Protein 6XB5 (pdb70)

Structure (mmCIF, N/CA/C/O backbone):
data_6XB5
#
_entry.id   6XB5
#
_cell.length_a   124.422
_cell.length_b   124.422
_cell.length_c   132.178
_cell.angle_alpha   90.000
_cell.angle_beta   90.000
_cell.angle_gamma   90.000
#
_symmetry.space_group_name_H-M   'I 41'
#
loop_
_entity.id
_entity.type
_entity.pdbx_description
1 polymer Poxin
2 non-polymer "2',5'-GpAp"
#
loop_
_atom_site.group_PDB
_atom_site.id
_atom_site.type_symbol
_atom_site.label_atom_id
_atom_site.label_alt_id
_atom_site.label_comp_id
_atom_site.label_asym_id
_atom_site.label_entity_id
_atom_site.label_seq_id
_atom_site.pdbx_PDB_ins_code
_atom_site.Cartn_x
_atom_site.Cartn_y
_atom_site.Cartn_z
_atom_site.occupancy
_atom_site.B_iso_or_equiv
_atom_site.auth_seq_id
_atom_site.auth_comp_id
_atom_site.auth_asym_id
_atom_site.auth_atom_id
_atom_site.pdbx_PDB_model_num
ATOM 1 N N . MET A 1 5 ? -9.71137 -60.28576 -23.90782 1.000 91.25798 1 MET A N 1
ATOM 2 C CA . MET A 1 5 ? -10.27589 -58.94320 -23.78174 1.000 110.10205 1 MET A CA 1
ATOM 3 C C . MET A 1 5 ? -9.47179 -57.93812 -24.62472 1.000 116.81145 1 MET A C 1
ATOM 4 O O . MET A 1 5 ? -8.33225 -57.60216 -24.29760 1.000 123.64021 1 MET A O 1
ATOM 9 N N . GLY A 1 6 ? -10.08607 -57.44598 -25.70245 1.000 113.71154 2 GLY A N 1
ATOM 10 C CA . GLY A 1 6 ? -9.44824 -56.51137 -26.61820 1.000 97.72418 2 GLY A CA 1
ATOM 11 C C . GLY A 1 6 ? -9.57577 -55.04146 -26.26036 1.000 102.98736 2 GLY A C 1
ATOM 12 O O . GLY A 1 6 ? -9.84656 -54.21317 -27.13416 1.000 103.28995 2 GLY A O 1
ATOM 13 N N . ARG A 1 7 ? -9.41994 -54.70521 -24.98172 1.000 106.37454 3 ARG A N 1
ATOM 14 C CA . ARG A 1 7 ? -9.58405 -53.33422 -24.51128 1.000 88.33371 3 ARG A CA 1
ATOM 15 C C . ARG A 1 7 ? -8.24363 -52.60655 -24.50120 1.000 103.25219 3 ARG A C 1
ATOM 16 O O . ARG A 1 7 ? -7.28121 -53.06891 -23.87826 1.000 107.79740 3 ARG A O 1
ATOM 24 N N . THR A 1 8 ? -8.17982 -51.47319 -25.20243 1.000 95.01376 4 THR A N 1
ATOM 25 C CA . THR A 1 8 ? -7.00573 -50.61223 -25.18672 1.000 87.46765 4 THR A CA 1
ATOM 26 C C . THR A 1 8 ? -7.10354 -49.52404 -24.12379 1.000 82.26408 4 THR A C 1
ATOM 27 O O . THR A 1 8 ? -6.55181 -48.42895 -24.30051 1.000 75.57268 4 THR A O 1
ATOM 31 N N . VAL A 1 9 ? -7.78271 -49.79506 -23.01461 1.000 87.57693 5 VAL A N 1
ATOM 32 C CA . VAL A 1 9 ? -7.95195 -48.79925 -21.96251 1.000 83.28484 5 VAL A CA 1
ATOM 33 C C . VAL A 1 9 ? -8.04041 -49.52731 -20.62778 1.000 81.77730 5 VAL A C 1
ATOM 34 O O . VAL A 1 9 ? -8.57484 -50.63854 -20.54480 1.000 91.03894 5 VAL A O 1
ATOM 38 N N . LEU A 1 10 ? -7.46619 -48.92046 -19.58772 1.000 70.44145 6 LEU A N 1
ATOM 39 C CA . LEU A 1 10 ? -7.36964 -49.60309 -18.29888 1.000 74.04859 6 LEU A CA 1
ATOM 40 C C . LEU A 1 10 ? -8.66519 -49.51728 -17.50081 1.000 83.52650 6 LEU A C 1
ATOM 41 O O . LEU A 1 10 ? -9.15193 -50.53409 -16.99239 1.000 83.13725 6 LEU A O 1
ATOM 46 N N . ASN A 1 11 ? -9.23972 -48.31926 -17.38977 1.000 89.66541 7 ASN A N 1
ATOM 47 C CA . ASN A 1 11 ? -10.43690 -48.13825 -16.58096 1.000 91.82601 7 ASN A CA 1
ATOM 48 C C . ASN A 1 11 ? -11.57832 -48.98328 -17.12967 1.000 103.31248 7 ASN A C 1
ATOM 49 O O . ASN A 1 1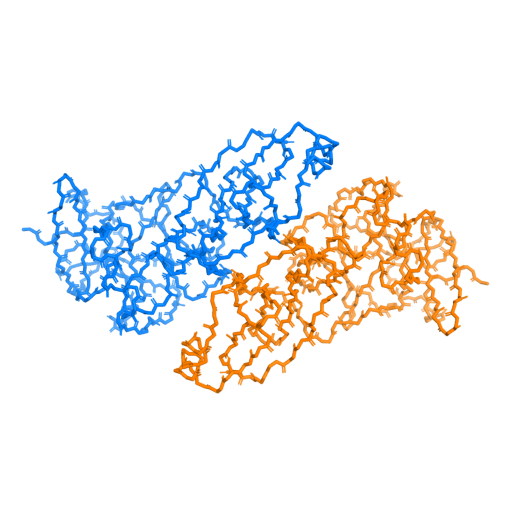1 ? -11.70648 -49.18362 -18.34147 1.000 91.61305 7 ASN A O 1
ATOM 54 N N . GLU A 1 12 ? -12.40733 -49.49034 -16.20969 1.000 111.32011 8 GLU A N 1
ATOM 55 C CA . GLU A 1 12 ? -13.43005 -50.46300 -16.57838 1.000 107.19737 8 GLU A CA 1
ATOM 56 C C . GLU A 1 12 ? -14.60919 -49.80770 -17.29278 1.000 106.75007 8 GLU A C 1
ATOM 57 O O . GLU A 1 12 ? -15.16523 -50.38775 -18.23215 1.000 94.30040 8 GLU A O 1
ATOM 63 N N . SER A 1 13 ? -14.99368 -48.59867 -16.88701 1.000 107.69543 9 SER A N 1
ATOM 64 C CA . SER A 1 13 ? -16.13437 -47.90790 -17.47515 1.000 102.89659 9 SER A CA 1
ATOM 65 C C . SER A 1 13 ? -15.63112 -46.78340 -18.36608 1.000 103.09911 9 SER A C 1
ATOM 66 O O . SER A 1 13 ? -14.79031 -45.98075 -17.94558 1.000 101.51400 9 SER A O 1
ATOM 69 N N . ASN A 1 14 ? -16.14894 -46.73110 -19.59141 1.000 119.20524 10 ASN A N 1
ATOM 70 C CA . ASN A 1 14 ? -15.72844 -45.72605 -20.55952 1.000 103.06099 10 ASN A CA 1
ATOM 71 C C . ASN A 1 14 ? -16.13569 -44.33007 -20.09661 1.000 100.16097 10 ASN A C 1
ATOM 72 O O . ASN A 1 14 ? -17.11610 -44.15059 -19.36853 1.000 104.08691 10 ASN A O 1
ATOM 77 N N . LYS A 1 15 ? -15.36051 -43.33268 -20.51571 1.000 106.36929 11 LYS A N 1
ATOM 78 C CA . LYS A 1 15 ? -15.66118 -41.94001 -20.21729 1.000 108.85236 11 LYS A CA 1
ATOM 79 C C . LYS A 1 15 ? -15.51807 -41.11480 -21.48598 1.000 98.96954 11 LYS A C 1
ATOM 80 O O . LYS A 1 15 ? -14.72825 -41.44484 -22.37310 1.000 90.69365 11 LYS A O 1
ATOM 86 N N . GLY A 1 16 ? -16.28897 -40.03670 -21.56260 1.000 105.26705 12 GLY A N 1
ATOM 87 C CA . GLY A 1 16 ? -16.24401 -39.16834 -22.72131 1.000 109.36201 12 GLY A CA 1
ATOM 88 C C . GLY A 1 16 ? -17.18640 -39.57725 -23.83698 1.000 121.51292 12 GLY A C 1
ATOM 89 O O . GLY A 1 16 ? -18.03409 -40.46759 -23.71178 1.000 124.41877 12 GLY A O 1
ATOM 90 N N . LEU A 1 17 ? -17.04469 -38.86485 -24.95287 1.000 126.98926 13 LEU A N 1
ATOM 91 C CA . LEU A 1 17 ? -17.84657 -39.09646 -26.15491 1.000 114.68489 13 LEU A CA 1
ATOM 92 C C . LEU A 1 17 ? -17.45103 -40.42194 -26.78883 1.000 100.13451 13 LEU A C 1
ATOM 93 O O . LEU A 1 17 ? -16.47566 -40.50324 -27.53593 1.000 101.39168 13 LEU A O 1
ATOM 98 N N . VAL A 1 18 ? -18.22008 -41.45127 -26.52875 1.000 94.30108 14 VAL A N 1
ATOM 99 C CA . VAL A 1 18 ? -17.97221 -42.75431 -27.12650 1.000 102.74613 14 VAL A CA 1
ATOM 100 C C . VAL A 1 18 ? -18.81130 -42.87896 -28.39014 1.000 103.85128 14 VAL A C 1
ATOM 101 O O . VAL A 1 18 ? -19.97117 -42.44814 -28.43233 1.000 96.13370 14 VAL A O 1
ATOM 105 N N . GLU A 1 19 ? -18.22296 -43.46297 -29.43156 1.000 95.42029 15 GLU A N 1
ATOM 106 C CA . GLU A 1 19 ? -18.91596 -43.66121 -30.69447 1.000 103.36066 15 GLU A CA 1
ATOM 107 C C . GLU A 1 19 ? -18.55945 -45.03301 -31.24608 1.000 105.69024 15 GLU A C 1
ATOM 108 O O . GLU A 1 19 ? -17.50398 -45.59104 -30.93621 1.000 95.53039 15 GLU A O 1
ATOM 114 N N . ASN A 1 20 ? -19.44543 -45.56679 -32.08697 1.000 109.68186 16 ASN A N 1
ATOM 115 C CA . ASN A 1 20 ? -19.19871 -46.85830 -32.71672 1.000 111.54310 16 ASN A CA 1
ATOM 116 C C . ASN A 1 20 ? -18.16154 -46.68445 -33.81281 1.000 114.53083 16 ASN A C 1
ATOM 117 O O . ASN A 1 20 ? -18.37376 -45.92546 -34.76491 1.000 114.00212 16 ASN A O 1
ATOM 122 N N . PHE A 1 21 ? -17.05055 -47.40103 -33.68356 1.000 104.90717 17 PHE A N 1
ATOM 123 C CA . PHE A 1 21 ? -15.89324 -47.15164 -34.52449 1.000 89.13185 17 PHE A CA 1
ATOM 124 C C . PHE A 1 21 ? -14.90168 -48.29568 -34.37344 1.000 99.19019 17 PHE A C 1
ATOM 125 O O . PHE A 1 21 ? -14.14456 -48.34752 -33.39495 1.000 103.54764 17 PHE A O 1
ATOM 133 N N . SER A 1 22 ? -14.89509 -49.21159 -35.33509 1.000 102.54868 18 SER A N 1
ATOM 134 C CA . SER A 1 22 ? -14.05759 -50.39575 -35.24209 1.000 101.29182 18 SER A CA 1
ATOM 135 C C . SER A 1 22 ? -12.64859 -50.05451 -35.69986 1.000 96.82915 18 SER A C 1
ATOM 136 O O . SER A 1 22 ? -12.45222 -49.57698 -36.81832 1.000 88.38066 18 SER A O 1
ATOM 139 N N . ILE A 1 23 ? -11.66477 -50.31471 -34.83658 1.000 103.73228 19 ILE A N 1
ATOM 140 C CA . ILE A 1 23 ? -10.26987 -50.01173 -35.11753 1.000 89.42494 19 ILE A CA 1
ATOM 141 C C . ILE A 1 23 ? -9.40791 -51.20716 -34.73984 1.000 89.52808 19 ILE A C 1
ATOM 142 O O . ILE A 1 23 ? -9.40695 -51.62377 -33.57783 1.000 95.45806 19 ILE A O 1
ATOM 147 N N . PRO A 1 24 ? -8.64428 -51.77801 -35.66716 1.000 87.22121 20 PRO A N 1
ATOM 148 C CA . PRO A 1 24 ? -7.86121 -52.96916 -35.33415 1.000 99.94024 20 PRO A CA 1
ATOM 149 C C . PRO A 1 24 ? -6.68763 -52.62992 -34.42846 1.000 95.67245 20 PRO A C 1
ATOM 150 O O . PRO A 1 24 ? -6.10790 -51.54280 -34.48919 1.000 93.72173 20 PRO A O 1
ATOM 154 N N . ALA A 1 25 ? -6.36316 -53.57706 -33.55564 1.000 96.12306 21 ALA A N 1
ATOM 155 C CA . ALA A 1 25 ? -5.21594 -53.44883 -32.67640 1.000 86.98571 21 ALA A CA 1
ATOM 156 C C . ALA A 1 25 ? -4.88805 -54.81771 -32.10869 1.000 92.78461 21 ALA A C 1
ATOM 157 O O . ALA A 1 25 ? -5.73353 -55.71381 -32.06645 1.000 94.71455 21 ALA A O 1
ATOM 159 N N . GLU A 1 26 ? -3.65351 -54.95742 -31.65116 1.000 89.32065 22 GLU A N 1
ATOM 160 C CA . GLU A 1 26 ? -3.18204 -56.17573 -31.01959 1.000 93.55643 22 GLU A CA 1
ATOM 161 C C . GLU A 1 26 ? -2.65580 -55.80417 -29.64602 1.000 92.62203 22 GLU A C 1
ATOM 162 O O . GLU A 1 26 ? -2.09128 -54.72309 -29.46456 1.000 95.39963 22 GLU A O 1
ATOM 168 N N . LEU A 1 27 ? -2.84096 -56.68614 -28.67257 1.000 85.30828 23 LEU A N 1
ATOM 169 C CA . LEU A 1 27 ? -2.38629 -56.40678 -27.32076 1.000 84.46278 23 LEU A CA 1
ATOM 170 C C . LEU A 1 27 ? -1.18518 -57.28724 -27.02028 1.000 90.83543 23 LEU A C 1
ATOM 171 O O . LEU A 1 27 ? -1.12343 -58.44101 -27.45697 1.000 95.65921 23 LEU A O 1
ATOM 176 N N . HIS A 1 28 ? -0.22321 -56.72243 -26.29520 1.000 85.88511 24 HIS A N 1
ATOM 177 C CA . HIS A 1 28 ? 1.00562 -57.40568 -25.92410 1.000 87.50472 24 HIS A CA 1
ATOM 178 C C . HIS A 1 28 ? 1.27155 -57.14794 -24.45177 1.000 93.15092 24 HIS A C 1
ATOM 179 O O . HIS A 1 28 ? 0.85139 -56.12647 -23.90321 1.000 86.10595 24 HIS A O 1
ATOM 186 N N . GLU A 1 29 ? 1.94995 -58.09841 -23.81039 1.000 100.13925 25 GLU A N 1
ATOM 187 C CA . GLU A 1 29 ? 2.38607 -57.94734 -22.42578 1.000 101.03469 25 GLU A CA 1
ATOM 188 C C . GLU A 1 29 ? 3.81183 -58.45736 -22.29307 1.000 99.83444 25 GLU A C 1
ATOM 189 O O . GLU A 1 29 ? 4.09376 -59.61324 -22.62103 1.000 104.43375 25 GLU A O 1
ATOM 195 N N . ARG A 1 30 ? 4.71101 -57.59157 -21.83372 1.000 106.75590 26 ARG A N 1
ATOM 196 C CA . ARG A 1 30 ? 6.08916 -57.97445 -21.56115 1.000 107.65811 26 ARG A CA 1
ATOM 197 C C . ARG A 1 30 ? 6.43882 -57.56345 -20.14131 1.000 109.72360 26 ARG A C 1
ATOM 198 O O . ARG A 1 30 ? 6.29520 -56.39016 -19.77977 1.000 103.90699 26 ARG A O 1
ATOM 206 N N . ASP A 1 31 ? 6.92120 -58.52157 -19.35589 1.000 115.71599 27 ASP A N 1
ATOM 207 C CA . ASP A 1 31 ? 7.11811 -58.35447 -17.91292 1.000 120.73775 27 ASP A CA 1
ATOM 208 C C . ASP A 1 31 ? 5.75970 -57.97709 -17.33111 1.000 129.13492 27 ASP A C 1
ATOM 209 O O . ASP A 1 31 ? 4.77187 -58.68098 -17.59751 1.000 130.23248 27 ASP A O 1
ATOM 214 N N . GLY A 1 32 ? 5.65536 -56.91382 -16.54510 1.000 128.00340 28 GLY A N 1
ATOM 215 C CA . GLY A 1 32 ? 4.37222 -56.44750 -16.06898 1.000 127.17961 28 GLY A CA 1
ATOM 216 C C . GLY A 1 32 ? 3.77539 -55.33560 -16.90029 1.000 122.39991 28 GLY A C 1
ATOM 217 O O . GLY A 1 32 ? 2.75053 -54.77128 -16.50099 1.000 122.03595 28 GLY A O 1
ATOM 218 N N . LYS A 1 33 ? 4.36853 -55.02313 -18.05433 1.000 117.90730 29 LYS A N 1
ATOM 219 C CA . LYS A 1 33 ? 3.93660 -53.93130 -18.91847 1.000 95.85482 29 LYS A CA 1
ATOM 220 C C . LYS A 1 33 ? 2.96902 -54.41344 -19.99125 1.000 99.15055 29 LYS A C 1
ATOM 221 O O . LYS A 1 33 ? 3.19547 -55.44483 -20.62826 1.000 103.96501 29 LYS A O 1
ATOM 227 N N . ARG A 1 34 ? 1.91693 -53.63234 -20.23211 1.000 82.54577 30 ARG A N 1
ATOM 228 C CA . ARG A 1 34 ? 0.91741 -53.98431 -21.23131 1.000 81.39576 30 ARG A CA 1
ATOM 229 C C . ARG A 1 34 ? 0.72779 -52.81745 -22.19231 1.000 78.90487 30 ARG A C 1
ATOM 230 O O . ARG A 1 34 ? 0.49889 -51.68379 -21.76063 1.000 89.31570 30 ARG A O 1
ATOM 238 N N . PHE A 1 35 ? 0.84058 -53.09374 -23.49290 1.000 78.73086 31 PHE A N 1
ATOM 239 C CA . PHE A 1 35 ? 0.75145 -52.06029 -24.51506 1.000 76.82513 31 PHE A CA 1
ATOM 240 C C . PHE A 1 35 ? 0.10658 -52.64489 -25.76555 1.000 79.83311 31 PHE A C 1
ATOM 241 O O . PHE A 1 35 ? -0.08126 -53.85798 -25.88709 1.000 93.92764 31 PHE A O 1
ATOM 249 N N . ALA A 1 36 ? -0.22346 -51.75940 -26.70342 1.000 79.29702 32 ALA A N 1
ATOM 250 C CA . ALA A 1 36 ? -0.92887 -52.10344 -27.92877 1.000 78.47938 32 ALA A CA 1
ATOM 251 C C . ALA A 1 36 ? -0.06051 -51.82683 -29.15147 1.000 77.72000 32 ALA A C 1
ATOM 252 O O . ALA A 1 36 ? 0.91711 -51.07867 -29.08844 1.000 80.47795 32 ALA A O 1
ATOM 254 N N . SER A 1 37 ? -0.42994 -52.44678 -30.27339 1.000 79.91786 33 SER A N 1
ATOM 255 C CA . SER A 1 37 ? 0.24814 -52.25408 -31.54832 1.000 78.39017 33 SER A CA 1
ATOM 256 C C . SER A 1 37 ? -0.78393 -52.07567 -32.65359 1.000 79.22198 33 SER A C 1
ATOM 257 O O . SER A 1 37 ? -1.95146 -52.44711 -32.51093 1.000 90.06458 33 SER A O 1
ATOM 260 N N . PHE A 1 38 ? -0.34133 -51.49403 -33.76450 1.000 74.78842 34 PHE A N 1
ATOM 261 C CA . PHE A 1 38 ? -1.17507 -51.27771 -34.94939 1.000 77.09401 34 PHE A CA 1
ATOM 262 C C . PHE A 1 38 ? -0.47627 -51.90767 -36.15096 1.000 81.94177 34 PHE A C 1
ATOM 263 O O . PHE A 1 38 ? 0.21487 -51.23095 -36.91344 1.000 77.05064 34 PHE A O 1
ATOM 271 N N . GLY A 1 39 ? -0.65585 -53.20802 -36.31499 1.000 78.87833 35 GLY A N 1
ATOM 272 C CA . GLY A 1 39 ? 0.12999 -53.90552 -37.31251 1.000 84.39684 35 GLY A CA 1
ATOM 273 C C . GLY A 1 39 ? 1.59547 -53.82698 -36.93323 1.000 100.29429 35 GLY A C 1
ATOM 274 O O . GLY A 1 39 ? 2.01905 -54.34805 -35.89295 1.000 94.36154 35 GLY A O 1
ATOM 275 N N . THR A 1 40 ? 2.38341 -53.15088 -37.77935 1.000 96.53953 36 THR A N 1
ATOM 276 C CA . THR A 1 40 ? 3.79960 -52.93545 -37.49028 1.000 92.12393 36 THR A CA 1
ATOM 277 C C . THR A 1 40 ? 4.02909 -51.81041 -36.48181 1.000 92.60529 36 THR A C 1
ATOM 278 O O . THR A 1 40 ? 5.04401 -51.81844 -35.77539 1.000 90.01848 36 THR A O 1
ATOM 282 N N . THR A 1 41 ? 3.09797 -50.86233 -36.38065 1.000 85.89220 37 THR A N 1
ATOM 283 C CA . THR A 1 41 ? 3.33400 -49.59778 -35.68824 1.000 76.37739 37 THR A CA 1
ATOM 284 C C . THR A 1 41 ? 3.26494 -49.76800 -34.16936 1.000 75.27543 37 THR A C 1
ATOM 285 O O . THR A 1 41 ? 2.22630 -50.16300 -33.62909 1.000 84.79762 37 THR A O 1
ATOM 289 N N . VAL A 1 42 ? 4.35701 -49.43888 -33.48226 1.000 73.76264 38 VAL A N 1
ATOM 290 C CA . VAL A 1 42 ? 4.43846 -49.51131 -32.02067 1.000 70.47939 38 VAL A CA 1
ATOM 291 C C . VAL A 1 42 ? 5.17355 -48.29220 -31.49431 1.000 72.55943 38 VAL A C 1
ATOM 292 O O . VAL A 1 42 ? 5.94728 -47.64396 -32.21296 1.000 69.45057 38 VAL A O 1
ATOM 296 N N . PRO A 1 43 ? 4.95866 -47.96484 -30.22408 1.000 66.17139 39 PRO A N 1
ATOM 297 C CA . PRO A 1 43 ? 5.79363 -46.94658 -29.57887 1.000 58.95613 39 PRO A CA 1
ATOM 298 C C . PRO A 1 43 ? 7.21474 -47.45004 -29.36852 1.000 69.16055 39 PRO A C 1
ATOM 299 O O . PRO A 1 43 ? 7.43580 -48.62571 -29.07092 1.000 76.89277 39 PRO A O 1
ATOM 303 N N . ILE A 1 44 ? 8.18560 -46.54459 -29.53783 1.000 68.49222 40 ILE A N 1
ATOM 304 C CA . ILE A 1 44 ? 9.59160 -46.93122 -29.42353 1.000 57.78485 40 ILE A CA 1
ATOM 305 C C . ILE A 1 44 ? 9.90760 -47.40495 -28.01132 1.000 63.51465 40 ILE A C 1
ATOM 306 O O . ILE A 1 44 ? 10.63378 -48.38811 -27.81659 1.000 74.49246 40 ILE A O 1
ATOM 311 N N . HIS A 1 45 ? 9.33868 -46.74717 -27.00526 1.000 54.03039 41 HIS A N 1
ATOM 312 C CA . HIS A 1 45 ? 9.67965 -47.09706 -25.63499 1.000 62.02562 41 HIS A CA 1
ATOM 313 C C . HIS A 1 45 ? 9.08381 -48.42980 -25.18508 1.000 70.87318 41 HIS A C 1
ATOM 314 O O . HIS A 1 45 ? 9.41027 -48.89664 -24.09076 1.000 63.70816 41 HIS A O 1
ATOM 321 N N . CYS A 1 46 ? 8.22933 -49.05389 -25.98598 1.000 67.43202 42 CYS A N 1
ATOM 322 C CA . CYS A 1 46 ? 7.65447 -50.33994 -25.63424 1.000 61.96449 42 CYS A CA 1
ATOM 323 C C . CYS A 1 46 ? 8.45387 -51.50572 -26.18923 1.000 73.73105 42 CYS A C 1
ATOM 324 O O . CYS A 1 46 ? 8.00289 -52.65135 -26.10281 1.000 83.77163 42 CYS A O 1
ATOM 327 N N . CYS A 1 47 ? 9.62783 -51.25089 -26.74406 1.000 66.71902 43 CYS A N 1
ATOM 328 C CA . CYS A 1 47 ? 10.36585 -52.27665 -27.45957 1.000 81.39258 43 CYS A CA 1
ATOM 329 C C . CYS A 1 47 ? 11.60154 -52.69608 -26.67725 1.000 80.34217 43 CYS A C 1
ATOM 330 O O . CYS A 1 47 ? 12.22175 -51.88045 -25.98733 1.000 84.87242 43 CYS A O 1
ATOM 333 N N . THR A 1 48 ? 11.92738 -53.98066 -26.75791 1.000 73.41944 44 THR A N 1
ATOM 334 C CA . THR A 1 48 ? 13.17573 -54.46191 -26.20927 1.000 83.05197 44 THR A CA 1
ATOM 335 C C . THR A 1 48 ? 14.32725 -53.91434 -27.03917 1.000 82.25932 44 THR A C 1
ATOM 336 O O . THR A 1 48 ? 14.14734 -53.58072 -28.21220 1.000 72.79998 44 THR A O 1
ATOM 340 N N . PRO A 1 49 ? 15.52746 -53.83290 -26.46439 1.000 81.93100 45 PRO A N 1
ATOM 341 C CA . PRO A 1 49 ? 16.67214 -53.36880 -27.26262 1.000 76.67337 45 PRO A CA 1
ATOM 342 C C . PRO A 1 49 ? 16.85434 -54.14021 -28.55543 1.000 74.81611 45 PRO A C 1
ATOM 343 O O . PRO A 1 49 ? 17.25017 -53.55142 -29.56780 1.000 74.78463 45 PRO A O 1
ATOM 347 N N . GLU A 1 50 ? 16.54171 -55.43988 -28.55716 1.000 90.88054 46 GLU A N 1
ATOM 348 C CA . GLU A 1 50 ? 16.60134 -56.22747 -29.78607 1.000 91.39868 46 GLU A CA 1
ATOM 349 C C . GLU A 1 50 ? 15.54249 -55.78920 -30.79306 1.000 83.80358 46 GLU A C 1
ATOM 350 O O . GLU A 1 50 ? 15.82614 -55.70622 -31.99510 1.000 81.41862 46 GLU A O 1
ATOM 356 N N . GLN A 1 51 ? 14.31563 -55.52000 -30.33217 1.000 81.35424 47 GLN A N 1
ATOM 357 C CA . GLN A 1 51 ? 13.28091 -55.02239 -31.23833 1.000 73.97413 47 GLN A CA 1
ATOM 358 C C . GLN A 1 51 ? 13.64144 -53.64762 -31.78806 1.000 85.42602 47 GLN A C 1
ATOM 359 O O . GLN A 1 51 ? 13.35012 -53.34333 -32.95088 1.000 81.56801 47 GLN A O 1
ATOM 365 N N . VAL A 1 52 ? 14.26179 -52.79785 -30.95830 1.000 87.84552 48 VAL A N 1
ATOM 366 C CA . VAL A 1 52 ? 14.64991 -51.45739 -31.39723 1.000 72.59108 48 VAL A CA 1
ATOM 367 C C . VAL A 1 52 ? 15.64960 -51.53673 -32.54149 1.000 74.28792 48 VAL A C 1
ATOM 368 O O . VAL A 1 52 ? 15.50144 -50.85362 -33.56063 1.000 80.10041 48 VAL A O 1
ATOM 372 N N . ALA A 1 53 ? 16.65754 -52.40327 -32.41229 1.000 79.71674 49 ALA A N 1
ATOM 373 C CA . ALA A 1 53 ? 17.70474 -52.48299 -33.42450 1.000 70.30864 49 ALA A CA 1
ATOM 374 C C . ALA A 1 53 ? 17.15613 -52.93305 -34.77386 1.000 75.63004 49 ALA A C 1
ATOM 375 O O . ALA A 1 53 ? 17.67327 -52.52223 -35.81883 1.000 81.80017 49 ALA A O 1
ATOM 377 N N . GLU A 1 54 ? 16.11882 -53.77461 -34.77701 1.000 78.09248 50 GLU A N 1
ATOM 378 C CA . GLU A 1 54 ? 15.56068 -54.26739 -36.03328 1.000 91.20407 50 GLU A CA 1
ATOM 379 C C . GLU A 1 54 ? 14.70244 -53.22906 -36.74033 1.000 85.17493 50 GLU A C 1
ATOM 380 O O . GLU A 1 54 ? 14.64927 -53.21201 -37.97423 1.000 85.65542 50 GLU A O 1
ATOM 386 N N . PHE A 1 55 ? 14.05057 -52.35168 -35.98805 1.000 91.60775 51 PHE A N 1
ATOM 387 C CA . PHE A 1 55 ? 13.12031 -51.39060 -36.55989 1.000 88.09279 51 PHE A CA 1
ATOM 388 C C . PHE A 1 55 ? 13.79095 -50.07934 -36.96637 1.000 82.24359 51 PHE A C 1
ATOM 389 O O . PHE A 1 55 ? 13.27296 -49.38894 -37.85016 1.000 81.49179 51 PHE A O 1
ATOM 397 N N . ALA A 1 56 ? 14.94747 -49.74588 -36.37655 1.000 77.72848 52 ALA A N 1
ATOM 398 C CA . ALA A 1 56 ? 15.59572 -48.45999 -36.64117 1.000 80.74042 52 ALA A CA 1
ATOM 399 C C . ALA A 1 56 ? 15.76342 -48.19821 -38.13479 1.000 84.63651 52 ALA A C 1
ATOM 400 O O . ALA A 1 56 ? 15.56536 -47.07029 -38.60072 1.000 90.54665 52 ALA A O 1
ATOM 402 N N . ASN A 1 57 ? 16.10562 -49.23085 -38.90422 1.000 96.02124 53 ASN A N 1
ATOM 403 C CA . ASN A 1 57 ? 16.33896 -49.06956 -40.33238 1.000 92.22844 53 ASN A CA 1
ATOM 404 C C . ASN A 1 57 ? 15.04781 -49.14804 -41.14135 1.000 95.76197 53 ASN A C 1
ATOM 405 O O . ASN A 1 57 ? 14.95298 -48.53141 -42.20821 1.000 104.27974 53 ASN A O 1
ATOM 410 N N . LYS A 1 58 ? 14.03195 -49.85144 -40.64427 1.000 96.55717 54 LYS A N 1
ATOM 411 C CA . LYS A 1 58 ? 12.81034 -50.06459 -41.40519 1.000 94.28368 54 LYS A CA 1
ATOM 412 C C . LYS A 1 58 ? 11.72431 -49.05327 -41.05881 1.000 86.99725 54 LYS A C 1
ATOM 413 O O . LYS A 1 58 ? 10.55932 -49.27527 -41.40023 1.000 96.18657 54 LYS A O 1
ATOM 419 N N . THR A 1 59 ? 12.07113 -47.93935 -40.41293 1.000 80.13661 55 THR A N 1
ATOM 420 C CA . THR A 1 59 ? 11.04978 -47.06344 -39.85463 1.000 81.76528 55 THR A CA 1
ATOM 421 C C . THR A 1 59 ? 11.08071 -45.66665 -40.45707 1.000 78.81162 55 THR A C 1
ATOM 422 O O . THR A 1 59 ? 12.13173 -45.15891 -40.86094 1.000 81.05226 55 THR A O 1
ATOM 426 N N . HIS A 1 60 ? 9.90045 -45.05635 -40.50889 1.000 67.49956 56 HIS A N 1
ATOM 427 C CA . HIS A 1 60 ? 9.78123 -43.61638 -40.65604 1.000 75.20217 56 HIS A CA 1
ATOM 428 C C . HIS A 1 60 ? 10.06243 -42.97344 -39.30173 1.000 79.67950 56 HIS A C 1
ATOM 429 O O . HIS A 1 60 ? 9.96864 -43.62268 -38.25444 1.000 82.25514 56 HIS A O 1
ATOM 436 N N . HIS A 1 61 ? 10.41834 -41.69762 -39.31317 1.000 70.62876 57 HIS A N 1
ATOM 437 C CA . HIS A 1 61 ? 10.96109 -41.07279 -38.10856 1.000 72.87692 57 HIS A CA 1
ATOM 438 C C . HIS A 1 61 ? 9.94992 -40.11320 -37.49692 1.000 67.46355 57 HIS A C 1
ATOM 439 O O . HIS A 1 61 ? 9.90176 -38.92660 -37.82281 1.000 69.36826 57 HIS A O 1
ATOM 446 N N . TYR A 1 62 ? 9.17076 -40.64677 -36.57232 1.000 65.30417 58 TYR A N 1
ATOM 447 C CA . TYR A 1 62 ? 8.28224 -39.89138 -35.71423 1.000 62.38097 58 TYR A CA 1
ATOM 448 C C . TYR A 1 62 ? 8.73403 -40.14470 -34.28406 1.000 72.82619 58 TYR A C 1
ATOM 449 O O . TYR A 1 62 ? 9.26279 -41.21796 -33.97278 1.000 72.41699 58 TYR A O 1
ATOM 458 N N . CYS A 1 63 ? 8.54209 -39.15888 -33.41691 1.000 67.06327 59 CYS A N 1
ATOM 459 C CA . CYS A 1 63 ? 9.07849 -39.25490 -32.06687 1.000 61.79736 59 CYS A CA 1
ATOM 460 C C . CYS A 1 63 ? 8.35838 -40.34564 -31.27722 1.000 69.54504 59 CYS A C 1
ATOM 461 O O . CYS A 1 63 ? 7.13271 -40.30585 -31.11912 1.000 69.18414 59 CYS A O 1
ATOM 464 N N . ASP A 1 64 ? 9.13050 -41.31010 -30.77296 1.000 60.77064 60 ASP A N 1
ATOM 465 C CA . ASP A 1 64 ? 8.63994 -42.44420 -29.99000 1.000 59.64381 60 ASP A CA 1
ATOM 466 C C . ASP A 1 64 ? 7.63126 -43.29914 -30.74400 1.000 62.99770 60 ASP A C 1
ATOM 467 O O . ASP A 1 64 ? 6.86155 -44.03540 -30.12692 1.000 58.79904 60 ASP A O 1
ATOM 472 N N . VAL A 1 65 ? 7.62083 -43.24551 -32.07239 1.000 62.01428 61 VAL A N 1
ATOM 473 C CA . VAL A 1 65 ? 6.74084 -44.09122 -32.86834 1.000 60.94083 61 VAL A CA 1
ATOM 474 C C . VAL A 1 65 ? 7.56279 -44.79149 -33.93989 1.000 67.92771 61 VAL A C 1
ATOM 475 O O . VAL A 1 65 ? 8.28643 -44.14138 -34.70257 1.000 73.47665 61 VAL A O 1
ATOM 479 N N . PHE A 1 66 ? 7.45679 -46.11158 -33.98618 1.000 60.36745 62 PHE A N 1
ATOM 480 C CA . PHE A 1 66 ? 7.95466 -46.91088 -35.09183 1.000 65.09029 62 PHE A CA 1
ATOM 481 C C . PHE A 1 66 ? 6.79483 -47.17001 -36.04107 1.000 67.34210 62 PHE A C 1
ATOM 482 O O . PHE A 1 66 ? 5.70301 -47.52839 -35.59490 1.000 74.66377 62 PHE A O 1
ATOM 490 N N . THR A 1 67 ? 7.01975 -46.98142 -37.33964 1.000 69.21843 63 THR A N 1
ATOM 491 C CA . THR A 1 67 ? 5.96735 -47.29473 -38.29682 1.000 84.19440 63 THR A CA 1
ATOM 492 C C . THR A 1 67 ? 6.55992 -47.46862 -39.68884 1.000 82.00141 63 THR A C 1
ATOM 493 O O . THR A 1 67 ? 7.45680 -46.72122 -40.08586 1.000 76.94602 63 THR A O 1
ATOM 497 N N . GLU A 1 68 ? 6.05746 -48.47379 -40.41145 1.000 83.56964 64 GLU A N 1
ATOM 498 C CA . GLU A 1 68 ? 6.46244 -48.75577 -41.78318 1.000 85.67262 64 GLU A CA 1
ATOM 499 C C . GLU A 1 68 ? 5.65108 -47.96592 -42.80864 1.000 91.51145 64 GLU A C 1
ATOM 500 O O . GLU A 1 68 ? 5.84072 -48.15333 -44.01482 1.000 94.44398 64 GLU A O 1
ATOM 506 N N . GLN A 1 69 ? 4.76559 -47.08082 -42.35278 1.000 96.68715 65 GLN A N 1
ATOM 507 C CA . GLN A 1 69 ? 3.87420 -46.31631 -43.21196 1.000 93.62094 65 GLN A CA 1
ATOM 508 C C . GLN A 1 69 ? 3.97286 -44.84593 -42.82372 1.000 96.56296 65 GLN A C 1
ATOM 509 O O . GLN A 1 69 ? 4.36225 -44.50883 -41.70215 1.000 91.52628 65 GLN A O 1
ATOM 515 N N . VAL A 1 70 ? 3.65848 -43.96791 -43.77419 1.000 114.43346 66 VAL A N 1
ATOM 516 C CA . VAL A 1 70 ? 3.61042 -42.53407 -43.50378 1.000 92.95871 66 VAL A CA 1
ATOM 517 C C . VAL A 1 70 ? 2.29911 -42.22360 -42.80073 1.000 80.48830 66 VAL A C 1
ATOM 518 O O . VAL A 1 70 ? 1.25039 -42.78590 -43.13803 1.000 88.64514 66 VAL A O 1
ATOM 522 N N . LEU A 1 71 ? 2.34046 -41.32145 -41.82910 1.000 77.59806 67 LEU A N 1
ATOM 523 C CA . LEU A 1 71 ? 1.15537 -41.06751 -41.02921 1.000 78.43325 67 LEU A CA 1
ATOM 524 C C . LEU A 1 71 ? 0.27297 -39.99914 -41.65380 1.000 82.86692 67 LEU A C 1
ATOM 525 O O . LEU A 1 71 ? 0.74680 -39.05623 -42.29469 1.000 78.59570 67 LEU A O 1
ATOM 530 N N . ALA A 1 72 ? -1.03192 -40.16845 -41.45116 1.000 79.31294 68 ALA A N 1
ATOM 531 C CA . ALA A 1 72 ? -2.00265 -39.23500 -41.98339 1.000 82.20818 68 ALA A CA 1
ATOM 532 C C . ALA A 1 72 ? -1.92481 -37.91160 -41.22409 1.000 82.33646 68 ALA A C 1
ATOM 533 O O . ALA A 1 72 ? -1.57795 -37.87972 -40.03738 1.000 80.15936 68 ALA A O 1
ATOM 535 N N . PRO A 1 73 ? -2.27326 -36.80890 -41.87413 1.000 80.20299 69 PRO A N 1
ATOM 536 C CA . PRO A 1 73 ? -2.17215 -35.50993 -41.21224 1.000 85.25166 69 PRO A CA 1
ATOM 537 C C . PRO A 1 73 ? -3.20428 -35.34244 -40.11231 1.000 79.93496 69 PRO A C 1
ATOM 538 O O . PRO A 1 73 ? -4.23017 -36.02365 -40.05710 1.000 92.69714 69 PRO A O 1
ATOM 542 N N . LEU A 1 74 ? -2.90510 -34.39682 -39.23147 1.000 82.42074 70 LEU A N 1
ATOM 543 C CA . LEU A 1 74 ? -3.69307 -34.14156 -38.03474 1.000 79.60560 70 LEU A CA 1
ATOM 544 C C . LEU A 1 74 ? -4.78654 -33.14759 -38.38230 1.000 91.04672 70 LEU A C 1
ATOM 545 O O . LEU A 1 74 ? -4.50368 -31.98354 -38.68073 1.000 93.71358 70 LEU A O 1
ATOM 550 N N . ASP A 1 75 ? -6.03435 -33.59545 -38.32596 1.000 99.46480 71 ASP A N 1
ATOM 551 C CA . ASP A 1 75 ? -7.14243 -32.68280 -38.55635 1.000 109.13364 71 ASP A CA 1
ATOM 552 C C . ASP A 1 75 ? -7.48310 -32.01592 -37.23206 1.000 96.54962 71 ASP A C 1
ATOM 553 O O . ASP A 1 75 ? -6.58756 -31.71900 -36.43859 1.000 100.51180 71 ASP A O 1
ATOM 558 N N . GLU A 1 76 ? -8.75264 -31.73719 -36.99295 1.000 98.56100 72 GLU A N 1
ATOM 559 C CA . GLU A 1 76 ? -9.15442 -31.06542 -35.76944 1.000 99.12512 72 GLU A CA 1
ATOM 560 C C . GLU A 1 76 ? -9.74395 -32.02590 -34.74660 1.000 95.92110 72 GLU A C 1
ATOM 561 O O . GLU A 1 76 ? -9.86856 -31.66648 -33.57081 1.000 81.72729 72 GLU A O 1
ATOM 567 N N . LEU A 1 77 ? -10.09200 -33.23486 -35.17090 1.000 91.39284 73 LEU A N 1
ATOM 568 C CA . LEU A 1 77 ? -10.71006 -34.23432 -34.32461 1.000 82.98531 73 LEU A CA 1
ATOM 569 C C . LEU A 1 77 ? -10.08740 -35.57997 -34.64172 1.000 80.45276 73 LEU A C 1
ATOM 570 O O . LEU A 1 77 ? -9.71093 -35.85479 -35.78374 1.000 85.08461 73 LEU A O 1
ATOM 575 N N . VAL A 1 78 ? -9.96140 -36.40831 -33.60887 1.000 76.36145 74 VAL A N 1
ATOM 576 C CA . VAL A 1 78 ? -9.40590 -37.74474 -33.74243 1.000 81.74389 74 VAL A CA 1
ATOM 577 C C . VAL A 1 78 ? -10.25402 -38.70199 -32.91960 1.000 79.52975 74 VAL A C 1
ATOM 578 O O . VAL A 1 78 ? -10.99632 -38.29892 -32.02306 1.000 80.72480 74 VAL A O 1
ATOM 582 N N . TYR A 1 79 ? -10.11225 -39.98824 -33.21956 1.000 83.69066 75 TYR A N 1
ATOM 583 C CA . TYR A 1 79 ? -10.82540 -41.04628 -32.52329 1.000 79.02418 75 TYR A CA 1
ATOM 584 C C . TYR A 1 79 ? -9.80253 -42.00863 -31.94385 1.000 84.04442 75 TYR A C 1
ATOM 585 O O . TYR A 1 79 ? -8.88340 -42.43392 -32.65033 1.000 88.66434 75 TYR A O 1
ATOM 594 N N . VAL A 1 80 ? -9.94920 -42.33966 -30.66119 1.000 84.53253 76 VAL A N 1
ATOM 595 C CA . VAL A 1 80 ? -9.00520 -43.20328 -29.95425 1.000 82.11163 76 VAL A CA 1
ATOM 596 C C . VAL A 1 80 ? -9.70756 -44.49817 -29.56417 1.000 80.09805 76 VAL A C 1
ATOM 597 O O . VAL A 1 80 ? -10.79295 -44.47160 -28.97262 1.000 86.88007 76 VAL A O 1
ATOM 601 N N . ARG A 1 81 ? -9.06870 -45.62668 -29.86396 1.000 75.99290 77 ARG A N 1
ATOM 602 C CA . ARG A 1 81 ? -9.70792 -46.92707 -29.71754 1.000 81.06531 77 ARG A CA 1
ATOM 603 C C . ARG A 1 81 ? -9.88517 -47.27485 -28.24492 1.000 81.62529 77 ARG A C 1
ATOM 604 O O . ARG A 1 81 ? -8.93896 -47.18278 -27.45635 1.000 71.83827 77 ARG A O 1
ATOM 612 N N . ILE A 1 82 ? -11.11026 -47.64022 -27.86592 1.000 83.03103 78 ILE A N 1
ATOM 613 C CA . ILE A 1 82 ? -11.36010 -48.14448 -26.52097 1.000 87.36559 78 ILE A CA 1
ATOM 614 C C . ILE A 1 82 ? -11.39495 -49.66549 -26.58206 1.000 93.14402 78 ILE A C 1
ATOM 615 O O . ILE A 1 82 ? -10.59262 -50.34443 -25.93239 1.000 94.18525 78 ILE A O 1
ATOM 620 N N . ASP A 1 83 ? -12.30150 -50.21150 -27.37833 1.000 84.39216 79 ASP A N 1
ATOM 621 C CA . ASP A 1 83 ? -12.34867 -51.64088 -27.62220 1.000 96.84163 79 ASP A CA 1
ATOM 622 C C . ASP A 1 83 ? -12.45017 -51.85469 -29.12862 1.000 106.22440 79 ASP A C 1
ATOM 623 O O . ASP A 1 83 ? -12.36136 -50.91150 -29.92116 1.000 105.59416 79 ASP A O 1
ATOM 628 N N . GLU A 1 84 ? -12.59617 -53.11991 -29.52311 1.000 103.53553 80 GLU A N 1
ATOM 629 C CA . GLU A 1 84 ? -12.67989 -53.46608 -30.93741 1.000 100.16066 80 GLU A CA 1
ATOM 630 C C . GLU A 1 84 ? -13.81876 -52.75462 -31.66203 1.000 107.55686 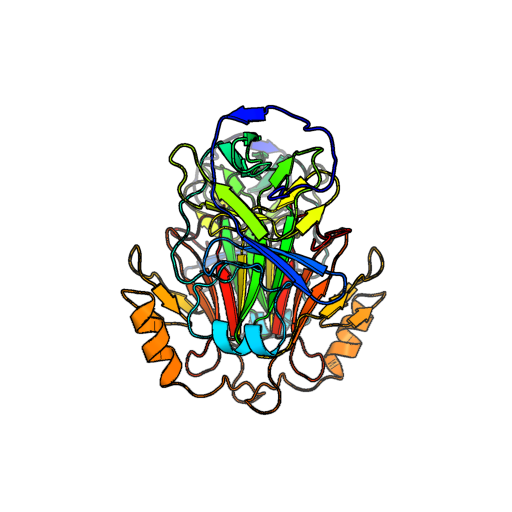80 GLU A C 1
ATOM 631 O O . GLU A 1 84 ? -13.69204 -52.46082 -32.85796 1.000 104.84408 80 GLU A O 1
ATOM 637 N N . ASN A 1 85 ? -14.93885 -52.48914 -30.98806 1.000 107.24070 81 ASN A N 1
ATOM 638 C CA . ASN A 1 85 ? -16.10439 -51.93078 -31.66525 1.000 110.90371 81 ASN A CA 1
ATOM 639 C C . ASN A 1 85 ? -16.40338 -50.47511 -31.33434 1.000 110.41890 81 ASN A C 1
ATOM 640 O O . ASN A 1 85 ? -17.25650 -49.88078 -32.00337 1.000 112.65090 81 ASN A O 1
ATOM 645 N N . THR A 1 86 ? -15.75477 -49.88563 -30.32946 1.000 99.22373 82 THR A N 1
ATOM 646 C CA . THR A 1 86 ? -16.03138 -48.50675 -29.94191 1.000 102.14628 82 THR A CA 1
ATOM 647 C C . THR A 1 86 ? -14.72678 -47.72672 -29.80027 1.000 98.04214 82 THR A C 1
ATOM 648 O O . THR A 1 86 ? -13.64497 -48.30139 -29.65310 1.000 98.53707 82 THR A O 1
ATOM 652 N N . ALA A 1 87 ? -14.84686 -46.39927 -29.87035 1.000 99.31959 83 ALA A N 1
ATOM 653 C CA . ALA A 1 87 ? -13.70961 -45.49463 -29.75089 1.000 90.34297 83 ALA A CA 1
ATOM 654 C C . ALA A 1 87 ? -14.19402 -44.13468 -29.25766 1.000 91.01667 83 ALA A C 1
ATOM 655 O O . ALA A 1 87 ? -15.38881 -43.82491 -29.30475 1.000 91.22324 83 ALA A O 1
ATOM 657 N N . GLU A 1 88 ? -13.25077 -43.32029 -28.77824 1.000 81.93450 84 GLU A N 1
ATOM 658 C CA . GLU A 1 88 ? -13.55790 -42.00995 -28.21015 1.000 80.45913 84 GLU A CA 1
ATOM 659 C C . GLU A 1 88 ? -13.19845 -40.87777 -29.15845 1.000 83.26805 84 GLU A C 1
ATOM 660 O O . GLU A 1 88 ? -12.11387 -40.86233 -29.74493 1.000 85.49833 84 GLU A O 1
ATOM 666 N N . LYS A 1 89 ? -14.09464 -39.89877 -29.24280 1.000 93.09358 85 LYS A N 1
ATOM 667 C CA . LYS A 1 89 ? -13.93320 -38.70441 -30.06562 1.000 85.28405 85 LYS A CA 1
ATOM 668 C C . LYS A 1 89 ? -13.38637 -37.57800 -29.19584 1.000 85.27391 85 LYS A C 1
ATOM 669 O O . LYS A 1 89 ? -14.00471 -37.22255 -28.18682 1.000 101.88595 85 LYS A O 1
ATOM 675 N N . VAL A 1 90 ? -12.24128 -37.01129 -29.58514 1.000 81.13310 86 VAL A N 1
ATOM 676 C CA . VAL A 1 90 ? -11.55545 -35.99412 -28.78465 1.000 77.72288 86 VAL A CA 1
ATOM 677 C C . VAL A 1 90 ? -11.07830 -34.86533 -29.68486 1.000 78.48961 86 VAL A C 1
ATOM 678 O O . VAL A 1 90 ? -10.69035 -35.08936 -30.83639 1.000 83.61741 86 VAL A O 1
ATOM 682 N N . PHE A 1 91 ? -11.11751 -33.64698 -29.15454 1.000 75.09228 87 PHE A N 1
ATOM 683 C CA . PHE A 1 91 ? -10.58226 -32.48355 -29.85123 1.000 78.57638 87 PHE A CA 1
ATOM 684 C C . PHE A 1 91 ? -9.06496 -32.41273 -29.70783 1.000 78.33699 87 PHE A C 1
ATOM 685 O O . PHE A 1 91 ? -8.50482 -32.73355 -28.65497 1.000 81.79246 87 PHE A O 1
ATOM 693 N N . ILE A 1 92 ? -8.40179 -31.95515 -30.75950 1.000 79.47160 88 ILE A N 1
ATOM 694 C CA . ILE A 1 92 ? -6.94849 -31.81439 -30.76026 1.000 75.69102 88 ILE A CA 1
ATOM 695 C C . ILE A 1 92 ? -6.58256 -30.39234 -30.36982 1.000 82.22882 88 ILE A C 1
ATOM 696 O O . ILE A 1 92 ? -7.07190 -29.42747 -30.96792 1.000 82.61321 88 ILE A O 1
ATOM 701 N N . ASN A 1 93 ? -5.69038 -30.26158 -29.39514 1.000 84.85106 89 ASN A N 1
ATOM 702 C CA . ASN A 1 93 ? -5.32925 -28.97252 -28.81196 1.000 76.42004 89 ASN A CA 1
ATOM 703 C C . ASN A 1 93 ? -3.89298 -28.63998 -29.20221 1.000 71.85553 89 ASN A C 1
ATOM 704 O O . ASN A 1 93 ? -2.95050 -29.26694 -28.70697 1.000 82.51789 89 ASN A O 1
ATOM 709 N N . ARG A 1 94 ? -3.72563 -27.64526 -30.06866 1.000 67.74675 90 ARG A N 1
ATOM 710 C CA . ARG A 1 94 ? -2.40016 -27.24070 -30.51917 1.000 73.75400 90 ARG A CA 1
ATOM 711 C C . ARG A 1 94 ? -1.77889 -26.15488 -29.64986 1.000 69.73033 90 ARG A C 1
ATOM 712 O O . ARG A 1 94 ? -0.65038 -25.73340 -29.92314 1.000 65.05588 90 ARG A O 1
ATOM 720 N N . SER A 1 95 ? -2.46827 -25.70134 -28.60528 1.000 72.54657 91 SER A N 1
ATOM 721 C CA . SER A 1 95 ? -1.91597 -24.68040 -27.72492 1.000 65.17587 91 SER A CA 1
ATOM 722 C C . SER A 1 95 ? -1.37931 -25.23401 -26.41292 1.000 71.98078 91 SER A C 1
ATOM 723 O O . SER A 1 95 ? -0.57564 -24.56120 -25.76025 1.000 79.50354 91 SER A O 1
ATOM 726 N N . LYS A 1 96 ? -1.80971 -26.42416 -25.99980 1.000 73.37966 92 LYS A N 1
ATOM 727 C CA . LYS A 1 96 ? -1.28071 -27.08629 -24.81315 1.000 71.37713 92 LYS A CA 1
ATOM 728 C C . LYS A 1 96 ? -0.39299 -28.22563 -25.29549 1.000 69.04453 92 LYS A C 1
ATOM 729 O O . LYS A 1 96 ? -0.89226 -29.23613 -25.80174 1.000 66.99630 92 LYS A O 1
ATOM 735 N N . ARG A 1 97 ? 0.91819 -28.05013 -25.15343 1.000 57.69793 93 ARG A N 1
ATOM 736 C CA . ARG A 1 97 ? 1.89992 -28.92115 -25.77654 1.000 62.43526 93 ARG A CA 1
ATOM 737 C C . ARG A 1 97 ? 2.74276 -29.66973 -24.74642 1.000 65.28109 93 ARG A C 1
ATOM 738 O O . ARG A 1 97 ? 2.91265 -29.22604 -23.60630 1.000 66.26785 93 ARG A O 1
ATOM 746 N N . ILE A 1 98 ? 3.25214 -30.82683 -25.17381 1.000 61.11314 94 ILE A N 1
ATOM 747 C CA . ILE A 1 98 ? 4.08122 -31.72172 -24.37362 1.000 53.31527 94 ILE A CA 1
ATOM 748 C C . ILE A 1 98 ? 5.34903 -32.05860 -25.14987 1.000 53.60414 94 ILE A C 1
ATOM 749 O O . ILE A 1 98 ? 5.28933 -32.33094 -26.35256 1.000 55.53357 94 ILE A O 1
ATOM 754 N N . LEU A 1 99 ? 6.48973 -32.08756 -24.45726 1.000 56.75205 95 LEU A N 1
ATOM 755 C CA . LEU A 1 99 ? 7.77324 -32.41658 -25.07605 1.000 51.21783 95 LEU A CA 1
ATOM 756 C C . LEU A 1 99 ? 7.97755 -33.92546 -25.03902 1.000 54.88073 95 LEU A C 1
ATOM 757 O O . LEU A 1 99 ? 7.89351 -34.54017 -23.97003 1.000 53.88036 95 LEU A O 1
ATOM 762 N N . LEU A 1 100 ? 8.22330 -34.52082 -26.20569 1.000 54.05677 96 LEU A N 1
ATOM 763 C CA . LEU A 1 100 ? 8.52055 -35.94151 -26.33496 1.000 53.81752 96 LEU A CA 1
ATOM 764 C C . LEU A 1 100 ? 9.98881 -36.13394 -26.70275 1.000 60.15773 96 LEU A C 1
ATOM 765 O O . LEU A 1 100 ? 10.58293 -35.29474 -27.38406 1.000 55.26053 96 LEU A O 1
ATOM 770 N N . VAL A 1 101 ? 10.57152 -37.25756 -26.26820 1.000 56.21528 97 VAL A N 1
ATOM 771 C CA . VAL A 1 101 ? 11.90888 -37.66035 -26.69540 1.000 48.43180 97 VAL A CA 1
ATOM 772 C C . VAL A 1 101 ? 11.90337 -39.16370 -26.92974 1.000 48.05717 97 VAL A C 1
ATOM 773 O O . VAL A 1 101 ? 11.08422 -39.89001 -26.36299 1.000 58.18133 97 VAL A O 1
ATOM 777 N N . SER A 1 102 ? 12.80591 -39.62854 -27.79566 1.000 47.41847 98 SER A N 1
ATOM 778 C CA . SER A 1 102 ? 12.98216 -41.05734 -28.03857 1.000 50.10111 98 SER A CA 1
ATOM 779 C C . SER A 1 102 ? 14.35693 -41.28060 -28.64418 1.000 56.87252 98 SER A C 1
ATOM 780 O O . SER A 1 102 ? 14.99452 -40.35101 -29.14542 1.000 57.12546 98 SER A O 1
ATOM 783 N N . SER A 1 103 ? 14.79793 -42.53524 -28.60401 1.000 51.26031 99 SER A N 1
ATOM 784 C CA . SER A 1 103 ? 16.05094 -42.92916 -29.22858 1.000 47.20387 99 SER A CA 1
ATOM 785 C C . SER A 1 103 ? 15.91526 -44.35216 -29.73756 1.000 54.00118 99 SER A C 1
ATOM 786 O O . SER A 1 103 ? 15.34065 -45.20559 -29.05700 1.000 63.34937 99 SER A O 1
ATOM 789 N N . ASP A 1 104 ? 16.42740 -44.60050 -30.94383 1.000 57.09745 100 ASP A N 1
ATOM 790 C CA . ASP A 1 104 ? 16.39832 -45.93826 -31.52716 1.000 62.91087 100 ASP A CA 1
ATOM 791 C C . ASP A 1 104 ? 17.79276 -46.45299 -31.85956 1.000 65.40710 100 ASP A C 1
ATOM 792 O O . ASP A 1 104 ? 17.92679 -47.45905 -32.56527 1.000 54.86415 100 ASP A O 1
ATOM 797 N N . GLY A 1 105 ? 18.83145 -45.80459 -31.33957 1.000 59.21616 101 GLY A N 1
ATOM 798 C CA . GLY A 1 105 ? 20.18550 -46.15199 -31.69692 1.000 54.40806 101 GLY A CA 1
ATOM 799 C C . GLY A 1 105 ? 20.72208 -45.42782 -32.91240 1.000 58.03321 101 GLY A C 1
ATOM 800 O O . GLY A 1 105 ? 21.92004 -45.53229 -33.19600 1.000 63.07115 101 GLY A O 1
ATOM 801 N N . VAL A 1 106 ? 19.87403 -44.71380 -33.65697 1.000 61.23635 102 VAL A N 1
ATOM 802 C CA . VAL A 1 106 ? 20.30141 -43.93751 -34.81561 1.000 67.52585 102 VAL A CA 1
ATOM 803 C C . VAL A 1 106 ? 19.93943 -42.46369 -34.67070 1.000 58.69443 102 VAL A C 1
ATOM 804 O O . VAL A 1 106 ? 20.78456 -41.58242 -34.86414 1.000 55.39050 102 VAL A O 1
ATOM 808 N N . LEU A 1 107 ? 18.68598 -42.17653 -34.33282 1.000 52.02939 103 LEU A N 1
ATOM 809 C CA . LEU A 1 107 ? 18.20951 -40.81272 -34.14827 1.000 50.68374 103 LEU A CA 1
ATOM 810 C C . LEU A 1 107 ? 17.64417 -40.61988 -32.75306 1.000 52.81035 103 LEU A C 1
ATOM 811 O O . LEU A 1 107 ? 16.78540 -41.39306 -32.31301 1.000 66.66208 103 LEU A O 1
ATOM 816 N N . ALA A 1 108 ? 18.08791 -39.55893 -32.08669 1.000 56.08934 104 ALA A N 1
ATOM 817 C CA . ALA A 1 108 ? 17.51969 -39.12854 -30.81132 1.000 55.91605 104 ALA A CA 1
ATOM 818 C C . ALA A 1 108 ? 16.51832 -38.02083 -31.11251 1.000 59.59133 104 ALA A C 1
ATOM 819 O O . ALA A 1 108 ? 16.87278 -36.84409 -31.17653 1.000 60.90924 104 ALA A O 1
ATOM 821 N N . GLN A 1 109 ? 15.25038 -38.40150 -31.26408 1.000 62.42205 105 GLN A N 1
ATOM 822 C CA . GLN A 1 109 ? 14.20953 -37.47697 -31.68992 1.000 50.99415 105 GLN A CA 1
ATOM 823 C C . GLN A 1 109 ? 13.62205 -36.72390 -30.50316 1.000 52.47100 105 GLN A C 1
ATOM 824 O O . GLN A 1 109 ? 13.62899 -37.20594 -29.36851 1.000 60.76328 105 GLN A O 1
ATOM 830 N N . TRP A 1 110 ? 13.12213 -35.52230 -30.78325 1.000 58.19732 106 TRP A N 1
ATOM 831 C CA . TRP A 1 110 ? 12.36116 -34.71702 -29.83666 1.000 57.59112 106 TRP A CA 1
ATOM 832 C C . TRP A 1 110 ? 11.23550 -34.04040 -30.60738 1.000 55.61231 106 TRP A C 1
ATOM 833 O O . TRP A 1 110 ? 11.33404 -33.83260 -31.82027 1.000 59.46071 106 TRP A O 1
ATOM 844 N N . ARG A 1 111 ? 10.14549 -33.74081 -29.90956 1.000 49.69015 107 ARG A N 1
ATOM 845 C CA . ARG A 1 111 ? 8.97489 -33.18052 -30.56555 1.000 55.71088 107 ARG A CA 1
ATOM 846 C C . ARG A 1 111 ? 8.15838 -32.38244 -29.56212 1.000 56.40716 107 ARG A C 1
ATOM 847 O O . ARG A 1 111 ? 7.95080 -32.81846 -28.42594 1.000 48.31799 107 ARG A O 1
ATOM 855 N N . SER A 1 112 ? 7.71071 -31.21077 -29.99189 1.000 52.20690 108 SER A N 1
ATOM 856 C CA . SER A 1 112 ? 6.73806 -30.41766 -29.25133 1.000 52.02340 108 SER A CA 1
ATOM 857 C C . SER A 1 112 ? 5.34619 -30.83524 -29.72151 1.000 55.04576 108 SER A C 1
ATOM 858 O O . SER A 1 112 ? 4.84409 -30.34247 -30.73431 1.000 73.74942 108 SER A O 1
ATOM 861 N N . ALA A 1 113 ? 4.73574 -31.70966 -29.00779 1.000 48.76455 109 ALA A N 1
ATOM 862 C CA . ALA A 1 113 ? 3.56418 -32.34909 -29.57321 1.000 53.39023 109 ALA A CA 1
ATOM 863 C C . ALA A 1 113 ? 2.28410 -31.67429 -29.09688 1.000 60.87899 109 ALA A C 1
ATOM 864 O O . ALA A 1 113 ? 2.22859 -31.13622 -27.98674 1.000 60.59436 109 ALA A O 1
ATOM 866 N N . PRO A 1 114 ? 1.24842 -31.67660 -29.93177 1.000 59.20997 110 PRO A N 1
ATOM 867 C CA . PRO A 1 114 ? -0.07683 -31.24734 -29.47578 1.000 57.52053 110 PRO A CA 1
ATOM 868 C C . PRO A 1 114 ? -0.70199 -32.33140 -28.61427 1.000 62.07273 110 PRO A C 1
ATOM 869 O O . PRO A 1 114 ? -0.22890 -33.46825 -28.55758 1.000 65.07713 110 PRO A O 1
ATOM 873 N N . THR A 1 115 ? -1.80468 -31.97954 -27.95705 1.000 57.96612 111 THR A N 1
ATOM 874 C CA . THR A 1 115 ? -2.42156 -32.87341 -26.98996 1.000 62.22886 111 THR A CA 1
ATOM 875 C C . THR A 1 115 ? -3.92196 -32.99464 -27.20609 1.000 64.01525 111 THR A C 1
ATOM 876 O O . THR A 1 115 ? -4.54045 -32.19935 -27.91585 1.000 61.57560 111 THR A O 1
ATOM 880 N N . PHE A 1 116 ? -4.49678 -34.01614 -26.57281 1.000 62.72603 112 PHE A N 1
ATOM 881 C CA . PHE A 1 116 ? -5.93524 -34.12065 -26.39267 1.000 69.01281 112 PHE A CA 1
ATOM 882 C C . PHE A 1 116 ? -6.20528 -34.52487 -24.95030 1.000 76.40055 112 PHE A C 1
ATOM 883 O O . PHE A 1 116 ? -5.37700 -35.17203 -24.30406 1.000 79.51669 112 PHE A O 1
ATOM 891 N N . GLU A 1 117 ? -7.37251 -34.13471 -24.44714 1.000 72.79207 113 GLU A N 1
ATOM 892 C CA . GLU A 1 117 ? -7.73953 -34.35759 -23.05296 1.000 66.99712 113 GLU A CA 1
ATOM 893 C C . GLU A 1 117 ? -8.77536 -35.46993 -22.98984 1.000 80.17086 113 GLU A C 1
ATOM 894 O O . GLU A 1 117 ? -9.89292 -35.31941 -23.49755 1.000 79.90789 113 GLU A O 1
ATOM 900 N N . SER A 1 118 ? -8.38407 -36.60715 -22.42949 1.000 64.49376 114 SER A N 1
ATOM 901 C CA . SER A 1 118 ? -9.31391 -37.68678 -22.14870 1.000 73.05106 114 SER A CA 1
ATOM 902 C C . SER A 1 118 ? -9.22797 -38.05152 -20.67492 1.000 68.94709 114 SER A C 1
ATOM 903 O O . SER A 1 118 ? -8.15788 -37.98030 -20.06766 1.000 75.59611 114 SER A O 1
ATOM 906 N N . SER A 1 119 ? -10.36596 -38.43695 -20.09934 1.000 78.81710 115 SER A N 1
ATOM 907 C CA . SER A 1 119 ? -10.37710 -39.02034 -18.76520 1.000 78.14252 115 SER A CA 1
ATOM 908 C C . SER A 1 119 ? -10.20820 -40.52837 -18.80495 1.000 85.57114 115 SER A C 1
ATOM 909 O O . SER A 1 119 ? -10.13605 -41.15610 -17.74276 1.000 93.74406 115 SER A O 1
ATOM 912 N N . ASN A 1 120 ? -10.11723 -41.12103 -19.99505 1.000 75.11251 116 ASN A N 1
ATOM 913 C CA . ASN A 1 120 ? -9.76535 -42.52620 -20.08278 1.000 84.23376 116 ASN A CA 1
ATOM 914 C C . ASN A 1 120 ? -8.26350 -42.68731 -19.89061 1.000 84.21560 116 ASN A C 1
ATOM 915 O O . ASN A 1 120 ? -7.49114 -41.73985 -20.03917 1.000 89.26434 116 ASN A O 1
ATOM 920 N N . ARG A 1 121 ? -7.84957 -43.90771 -19.56815 1.000 85.53232 117 ARG A N 1
ATOM 921 C CA . ARG A 1 121 ? -6.44198 -44.22565 -19.34864 1.000 77.88125 117 ARG A CA 1
ATOM 922 C C . ARG A 1 121 ? -6.04213 -45.21850 -20.43597 1.000 78.65367 117 ARG A C 1
ATOM 923 O O . ARG A 1 121 ? -6.21569 -46.43165 -20.29206 1.000 82.77218 117 ARG A O 1
ATOM 931 N N . PHE A 1 122 ? -5.50837 -44.68682 -21.53051 1.000 74.34454 118 PHE A N 1
ATOM 932 C CA . PHE A 1 122 ? -5.21920 -45.47798 -22.71794 1.000 72.46929 118 PHE A CA 1
ATOM 933 C C . PHE A 1 122 ? -3.88876 -46.20303 -22.57722 1.000 70.39158 118 PHE A C 1
ATOM 934 O O . PHE A 1 122 ? -2.97517 -45.73971 -21.88857 1.000 62.48464 118 PHE A O 1
ATOM 942 N N . LEU A 1 123 ? -3.78842 -47.35855 -23.22527 1.000 63.53284 119 LEU A N 1
ATOM 943 C CA . LEU A 1 123 ? -2.51212 -48.05376 -23.26652 1.000 71.42985 119 LEU A CA 1
ATOM 944 C C . LEU A 1 123 ? -1.56197 -47.34104 -24.21687 1.000 74.33070 119 LEU A C 1
ATOM 945 O O . LEU A 1 123 ? -1.98088 -46.64438 -25.14474 1.000 71.62025 119 LEU A O 1
ATOM 950 N N . ALA A 1 124 ? -0.26759 -47.48362 -23.96127 1.000 69.29065 120 ALA A N 1
ATOM 951 C CA . ALA A 1 124 ? 0.68851 -47.06680 -24.97046 1.000 64.18338 120 ALA A CA 1
ATOM 952 C C . ALA A 1 124 ? 0.44532 -47.88697 -26.22541 1.000 65.71979 120 ALA A C 1
ATOM 953 O O . ALA A 1 124 ? 0.17478 -49.08881 -26.15563 1.000 69.46819 120 ALA A O 1
ATOM 955 N N . GLY A 1 125 ? 0.48429 -47.22730 -27.37562 1.000 54.50539 121 GLY A N 1
ATOM 956 C CA . GLY A 1 125 ? 0.21871 -47.90735 -28.61789 1.000 64.45199 121 GLY A CA 1
ATOM 957 C C . GLY A 1 125 ? -1.21129 -47.84508 -29.10648 1.000 66.68234 121 GLY A C 1
ATOM 958 O O . GLY A 1 125 ? -1.49212 -48.35288 -30.19790 1.000 64.91092 121 GLY A O 1
ATOM 959 N N . THR A 1 126 ? -2.12885 -47.27712 -28.33463 1.000 65.58455 122 THR A N 1
ATOM 960 C CA . THR A 1 126 ? -3.51639 -47.24854 -28.76503 1.000 65.28865 122 THR A CA 1
ATOM 961 C C . THR A 1 126 ? -3.61065 -46.48697 -30.07948 1.000 66.22256 122 THR A C 1
ATOM 962 O O . THR A 1 126 ? -3.05567 -45.38693 -30.18964 1.000 75.85602 122 THR A O 1
ATOM 966 N N . PRO A 1 127 ? -4.28917 -47.02509 -31.08987 1.000 69.47723 123 PRO A N 1
ATOM 967 C CA . PRO A 1 127 ? -4.34768 -46.33279 -32.38354 1.000 69.05630 123 PRO A CA 1
ATOM 968 C C . PRO A 1 127 ? -5.17337 -45.05857 -32.29724 1.000 71.69895 123 PRO A C 1
ATOM 969 O O . PRO A 1 127 ? -6.16525 -44.98954 -31.56892 1.000 79.98000 123 PRO A O 1
ATOM 973 N N . ILE A 1 128 ? -4.72329 -44.03200 -33.01725 1.000 72.38138 124 ILE A N 1
ATOM 974 C CA . ILE A 1 128 ? -5.43523 -42.76316 -33.14966 1.000 83.23915 124 ILE A CA 1
ATOM 975 C C . ILE A 1 128 ? -5.70503 -42.51794 -34.62971 1.000 89.23090 124 ILE A C 1
ATOM 976 O O . ILE A 1 128 ? -4.77355 -42.54646 -35.44155 1.000 85.78794 124 ILE A O 1
ATOM 981 N N . VAL A 1 129 ? -6.96894 -42.23810 -34.97364 1.000 94.15925 125 VAL A N 1
ATOM 982 C CA . VAL A 1 129 ? -7.41835 -42.20187 -36.36051 1.000 87.40949 125 VAL A CA 1
ATOM 983 C C . VAL A 1 129 ? -8.23557 -40.94041 -36.62386 1.000 92.03362 125 VAL A C 1
ATOM 984 O O . VAL A 1 129 ? -8.75580 -40.30345 -35.70532 1.000 92.87558 125 VAL A O 1
ATOM 988 N N . ASN A 1 130 ? -8.36071 -40.59316 -37.90916 1.000 92.96526 126 ASN A N 1
ATOM 989 C CA . ASN A 1 130 ? -9.17048 -39.45718 -38.33627 1.000 92.12813 126 ASN A CA 1
ATOM 990 C C . ASN A 1 130 ? -10.57250 -39.95343 -38.69510 1.000 92.54502 126 ASN A C 1
ATOM 991 O O . ASN A 1 130 ? -10.96350 -41.06535 -38.33147 1.000 94.87119 126 ASN A O 1
ATOM 996 N N . LYS A 1 131 ? -11.33941 -39.14210 -39.42228 1.000 95.42517 127 LYS A N 1
ATOM 997 C CA . LYS A 1 131 ? -12.69266 -39.54396 -39.79348 1.000 102.72045 127 LYS A CA 1
ATOM 998 C C . LYS A 1 131 ? -12.69667 -40.80374 -40.65695 1.000 107.87141 127 LYS A C 1
ATOM 999 O O . LYS A 1 131 ? -13.59197 -41.64403 -40.51623 1.000 101.37052 127 LYS A O 1
ATOM 1005 N N . ASP A 1 132 ? -11.68780 -40.97640 -41.51508 1.000 115.42540 128 ASP A N 1
ATOM 1006 C CA . ASP A 1 132 ? -11.63180 -42.07194 -42.47814 1.000 116.37257 128 ASP A CA 1
ATOM 1007 C C . ASP A 1 132 ? -11.01271 -43.34431 -41.91654 1.000 111.60767 128 ASP A C 1
ATOM 1008 O O . ASP A 1 132 ? -10.86258 -44.32032 -42.65959 1.000 114.02491 128 ASP A O 1
ATOM 1013 N N . GLY A 1 133 ? -10.63601 -43.35838 -40.64309 1.000 98.74264 129 GLY A N 1
ATOM 1014 C CA . GLY A 1 133 ? -9.98761 -44.52588 -40.08789 1.000 104.96741 129 GLY A CA 1
ATOM 1015 C C . GLY A 1 133 ? -8.52599 -44.66691 -40.44273 1.000 101.50824 129 GLY A C 1
ATOM 1016 O O . GLY A 1 133 ? -7.91370 -45.67970 -40.08795 1.000 90.04591 129 GLY A O 1
ATOM 1017 N N . ASP A 1 134 ? -7.94792 -43.68624 -41.13440 1.000 97.07264 130 ASP A N 1
ATOM 1018 C CA . ASP A 1 134 ? -6.51872 -43.70110 -41.41353 1.000 96.00763 130 ASP A CA 1
ATOM 1019 C C . ASP A 1 134 ? -5.73121 -43.45888 -40.13294 1.000 97.57832 130 ASP A C 1
ATOM 1020 O O . ASP A 1 134 ? -6.07093 -42.57514 -39.33714 1.000 81.72634 130 ASP A O 1
ATOM 1025 N N . LEU A 1 135 ? -4.65494 -44.22380 -39.94571 1.000 100.94361 131 LEU A N 1
ATOM 1026 C CA . LEU A 1 135 ? -3.85740 -44.08710 -38.73012 1.000 91.10261 131 LEU A CA 1
ATOM 1027 C C . LEU A 1 135 ? -3.15690 -42.73871 -38.73977 1.000 85.48316 131 LEU A C 1
ATOM 1028 O O . LEU A 1 135 ? -2.34633 -42.45756 -39.62978 1.000 91.51720 131 LEU A O 1
ATOM 1033 N N . VAL A 1 136 ? -3.46824 -41.90598 -37.75101 1.000 85.10223 132 VAL A N 1
ATOM 1034 C CA . VAL A 1 136 ? -2.91842 -40.55522 -37.67564 1.000 83.98622 132 VAL A CA 1
ATOM 1035 C C . VAL A 1 136 ? -1.75153 -40.51097 -36.69716 1.000 83.65876 132 VAL A C 1
ATOM 1036 O O . VAL A 1 136 ? -0.77202 -39.78435 -36.92193 1.000 78.81915 132 VAL A O 1
ATOM 1040 N N . SER A 1 137 ? -1.82378 -41.31735 -35.64089 1.000 87.78368 133 SER A N 1
ATOM 1041 C CA . SER A 1 137 ? -0.74135 -41.41617 -34.65253 1.000 80.56115 133 SER A CA 1
ATOM 1042 C C . SER A 1 137 ? -1.07683 -42.53585 -33.66647 1.000 80.80680 133 SER A C 1
ATOM 1043 O O . SER A 1 137 ? -2.02978 -43.30560 -33.85297 1.000 83.53110 133 SER A O 1
ATOM 1046 N N . VAL A 1 138 ? -0.26943 -42.61835 -32.61616 1.000 65.03057 134 VAL A N 1
ATOM 1047 C CA . VAL A 1 138 ? -0.32493 -43.66587 -31.60269 1.000 65.03846 134 VAL A CA 1
ATOM 1048 C C . VAL A 1 138 ? -0.11576 -43.03043 -30.22820 1.000 65.38592 134 VAL A C 1
ATOM 1049 O O . VAL A 1 138 ? 0.65886 -42.07650 -30.08308 1.000 62.64985 134 VAL A O 1
ATOM 1053 N N . VAL A 1 139 ? -0.83998 -43.53654 -29.22552 1.000 61.31219 135 VAL A N 1
ATOM 1054 C CA . VAL A 1 139 ? -0.68168 -43.04244 -27.85920 1.000 55.16260 135 VAL A CA 1
ATOM 1055 C C . VAL A 1 139 ? 0.72748 -43.33512 -27.37230 1.000 57.41496 135 VAL A C 1
ATOM 1056 O O . VAL A 1 139 ? 1.18650 -44.48377 -27.40679 1.000 64.68123 135 VAL A O 1
ATOM 1060 N N . THR A 1 140 ? 1.40663 -42.30777 -26.86673 1.000 58.70518 136 THR A N 1
ATOM 1061 C CA . THR A 1 140 ? 2.79324 -42.48032 -26.44824 1.000 62.22550 136 THR A CA 1
ATOM 1062 C C . THR A 1 140 ? 2.95652 -42.03640 -25.01125 1.000 62.42921 136 THR A C 1
ATOM 1063 O O . THR A 1 140 ? 3.20207 -42.84026 -24.10959 1.000 59.44341 136 THR A O 1
ATOM 1067 N N . ALA A 1 141 ? 2.83716 -40.74045 -24.79640 1.000 66.96180 137 ALA A N 1
ATOM 1068 C CA . ALA A 1 141 ? 3.04947 -40.18105 -23.48449 1.000 59.08988 137 ALA A CA 1
ATOM 1069 C C . ALA A 1 141 ? 1.88891 -39.26258 -23.16401 1.000 61.06542 137 ALA A C 1
ATOM 1070 O O . ALA A 1 141 ? 1.09139 -38.89981 -24.03602 1.000 64.89878 137 ALA A O 1
ATOM 1072 N N . ARG A 1 142 ? 1.77361 -38.94319 -21.88118 1.000 57.19995 138 ARG A N 1
ATOM 1073 C CA . ARG A 1 142 ? 0.71884 -38.07376 -21.39057 1.000 68.34922 138 ARG A CA 1
ATOM 1074 C C . ARG A 1 142 ? 1.23804 -37.36221 -20.15374 1.000 56.02773 138 ARG A C 1
ATOM 1075 O O . ARG A 1 142 ? 2.16903 -37.83652 -19.50060 1.000 52.38771 138 ARG A O 1
ATOM 1083 N N . LYS A 1 143 ? 0.70240 -36.16518 -19.91417 1.000 57.89120 139 LYS A N 1
ATOM 1084 C CA . LYS A 1 143 ? 0.94079 -35.38801 -18.69884 1.000 60.96095 139 LYS A CA 1
ATOM 1085 C C . LYS A 1 143 ? -0.41590 -35.01257 -18.12115 1.000 63.07350 139 LYS A C 1
ATOM 1086 O O . LYS A 1 143 ? -1.11543 -34.15990 -18.67756 1.000 68.26701 139 LYS A O 1
ATOM 1092 N N . GLY A 1 144 ? -0.76188 -35.60270 -16.99002 1.000 61.80732 140 GLY A N 1
ATOM 1093 C CA . GLY A 1 144 ? -2.08421 -35.37905 -16.44759 1.000 58.14661 140 GLY A CA 1
ATOM 1094 C C . GLY A 1 144 ? -3.10622 -36.04701 -17.33130 1.000 63.81323 140 GLY A C 1
ATOM 1095 O O . GLY A 1 144 ? -2.96636 -37.21693 -17.70021 1.000 72.33978 140 GLY A O 1
ATOM 1096 N N . ASN A 1 145 ? -4.13241 -35.29862 -17.71070 1.000 70.40390 141 ASN A N 1
ATOM 1097 C CA . ASN A 1 145 ? -5.15570 -35.81773 -18.60302 1.000 67.71639 141 ASN A CA 1
ATOM 1098 C C . ASN A 1 145 ? -4.86823 -35.53387 -20.07359 1.000 63.91253 141 ASN A C 1
ATOM 1099 O O . ASN A 1 145 ? -5.68097 -35.89172 -20.93360 1.000 73.25623 141 ASN A O 1
ATOM 1104 N N . HIS A 1 146 ? -3.71709 -34.94186 -20.37770 1.000 64.33289 142 HIS A N 1
ATOM 1105 C CA . HIS A 1 146 ? -3.36553 -34.49726 -21.71995 1.000 63.30054 142 HIS A CA 1
ATOM 1106 C C . HIS A 1 146 ? -2.42220 -35.50662 -22.37014 1.000 64.35157 142 HIS A C 1
ATOM 1107 O O . HIS A 1 146 ? -1.27641 -35.65366 -21.93490 1.000 54.45420 142 HIS A O 1
ATOM 1114 N N . TYR A 1 147 ? -2.87973 -36.14841 -23.44370 1.000 63.98530 143 TYR A N 1
ATOM 1115 C CA . TYR A 1 147 ? -2.10651 -37.15542 -24.16185 1.000 62.02994 143 TYR A CA 1
ATOM 1116 C C . TYR A 1 147 ? -1.38694 -36.52683 -25.35030 1.000 68.35262 143 TYR A C 1
ATOM 1117 O O . TYR A 1 147 ? -1.93822 -35.66063 -26.03201 1.000 66.11225 143 TYR A O 1
ATOM 1126 N N . ALA A 1 148 ? -0.16054 -36.96912 -25.60711 1.000 68.05441 144 ALA A N 1
ATOM 1127 C CA . ALA A 1 148 ? 0.64508 -36.38922 -26.67573 1.000 60.27304 144 ALA A CA 1
ATOM 1128 C C . ALA A 1 148 ? 0.37742 -37.08948 -27.99918 1.000 57.76414 144 ALA A C 1
ATOM 1129 O O . ALA A 1 148 ? 0.43464 -38.32036 -28.09324 1.000 60.32859 144 ALA A O 1
ATOM 1131 N N . VAL A 1 149 ? 0.11749 -36.29895 -29.02605 1.000 66.28024 145 VAL A N 1
ATOM 1132 C CA . VAL A 1 149 ? -0.12052 -36.81042 -30.36908 1.000 66.28226 145 VAL A CA 1
ATOM 1133 C C . VAL A 1 149 ? 1.15646 -36.58844 -31.17289 1.000 59.24096 145 VAL A C 1
ATOM 1134 O O . VAL A 1 149 ? 1.41286 -35.49161 -31.66813 1.000 56.91956 145 VAL A O 1
ATOM 1138 N N . SER A 1 150 ? 1.96433 -37.63170 -31.32189 1.000 65.01360 146 SER A N 1
ATOM 1139 C CA . SER A 1 150 ? 3.21310 -37.49031 -32.05680 1.000 63.03746 146 SER A CA 1
ATOM 1140 C C . SER A 1 150 ? 2.94397 -37.44460 -33.55342 1.000 67.89247 146 SER A C 1
ATOM 1141 O O . SER A 1 150 ? 2.39779 -38.39844 -34.11184 1.000 68.04050 146 SER A O 1
ATOM 1144 N N . THR A 1 151 ? 3.37238 -36.36501 -34.21035 1.000 65.63787 147 THR A N 1
ATOM 1145 C CA . THR A 1 151 ? 3.13509 -36.17410 -35.64025 1.000 69.18335 147 THR A CA 1
ATOM 1146 C C . THR A 1 151 ? 4.26107 -35.33320 -36.22089 1.000 70.64932 147 THR A C 1
ATOM 1147 O O . THR A 1 151 ? 5.19096 -34.93329 -35.51407 1.000 75.76910 147 THR A O 1
ATOM 1151 N N . PHE A 1 152 ? 4.18648 -35.10234 -37.53933 1.000 71.72148 148 PHE A N 1
ATOM 1152 C CA . PHE A 1 152 ? 5.10081 -34.16962 -38.20018 1.000 77.17703 148 PHE A CA 1
ATOM 1153 C C . PHE A 1 152 ? 4.78564 -32.72971 -37.81417 1.000 74.64358 148 PHE A C 1
ATOM 1154 O O . PHE A 1 152 ? 5.66726 -31.86484 -37.83484 1.000 73.91230 148 PHE A O 1
ATOM 1162 N N . GLU A 1 153 ? 3.52968 -32.45293 -37.50424 1.000 73.42178 149 GLU A N 1
ATOM 1163 C CA . GLU A 1 153 ? 3.10700 -31.10171 -37.19516 1.000 78.18523 149 GLU A CA 1
ATOM 1164 C C . GLU A 1 153 ? 3.69676 -30.65160 -35.86272 1.000 77.96074 149 GLU A C 1
ATOM 1165 O O . GLU A 1 153 ? 3.81268 -31.43592 -34.91937 1.000 86.24693 149 GLU A O 1
ATOM 1171 N N . GLY A 1 154 ? 4.07969 -29.38176 -35.78888 1.000 89.61792 150 GLY A N 1
ATOM 1172 C CA . GLY A 1 154 ? 4.71382 -28.83810 -34.60635 1.000 76.55417 150 GLY A CA 1
ATOM 1173 C C . GLY A 1 154 ? 6.23096 -28.79634 -34.72253 1.000 78.76568 150 GLY A C 1
ATOM 1174 O O . GLY A 1 154 ? 6.83783 -29.27721 -35.68268 1.000 93.65640 150 GLY A O 1
ATOM 1175 N N . GLU A 1 155 ? 6.84896 -28.18399 -33.71778 1.000 66.77724 151 GLU A N 1
ATOM 1176 C CA . GLU A 1 155 ? 8.29733 -28.06039 -33.68154 1.000 61.27518 151 GLU A CA 1
ATOM 1177 C C . GLU A 1 155 ? 8.94427 -29.37323 -33.26130 1.000 60.82159 151 GLU A C 1
ATOM 1178 O O . GLU A 1 155 ? 8.47173 -30.04689 -32.34310 1.000 67.51152 151 GLU A O 1
ATOM 1184 N N . GLY A 1 156 ? 10.04561 -29.72363 -33.91485 1.000 55.91327 152 GLY A N 1
ATOM 1185 C CA . GLY A 1 156 ? 10.66670 -31.00942 -33.65713 1.000 50.67570 152 GLY A CA 1
ATOM 1186 C C . GLY A 1 156 ? 12.01109 -31.11761 -34.33578 1.000 55.29464 152 GLY A C 1
ATOM 1187 O O . GLY A 1 156 ? 12.42994 -30.22604 -35.07811 1.000 67.71123 152 GLY A O 1
ATOM 1188 N N . GLY A 1 157 ? 12.69703 -32.21943 -34.05207 1.000 50.20018 153 GLY A N 1
ATOM 1189 C CA . GLY A 1 157 ? 14.01104 -32.42150 -34.62798 1.000 49.89225 153 GLY A CA 1
ATOM 1190 C C . GLY A 1 157 ? 14.62814 -33.72033 -34.15878 1.000 56.20523 153 GLY A C 1
ATOM 1191 O O . GLY A 1 157 ? 13.98198 -34.53814 -33.50028 1.000 52.47270 153 GLY A O 1
ATOM 1192 N N . TYR A 1 158 ? 15.89729 -33.90891 -34.51663 1.000 57.37907 154 TYR A N 1
ATOM 1193 C CA . TYR A 1 158 ? 16.59261 -35.11548 -34.10258 1.000 51.96944 154 TYR A CA 1
ATOM 1194 C C . TYR A 1 158 ? 18.09566 -34.88084 -34.06798 1.000 49.26937 154 TYR A C 1
ATOM 1195 O O . TYR A 1 158 ? 18.62866 -34.03752 -34.79100 1.000 54.86160 154 TYR A O 1
ATOM 1204 N N . PHE A 1 159 ? 18.76384 -35.64886 -33.21026 1.000 60.29348 155 PHE A N 1
ATOM 1205 C CA . PHE A 1 159 ? 20.21643 -35.68231 -33.09360 1.000 62.50463 155 PHE A CA 1
ATOM 1206 C C . PHE A 1 159 ? 20.70252 -37.00308 -33.67099 1.000 67.36782 155 PHE A C 1
ATOM 1207 O O . PHE A 1 159 ? 20.12071 -38.05764 -33.38798 1.000 64.73441 155 PHE A O 1
ATOM 1215 N N . GLU A 1 160 ? 21.76610 -36.95084 -34.47479 1.000 70.23207 156 GLU A N 1
ATOM 1216 C CA . GLU A 1 160 ? 22.37899 -38.16122 -35.03380 1.000 62.24709 156 GLU A CA 1
ATOM 1217 C C . GLU A 1 160 ? 23.37297 -38.69173 -34.01621 1.000 62.90496 156 GLU A C 1
ATOM 1218 O O . GLU A 1 160 ? 24.45280 -38.12556 -33.83711 1.000 73.24654 156 GLU A O 1
ATOM 1224 N N . THR A 1 161 ? 23.00051 -39.77819 -33.34341 1.000 61.58447 157 THR A N 1
ATOM 1225 C CA . THR A 1 161 ? 23.85340 -40.41973 -32.35268 1.000 67.64962 157 THR A CA 1
ATOM 1226 C C . THR A 1 161 ? 23.24644 -41.75496 -31.96124 1.000 68.41560 157 THR A C 1
ATOM 1227 O O . THR A 1 161 ? 22.03642 -41.96749 -32.07360 1.000 70.34217 157 THR A O 1
ATOM 1231 N N . SER A 1 162 ? 24.10638 -42.63848 -31.46481 1.000 62.17123 158 SER A N 1
ATOM 1232 C CA . SER A 1 162 ? 23.66437 -43.89092 -30.87396 1.000 64.18743 158 SER A CA 1
ATOM 1233 C C . SER A 1 162 ? 23.28836 -43.74470 -29.40955 1.000 66.76162 158 SER A C 1
ATOM 1234 O O . SER A 1 162 ? 22.55102 -44.58823 -28.88426 1.000 62.97904 158 SER A O 1
ATOM 1237 N N . GLN A 1 163 ? 23.77781 -42.70013 -28.74321 1.000 60.26465 159 GLN A N 1
ATOM 1238 C CA . GLN A 1 163 ? 23.58162 -42.55604 -27.31271 1.000 62.46905 159 GLN A CA 1
ATOM 1239 C C . GLN A 1 163 ? 22.10393 -42.34772 -26.97526 1.000 67.47869 159 GLN A C 1
ATOM 1240 O O . GLN A 1 163 ? 21.36875 -41.68844 -27.72078 1.000 55.19999 159 GLN A O 1
ATOM 1246 N N . PRO A 1 164 ? 21.65606 -42.87642 -25.83777 1.000 57.04762 160 PRO A N 1
ATOM 1247 C CA . PRO A 1 164 ? 20.29719 -42.60458 -25.36122 1.000 61.39307 160 PRO A CA 1
ATOM 1248 C C . PRO A 1 164 ? 20.19274 -41.18904 -24.80224 1.000 54.15231 160 PRO A C 1
ATOM 1249 O O . PRO A 1 164 ? 21.15942 -40.43939 -24.73686 1.000 48.53190 160 PRO A O 1
ATOM 1253 N N . TRP A 1 165 ? 18.96361 -40.81787 -24.42289 1.000 54.92526 161 TRP A N 1
ATOM 1254 C CA . TRP A 1 165 ? 18.77345 -39.50895 -23.82015 1.000 48.13589 161 TRP A CA 1
ATOM 1255 C C . TRP A 1 165 ? 19.24597 -39.49595 -22.36627 1.000 54.82938 161 TRP A C 1
ATOM 1256 O O . TRP A 1 165 ? 19.17891 -40.50146 -21.64814 1.000 60.36998 161 TRP A O 1
ATOM 1267 N N . LYS A 1 166 ? 19.71909 -38.32732 -21.94643 1.000 51.33288 162 LYS A N 1
ATOM 1268 C CA . LYS A 1 166 ? 20.07145 -38.00817 -20.57204 1.000 45.01204 162 LYS A CA 1
ATOM 1269 C C . LYS A 1 166 ? 19.04873 -36.99045 -20.08540 1.000 59.66144 162 LYS A C 1
ATOM 1270 O O . LYS A 1 166 ? 18.91525 -35.90902 -20.67613 1.000 59.21010 162 LYS A O 1
ATOM 1276 N N . VAL A 1 167 ? 18.30343 -37.34676 -19.04635 1.000 47.75693 163 VAL A N 1
ATOM 1277 C CA . VAL A 1 167 ? 17.20075 -36.53445 -18.54691 1.000 49.59072 163 VAL A CA 1
ATOM 1278 C C . VAL A 1 167 ? 17.56324 -35.98006 -17.17591 1.000 45.28545 163 VAL A C 1
ATOM 1279 O O . VAL A 1 167 ? 17.74850 -36.73635 -16.21434 1.000 56.21879 163 VAL A O 1
ATOM 1283 N N . LEU A 1 168 ? 17.64412 -34.66179 -17.08100 1.000 43.99619 164 LEU A N 1
ATOM 1284 C CA . LEU A 1 168 ? 18.04325 -33.99481 -15.85726 1.000 54.20202 164 LEU A CA 1
ATOM 1285 C C . LEU A 1 168 ? 16.95470 -33.01580 -15.43995 1.000 61.77540 164 LEU A C 1
ATOM 1286 O O . LEU A 1 168 ? 16.13432 -32.58144 -16.25424 1.000 58.67777 164 LEU A O 1
ATOM 1291 N N . ASP A 1 169 ? 16.93738 -32.69228 -14.14736 1.000 53.88663 165 ASP A N 1
ATOM 1292 C CA . ASP A 1 169 ? 15.98950 -31.73624 -13.58765 1.000 44.46895 165 ASP A CA 1
ATOM 1293 C C . ASP A 1 169 ? 16.77329 -30.70051 -12.80185 1.000 54.79248 165 ASP A C 1
ATOM 1294 O O . ASP A 1 169 ? 16.86023 -30.78196 -11.56902 1.000 48.81474 165 ASP A O 1
ATOM 1299 N N . PRO A 1 170 ? 17.30333 -29.67440 -13.47582 1.000 59.48910 166 PRO A N 1
ATOM 1300 C CA . PRO A 1 170 ? 18.11479 -28.67744 -12.77622 1.000 56.55170 166 PRO A CA 1
ATOM 1301 C C . PRO A 1 170 ? 17.27351 -27.85315 -11.81713 1.000 63.13613 166 PRO A C 1
ATOM 1302 O O . PRO A 1 170 ? 16.07000 -27.63888 -12.04540 1.000 56.77429 166 PRO A O 1
ATOM 1306 N N . PRO A 1 171 ? 17.87770 -27.34424 -10.74840 1.000 62.24944 167 PRO A N 1
ATOM 1307 C CA . PRO A 1 171 ? 17.15226 -26.48262 -9.80961 1.000 55.70541 167 PRO A CA 1
ATOM 1308 C C . PRO A 1 171 ? 16.76689 -25.15916 -10.45426 1.000 64.86312 167 PRO A C 1
ATOM 1309 O O . PRO A 1 171 ? 17.38274 -24.69999 -11.42094 1.000 61.42589 167 PRO A O 1
ATOM 1313 N N . GLU A 1 172 ? 15.74733 -24.52884 -9.87021 1.000 74.90261 168 GLU A N 1
ATOM 1314 C CA . GLU A 1 172 ? 15.19930 -23.28657 -10.40799 1.000 71.78738 168 GLU A CA 1
ATOM 1315 C C . GLU A 1 172 ? 16.25366 -22.18687 -10.47493 1.000 68.95924 168 GLU A C 1
ATOM 1316 O O . GLU A 1 172 ? 17.00302 -21.96463 -9.51881 1.000 75.95721 168 GLU A O 1
ATOM 1322 N N . GLY A 1 173 ? 16.31368 -21.50755 -11.61966 1.000 65.65288 169 GLY A N 1
ATOM 1323 C CA . GLY A 1 173 ? 17.19379 -20.37722 -11.81182 1.000 63.57728 169 GLY A CA 1
ATOM 1324 C C . GLY A 1 173 ? 18.64834 -20.71096 -12.05456 1.000 64.16298 169 GLY A C 1
ATOM 1325 O O . GLY A 1 173 ? 19.46726 -19.78571 -12.16521 1.000 58.53267 169 GLY A O 1
ATOM 1326 N N . ALA A 1 174 ? 18.99892 -21.98688 -12.15832 1.000 59.79705 170 ALA A N 1
ATOM 1327 C CA . ALA A 1 174 ? 20.38860 -22.36813 -12.34564 1.000 62.17477 170 ALA A CA 1
ATOM 1328 C C . ALA A 1 174 ? 20.81339 -22.13934 -13.79294 1.000 56.91585 170 ALA A C 1
ATOM 1329 O O . ALA A 1 174 ? 19.99402 -22.10924 -14.71417 1.000 69.26060 170 ALA A O 1
ATOM 1331 N N . ALA A 1 175 ? 22.11449 -21.95238 -13.98225 1.000 48.07286 171 ALA A N 1
ATOM 1332 C CA . ALA A 1 175 ? 22.67913 -21.71245 -15.30517 1.000 51.43082 171 ALA A CA 1
ATOM 1333 C C . ALA A 1 175 ? 23.10169 -23.04636 -15.91366 1.000 61.90629 171 ALA A C 1
ATOM 1334 O O . ALA A 1 175 ? 24.08403 -23.65484 -15.47913 1.000 66.76783 171 ALA A O 1
ATOM 1336 N N . VAL A 1 176 ? 22.34038 -23.51680 -16.89245 1.000 54.94438 172 VAL A N 1
ATOM 1337 C CA . VAL A 1 176 ? 22.56982 -24.82914 -17.48134 1.000 55.80771 172 VAL A CA 1
ATOM 1338 C C . VAL A 1 176 ? 23.68859 -24.74651 -18.51435 1.000 58.11909 172 VAL A C 1
ATOM 1339 O O . VAL A 1 176 ? 23.77328 -23.78806 -19.29254 1.000 67.68431 172 VAL A O 1
ATOM 1343 N N . TYR A 1 177 ? 24.56606 -25.75081 -18.51502 1.000 58.07769 173 TYR A N 1
ATOM 1344 C CA . TYR A 1 177 ? 25.55626 -25.91253 -19.57239 1.000 48.90129 173 TYR A CA 1
ATOM 1345 C C . TYR A 1 177 ? 25.88974 -27.38361 -19.73837 1.000 56.74880 173 TYR A C 1
ATOM 1346 O O . TYR A 1 177 ? 26.35967 -28.02787 -18.79489 1.000 59.54883 173 TYR A O 1
ATOM 1355 N N . GLY A 1 178 ? 25.76137 -27.87096 -20.96576 1.000 56.24286 174 GLY A N 1
ATOM 1356 C CA . GLY A 1 178 ? 26.08963 -29.25725 -21.20888 1.000 50.90531 174 GLY A CA 1
ATOM 1357 C C . GLY A 1 178 ? 25.18259 -30.14794 -20.39168 1.000 52.47884 174 GLY A C 1
ATOM 1358 O O . GLY A 1 178 ? 23.94674 -30.06506 -20.47154 1.000 57.61684 174 GLY A O 1
ATOM 1359 N N . ASP A 1 179 ? 25.78068 -31.07751 -19.66559 1.000 55.50691 175 ASP A N 1
ATOM 1360 C CA . ASP A 1 179 ? 25.04432 -31.93216 -18.74465 1.000 67.33971 175 ASP A CA 1
ATOM 1361 C C . ASP A 1 179 ? 25.03453 -31.43849 -17.30298 1.000 61.94679 175 ASP A C 1
ATOM 1362 O O . ASP A 1 179 ? 24.49981 -32.13828 -16.44797 1.000 66.53086 175 ASP A O 1
ATOM 1367 N N . ARG A 1 180 ? 25.74575 -30.35737 -16.98650 1.000 52.87939 176 ARG A N 1
ATOM 1368 C CA . ARG A 1 180 ? 25.84765 -29.83751 -15.62811 1.000 57.37690 176 ARG A CA 1
ATOM 1369 C C . ARG A 1 180 ? 25.00367 -28.58450 -15.49478 1.000 61.68315 176 ARG A C 1
ATOM 1370 O O . ARG A 1 180 ? 24.51004 -28.03021 -16.48003 1.000 57.72408 176 ARG A O 1
ATOM 1378 N N . TRP A 1 181 ? 24.85501 -28.12213 -14.26215 1.000 59.98418 177 TRP A N 1
ATOM 1379 C CA . TRP A 1 181 ? 24.21895 -26.83900 -14.01908 1.000 62.37736 177 TRP A CA 1
ATOM 1380 C C . TRP A 1 181 ? 25.00738 -26.11719 -12.94224 1.000 67.60452 177 TRP A C 1
ATOM 1381 O O . TRP A 1 181 ? 25.69182 -26.73597 -12.12469 1.000 69.88643 177 TRP A O 1
ATOM 1392 N N . PHE A 1 182 ? 24.93686 -24.80007 -12.98529 1.000 66.57038 178 PHE A N 1
ATOM 1393 C CA . PHE A 1 182 ? 25.75847 -23.92641 -12.16808 1.000 61.42758 178 PHE A CA 1
ATOM 1394 C C . PHE A 1 182 ? 24.90137 -22.82946 -11.56376 1.000 65.34425 178 PHE A C 1
ATOM 1395 O O . PHE A 1 182 ? 23.76723 -22.60571 -12.00395 1.000 56.64924 178 PHE A O 1
ATOM 1403 N N . PRO A 1 183 ? 25.37844 -22.18316 -10.48861 1.000 71.32147 179 PRO A N 1
ATOM 1404 C CA . PRO A 1 183 ? 24.56740 -21.14381 -9.84260 1.000 70.93734 179 PRO A CA 1
ATOM 1405 C C . PRO A 1 183 ? 24.36156 -19.90341 -10.69507 1.000 63.77637 179 PRO A C 1
ATOM 1406 O O . PRO A 1 183 ? 23.24654 -19.38426 -10.79471 1.000 69.46921 179 PRO A O 1
ATOM 1410 N N . SER A 1 184 ? 25.43800 -19.40286 -11.28205 1.000 62.70276 180 SER A N 1
ATOM 1411 C CA . SER A 1 184 ? 25.39671 -18.20165 -12.09360 1.000 60.85680 180 SER A CA 1
ATOM 1412 C C . SER A 1 184 ? 26.03920 -18.46105 -13.44760 1.000 78.18430 180 SER A C 1
ATOM 1413 O O . SER A 1 184 ? 26.69583 -19.48357 -13.68028 1.000 72.36801 180 SER A O 1
ATOM 1416 N N . ARG A 1 185 ? 25.84999 -17.48954 -14.33757 1.000 71.58756 181 ARG A N 1
ATOM 1417 C CA . ARG A 1 185 ? 26.53802 -17.50979 -15.61856 1.000 68.30303 181 ARG A CA 1
ATOM 1418 C C . ARG A 1 185 ? 28.05422 -17.49348 -15.45061 1.000 79.60439 181 ARG A C 1
ATOM 1419 O O . ARG A 1 185 ? 28.77489 -18.06725 -16.27453 1.000 77.90928 181 ARG A O 1
ATOM 1427 N N . GLU A 1 186 ? 28.55990 -16.85896 -14.38892 1.000 89.77743 182 GLU A N 1
ATOM 1428 C CA . GLU A 1 186 ? 30.00676 -16.77475 -14.19940 1.000 85.06102 182 GLU A CA 1
ATOM 1429 C C . GLU A 1 186 ? 30.63551 -18.15305 -14.02242 1.000 83.01527 182 GLU A C 1
ATOM 1430 O O . GLU A 1 186 ? 31.70444 -18.42692 -14.58187 1.000 75.63605 182 GLU A O 1
ATOM 1436 N N . GLU A 1 187 ? 29.99776 -19.02955 -13.23621 1.000 85.04823 183 GLU A N 1
ATOM 1437 C CA . GLU A 1 187 ? 30.53958 -20.37329 -13.03355 1.000 79.65783 183 GLU A CA 1
ATOM 1438 C C . GLU A 1 187 ? 30.59500 -21.16514 -14.33664 1.000 75.57945 183 GLU A C 1
ATOM 1439 O O . GLU A 1 187 ? 31.52244 -21.95566 -14.54861 1.000 79.82500 183 GLU A O 1
ATOM 1445 N N . VAL A 1 188 ? 29.61422 -20.96928 -15.22272 1.000 78.68804 184 VAL A N 1
ATOM 1446 C CA . VAL A 1 188 ? 29.65199 -21.62644 -16.52895 1.000 66.70591 184 VAL A CA 1
ATOM 1447 C C . VAL A 1 188 ? 30.91570 -21.22911 -17.27759 1.000 75.59680 184 VAL A C 1
ATOM 1448 O O . VAL A 1 188 ? 31.60692 -22.07461 -17.85856 1.000 89.50000 184 VAL A O 1
ATOM 1452 N N . ARG A 1 189 ? 31.25014 -19.93771 -17.24957 1.000 78.67758 185 ARG A N 1
ATOM 1453 C CA . ARG A 1 189 ? 32.43451 -19.44937 -17.94622 1.000 82.37602 185 ARG A CA 1
ATOM 1454 C C . ARG A 1 189 ? 33.70440 -20.07714 -17.38282 1.000 93.17087 185 ARG A C 1
ATOM 1455 O O . ARG A 1 189 ? 34.58346 -20.50546 -18.14089 1.000 88.47556 185 ARG A O 1
ATOM 1463 N N . ALA A 1 190 ? 33.80056 -20.17118 -16.05227 1.000 88.47561 186 ALA A N 1
ATOM 1464 C CA . ALA A 1 190 ? 34.93883 -20.83654 -15.43137 1.000 76.62084 186 ALA A CA 1
ATOM 1465 C C . ALA A 1 190 ? 35.02236 -22.29363 -15.86743 1.000 91.51754 186 ALA A C 1
ATOM 1466 O O . ALA A 1 190 ? 36.07059 -22.75803 -16.33139 1.000 97.07509 186 ALA A O 1
ATOM 1468 N N . TYR A 1 191 ? 33.91158 -23.02717 -15.73878 1.000 92.04107 187 TYR A N 1
ATOM 1469 C CA . TYR A 1 191 ? 33.86331 -24.41230 -16.19709 1.000 83.62538 187 TYR A CA 1
ATOM 1470 C C . TYR A 1 191 ? 34.14407 -24.52957 -17.68493 1.000 82.77306 187 TYR A C 1
ATOM 1471 O O . TYR A 1 191 ? 34.73357 -25.51934 -18.12866 1.000 88.80964 187 TYR A O 1
ATOM 1480 N N . THR A 1 192 ? 33.73907 -23.53382 -18.46834 1.000 93.37180 188 THR A N 1
ATOM 1481 C CA . THR A 1 192 ? 34.03166 -23.55284 -19.89645 1.000 94.08940 188 THR A CA 1
ATOM 1482 C C . THR A 1 192 ? 35.53238 -23.51529 -20.15725 1.000 103.52080 188 THR A C 1
ATOM 1483 O O . THR A 1 192 ? 36.03287 -24.20637 -21.05426 1.000 87.02214 188 THR A O 1
ATOM 1487 N N . LEU A 1 193 ? 36.26755 -22.72501 -19.36668 1.000 109.39257 189 LEU A N 1
ATOM 1488 C CA . LEU A 1 193 ? 37.69993 -22.54527 -19.58878 1.000 104.23731 189 LEU A CA 1
ATOM 1489 C C . LEU A 1 193 ? 38.48920 -23.82689 -19.34781 1.000 101.83014 189 LEU A C 1
ATOM 1490 O O . LEU A 1 193 ? 39.51055 -24.05359 -20.00492 1.000 92.05210 189 LEU A O 1
ATOM 1495 N N . SER A 1 194 ? 38.05880 -24.65658 -18.39557 1.000 102.05785 190 SER A N 1
ATOM 1496 C CA . SER A 1 194 ? 38.81111 -25.85327 -18.04327 1.000 106.91251 190 SER A CA 1
ATOM 1497 C C . SER A 1 194 ? 38.63603 -26.99246 -19.03970 1.000 104.21569 190 SER A C 1
ATOM 1498 O O . SER A 1 194 ? 39.35489 -27.99145 -18.93882 1.000 109.44898 190 SER A O 1
ATOM 1501 N N . LEU A 1 195 ? 37.74916 -26.87577 -19.95110 1.000 99.12991 191 LEU A N 1
ATOM 1502 C CA . LEU A 1 195 ? 37.47757 -27.99186 -20.83650 1.000 94.37946 191 LEU A CA 1
ATOM 1503 C C . LEU A 1 195 ? 38.23850 -27.85663 -22.15415 1.000 99.40966 191 LEU A C 1
ATOM 1504 O O . LEU A 1 195 ? 38.60589 -26.74631 -22.55605 1.000 99.80973 191 LEU A O 1
ATOM 1509 N N . PRO A 1 196 ? 38.49363 -28.97403 -22.82343 1.000 102.99502 192 PRO A N 1
ATOM 1510 C CA . PRO A 1 196 ? 39.05631 -28.93507 -24.17621 1.000 100.48495 192 PRO A CA 1
ATOM 1511 C C . PRO A 1 196 ? 37.95343 -28.62083 -25.18138 1.000 98.70952 192 PRO A C 1
ATOM 1512 O O . PRO A 1 196 ? 36.78145 -28.48331 -24.83862 1.000 87.41065 192 PRO A O 1
ATOM 1516 N N . GLY A 1 197 ? 38.34412 -28.52509 -26.44499 1.000 111.54721 193 GLY A N 1
ATOM 1517 C CA . GLY A 1 197 ? 37.35770 -28.43831 -27.49896 1.000 100.32080 193 GLY A CA 1
ATOM 1518 C C . GLY A 1 197 ? 36.56088 -29.72303 -27.58730 1.000 81.87719 193 GLY A C 1
ATOM 1519 O O . GLY A 1 197 ? 37.05099 -30.80706 -27.27392 1.000 88.73968 193 GLY A O 1
ATOM 1520 N N . ALA A 1 198 ? 35.29836 -29.59398 -27.97265 1.000 67.97812 194 ALA A N 1
ATOM 1521 C CA . ALA A 1 198 ? 34.45554 -30.77474 -28.05391 1.000 77.53408 194 ALA A CA 1
ATOM 1522 C C . ALA A 1 198 ? 35.07698 -31.77072 -29.01610 1.000 77.87086 194 ALA A C 1
ATOM 1523 O O . ALA A 1 198 ? 35.69070 -31.39068 -30.01741 1.000 84.49380 194 ALA A O 1
ATOM 1525 N N . ALA A 1 199 ? 34.97795 -33.04742 -28.67340 1.000 73.46601 195 ALA A N 1
ATOM 1526 C CA . ALA A 1 199 ? 35.54286 -34.11181 -29.48760 1.000 70.03462 195 ALA A CA 1
ATOM 1527 C C . ALA A 1 199 ? 34.43314 -35.09946 -29.79761 1.000 77.61111 195 ALA A C 1
ATOM 1528 O O . ALA A 1 199 ? 33.77848 -35.60649 -28.87985 1.000 85.89801 195 ALA A O 1
ATOM 1530 N N . VAL A 1 200 ? 34.20483 -35.34631 -31.08512 1.000 77.92618 196 VAL A N 1
ATOM 1531 C CA . VAL A 1 200 ? 33.23387 -36.33176 -31.54337 1.000 85.09395 196 VAL A CA 1
ATOM 1532 C C . VAL A 1 200 ? 33.89993 -37.21700 -32.58431 1.000 81.68084 196 VAL A C 1
ATOM 1533 O O . VAL A 1 200 ? 34.63118 -36.72925 -33.45393 1.000 81.54945 196 VAL A O 1
ATOM 1537 N N . SER A 1 201 ? 33.63541 -38.51832 -32.49538 1.000 88.41696 197 SER A N 1
ATOM 1538 C CA . SER A 1 201 ? 34.15133 -39.50075 -33.43649 1.000 85.70083 197 SER A CA 1
ATOM 1539 C C . SER A 1 201 ? 33.15222 -40.64809 -33.53101 1.000 92.33812 197 SER A C 1
ATOM 1540 O O . SER A 1 201 ? 32.10271 -40.64018 -32.87982 1.000 96.70274 197 SER A O 1
ATOM 1543 N N . ALA A 1 202 ? 33.49223 -41.65578 -34.33884 1.000 90.59069 198 ALA A N 1
ATOM 1544 C CA . ALA A 1 202 ? 32.71773 -42.89134 -34.30699 1.000 98.25939 198 ALA A CA 1
ATOM 1545 C C . ALA A 1 202 ? 32.90422 -43.60481 -32.97578 1.000 93.51461 198 ALA A C 1
ATOM 1546 O O . ALA A 1 202 ? 31.98331 -44.27427 -32.49073 1.000 90.31288 198 ALA A O 1
ATOM 1548 N N . GLY A 1 203 ? 34.08250 -43.44699 -32.36778 1.000 93.27719 199 GLY A N 1
ATOM 1549 C CA . GLY A 1 203 ? 34.32427 -44.01774 -31.05319 1.000 81.83572 199 GLY A CA 1
ATOM 1550 C C . GLY A 1 203 ? 33.56826 -43.29766 -29.94965 1.000 82.75138 199 GLY A C 1
ATOM 1551 O O . GLY A 1 203 ? 33.11440 -43.92294 -28.99107 1.000 82.35171 199 GLY A O 1
ATOM 1552 N N . SER A 1 204 ? 33.46110 -41.96994 -30.04007 1.000 87.65823 200 SER A N 1
ATOM 1553 C CA . SER A 1 204 ? 32.85320 -41.15389 -28.98678 1.000 95.37565 200 SER A CA 1
ATOM 1554 C C . SER A 1 204 ? 31.74441 -40.27765 -29.56591 1.000 91.36823 200 SER A C 1
ATOM 1555 O O . SER A 1 204 ? 31.95312 -39.08776 -29.84522 1.000 90.66116 200 SER A O 1
ATOM 1558 N N . PRO A 1 205 ? 30.54215 -40.82868 -29.73181 1.000 81.55442 201 PRO A N 1
ATOM 1559 C CA . PRO A 1 205 ? 29.44665 -40.07396 -30.35916 1.000 80.60144 201 PRO A CA 1
ATOM 1560 C C . PRO A 1 205 ? 28.85530 -39.05443 -29.40289 1.000 76.76982 201 PRO A C 1
ATOM 1561 O O . PRO A 1 205 ? 29.12678 -39.10123 -28.19287 1.000 70.42444 201 PRO A O 1
ATOM 1565 N N . PRO A 1 206 ? 28.03220 -38.13097 -29.90516 1.000 71.63425 202 PRO A N 1
ATOM 1566 C CA . PRO A 1 206 ? 27.46807 -37.08224 -29.04190 1.000 65.99417 202 PRO A CA 1
ATOM 1567 C C . PRO A 1 206 ? 26.40841 -37.62213 -28.09398 1.000 61.87481 202 PRO A C 1
ATOM 1568 O O . PRO A 1 206 ? 25.83760 -38.69435 -28.30341 1.000 68.72514 202 PRO A O 1
ATOM 1572 N N . ALA A 1 207 ? 26.15267 -36.84980 -27.02750 1.000 63.37275 203 ALA A N 1
ATOM 1573 C CA . ALA A 1 207 ? 25.16359 -37.20029 -26.00821 1.000 52.78284 203 ALA A CA 1
ATOM 1574 C C . ALA A 1 207 ? 23.99548 -36.22805 -26.06738 1.000 59.45820 203 ALA A C 1
ATOM 1575 O O . ALA A 1 207 ? 24.18784 -35.01254 -25.89003 1.000 51.71150 203 ALA A O 1
ATOM 1577 N N . PRO A 1 208 ? 22.78368 -36.70755 -26.33338 1.000 50.95751 204 PRO A N 1
ATOM 1578 C CA . PRO A 1 208 ? 21.60687 -35.84204 -26.22482 1.000 46.08426 204 PRO A CA 1
ATOM 1579 C C . PRO A 1 208 ? 21.19162 -35.70327 -24.77034 1.000 54.20149 204 PRO A C 1
ATOM 1580 O O . PRO A 1 208 ? 21.14192 -36.68509 -24.02458 1.000 53.44019 204 PRO A O 1
ATOM 1584 N N . VAL A 1 209 ? 20.87625 -34.47114 -24.36888 1.000 52.70294 205 VAL A N 1
ATOM 1585 C CA . VAL A 1 209 ? 20.53576 -34.15675 -22.98507 1.000 45.79819 205 VAL A CA 1
ATOM 1586 C C . VAL A 1 209 ? 19.24956 -33.35486 -22.98606 1.000 49.25218 205 VAL A C 1
ATOM 1587 O O . VAL A 1 209 ? 19.11842 -32.40497 -23.76457 1.000 45.54642 205 VAL A O 1
ATOM 1591 N N . LEU A 1 210 ? 18.31693 -33.71953 -22.10111 1.000 56.61874 206 LEU A N 1
ATOM 1592 C CA . LEU A 1 210 ? 17.09229 -32.95854 -21.86268 1.000 54.95294 206 LEU A CA 1
ATOM 1593 C C . LEU A 1 210 ? 17.08724 -32.43722 -20.43096 1.000 50.80070 206 LEU A C 1
ATOM 1594 O O . LEU A 1 210 ? 17.20606 -33.22007 -19.48465 1.000 46.94630 206 LEU A O 1
ATOM 1599 N N . HIS A 1 211 ? 16.92000 -31.12606 -20.27742 1.000 44.41450 207 HIS A N 1
ATOM 1600 C CA . HIS A 1 211 ? 16.82113 -30.48112 -18.97372 1.000 46.59385 207 HIS A CA 1
ATOM 1601 C C . HIS A 1 211 ? 15.36614 -30.06017 -18.75699 1.000 52.36910 207 HIS A C 1
ATOM 1602 O O . HIS A 1 211 ? 14.89808 -29.09303 -19.37119 1.000 46.81361 207 HIS A O 1
ATOM 1609 N N . ARG A 1 212 ? 14.65599 -30.76348 -17.87921 1.000 45.58978 208 ARG A N 1
ATOM 1610 C CA . ARG A 1 212 ? 13.27648 -30.40236 -17.59149 1.000 45.61612 208 ARG A CA 1
ATOM 1611 C C . ARG A 1 212 ? 13.20417 -29.26886 -16.57592 1.000 46.09891 208 ARG A C 1
ATOM 1612 O O . ARG A 1 212 ? 14.15030 -29.00791 -15.83625 1.000 64.61871 208 ARG A O 1
ATOM 1620 N N . GLY A 1 213 ? 12.07760 -28.57422 -16.56388 1.000 46.01250 209 GLY A N 1
ATOM 1621 C CA . GLY A 1 213 ? 11.89427 -27.49993 -15.61425 1.000 67.15666 209 GLY A CA 1
ATOM 1622 C C . GLY A 1 213 ? 11.06509 -26.37345 -16.19592 1.000 64.88577 209 GLY A C 1
ATOM 1623 O O . GLY A 1 213 ? 10.34032 -26.54966 -17.17047 1.000 65.19228 209 GLY A O 1
ATOM 1624 N N . GLY A 1 214 ? 11.14918 -25.22353 -15.52739 1.000 64.42355 210 GLY A N 1
ATOM 1625 C CA . GLY A 1 214 ? 10.48231 -24.04129 -16.04016 1.000 57.64667 210 GLY A CA 1
ATOM 1626 C C . GLY A 1 214 ? 11.14744 -23.53106 -17.29636 1.000 67.04610 210 GLY A C 1
ATOM 1627 O O . GLY A 1 214 ? 10.48374 -23.22397 -18.28895 1.000 75.66234 210 GLY A O 1
ATOM 1628 N N . SER A 1 215 ? 12.47255 -23.44977 -17.27449 1.000 68.08491 211 SER A N 1
ATOM 1629 C CA . SER A 1 215 ? 13.23901 -23.14655 -18.47560 1.000 92.39697 211 SER A CA 1
ATOM 1630 C C . SER A 1 215 ? 13.80710 -24.46574 -18.99527 1.000 73.52328 211 SER A C 1
ATOM 1631 O O . SER A 1 215 ? 14.95596 -24.82597 -18.75511 1.000 68.43192 211 SER A O 1
ATOM 1634 N N . GLY A 1 216 ? 12.96914 -25.19432 -19.72909 1.000 61.17135 212 GLY A N 1
ATOM 1635 C CA . GLY A 1 216 ? 13.40138 -26.45464 -20.28835 1.000 58.84894 212 GLY A CA 1
ATOM 1636 C C . GLY A 1 216 ? 14.40428 -26.25249 -21.40550 1.000 62.34738 212 GLY A C 1
ATOM 1637 O O . GLY A 1 216 ? 14.41875 -25.22434 -22.08416 1.000 64.23470 212 GLY A O 1
ATOM 1638 N N . ARG A 1 217 ? 15.25512 -27.25842 -21.60034 1.000 56.85357 213 ARG A N 1
ATOM 1639 C CA . ARG A 1 217 ? 16.38199 -27.10692 -22.50630 1.000 51.00965 213 ARG A CA 1
ATOM 1640 C C . ARG A 1 217 ? 16.72820 -28.41168 -23.19519 1.000 49.52885 213 ARG A C 1
ATOM 1641 O O . ARG A 1 217 ? 16.61828 -29.49121 -22.60546 1.000 49.06889 213 ARG A O 1
ATOM 1649 N N . LEU A 1 218 ? 17.13555 -28.28703 -24.45722 1.000 43.52904 214 LEU A N 1
ATOM 1650 C CA . LEU A 1 218 ? 17.62341 -29.39070 -25.27049 1.000 40.95188 214 LEU A CA 1
ATOM 1651 C C . LEU A 1 218 ? 19.07850 -29.12038 -25.59527 1.000 41.11616 214 LEU A C 1
ATOM 1652 O O . LEU A 1 218 ? 19.40822 -28.05444 -26.12204 1.000 54.80831 214 LEU A O 1
ATOM 1657 N N . VAL A 1 219 ? 19.94357 -30.07753 -25.28832 1.000 45.69103 215 VAL A N 1
ATOM 1658 C CA . VAL A 1 219 ? 21.38615 -29.89613 -25.39959 1.000 44.32634 215 VAL A CA 1
ATOM 1659 C C . VAL A 1 219 ? 21.99507 -31.11029 -26.08979 1.000 51.98565 215 VAL A C 1
ATOM 1660 O O . VAL A 1 219 ? 21.57701 -32.24955 -25.84664 1.000 51.50375 215 VAL A O 1
ATOM 1664 N N . LEU A 1 220 ? 22.98905 -30.86295 -26.94592 1.000 48.53279 216 LEU A N 1
ATOM 1665 C CA . LEU A 1 220 ? 23.81863 -31.90685 -27.53609 1.000 47.12079 216 LEU A CA 1
ATOM 1666 C C . LEU A 1 220 ? 25.23224 -31.70492 -27.02195 1.000 45.54685 216 LEU A C 1
ATOM 1667 O O . LEU A 1 220 ? 25.77511 -30.60121 -27.12221 1.000 58.05960 216 LEU A O 1
ATOM 1672 N N . ALA A 1 221 ? 25.81488 -32.75386 -26.44652 1.000 53.88039 217 ALA A N 1
ATOM 1673 C CA . ALA A 1 221 ? 27.09890 -32.64735 -25.76383 1.000 54.07564 217 ALA A CA 1
ATOM 1674 C C . ALA A 1 221 ? 28.03684 -33.75706 -26.20939 1.000 59.19080 217 ALA A C 1
ATOM 1675 O O . ALA A 1 221 ? 27.60369 -34.82404 -26.64926 1.000 64.96683 217 ALA A O 1
ATOM 1677 N N . ASP A 1 222 ? 29.33741 -33.50573 -26.07317 1.000 68.15202 218 ASP A N 1
ATOM 1678 C CA . ASP A 1 222 ? 30.33838 -34.53192 -26.35598 1.000 74.71459 218 ASP A CA 1
ATOM 1679 C C . ASP A 1 222 ? 30.39532 -35.50425 -25.18068 1.000 75.81777 218 ASP A C 1
ATOM 1680 O O . ASP A 1 222 ? 29.61410 -35.41309 -24.22916 1.000 71.67043 218 ASP A O 1
ATOM 1685 N N . ALA A 1 223 ? 31.33591 -36.45184 -25.22536 1.000 79.52505 219 ALA A N 1
ATOM 1686 C CA . ALA A 1 223 ? 31.43691 -37.42577 -24.14242 1.000 70.42047 219 ALA A CA 1
ATOM 1687 C C . ALA A 1 223 ? 31.78015 -36.76624 -22.80911 1.000 82.80737 219 ALA A C 1
ATOM 1688 O O . ALA A 1 223 ? 31.37328 -37.26658 -21.75374 1.000 86.17766 219 ALA A O 1
ATOM 1690 N N . ARG A 1 224 ? 32.53511 -35.66419 -22.81787 1.000 75.44908 220 ARG A N 1
ATOM 1691 C CA . ARG A 1 224 ? 32.96219 -35.05701 -21.56506 1.000 84.68776 220 ARG A CA 1
ATOM 1692 C C . ARG A 1 224 ? 32.05755 -33.93367 -21.10063 1.000 87.50313 220 ARG A C 1
ATOM 1693 O O . ARG A 1 224 ? 32.37518 -33.28037 -20.10061 1.000 94.04689 220 ARG A O 1
ATOM 1701 N N . GLY A 1 225 ? 30.93628 -33.70188 -21.77983 1.000 80.25786 221 GLY A N 1
ATOM 1702 C CA . GLY A 1 225 ? 30.02280 -32.65628 -21.36639 1.000 79.28633 221 GLY A CA 1
ATOM 1703 C C . GLY A 1 225 ? 30.22993 -31.31017 -22.01710 1.000 73.69673 221 GLY A C 1
ATOM 1704 O O . GLY A 1 225 ? 29.59827 -30.33777 -21.59323 1.000 78.18235 221 GLY A O 1
ATOM 1705 N N . ARG A 1 226 ? 31.11070 -31.21052 -23.00779 1.000 65.12680 222 ARG A N 1
ATOM 1706 C CA . ARG A 1 226 ? 31.25520 -29.96042 -23.73655 1.000 66.55151 222 ARG A CA 1
ATOM 1707 C C . ARG A 1 226 ? 30.04713 -29.78026 -24.64624 1.000 65.51775 222 ARG A C 1
ATOM 1708 O O . ARG A 1 226 ? 29.53850 -30.74470 -25.22594 1.000 63.54275 222 ARG A O 1
ATOM 1716 N N . GLN A 1 227 ? 29.55448 -28.54733 -24.73457 1.000 66.23051 223 GLN A N 1
ATOM 1717 C CA . GLN A 1 227 ? 28.30868 -28.29227 -25.44567 1.000 54.12098 223 GLN A CA 1
ATOM 1718 C C . GLN A 1 227 ? 28.56108 -28.13694 -26.93863 1.000 52.95194 223 GLN A C 1
ATOM 1719 O O . GLN A 1 227 ? 29.49445 -27.44363 -27.34977 1.000 59.15801 223 GLN A O 1
ATOM 1725 N N . LEU A 1 228 ? 27.73355 -28.79881 -27.74714 1.000 48.68555 224 LEU A N 1
ATOM 1726 C CA . LEU A 1 228 ? 27.70381 -28.61684 -29.19781 1.000 52.37269 224 LEU A CA 1
ATOM 1727 C C . LEU A 1 228 ? 26.51714 -27.76973 -29.63936 1.000 54.26500 224 LEU A C 1
ATOM 1728 O O . LEU A 1 228 ? 26.66194 -26.85523 -30.45507 1.000 59.46325 224 LEU A O 1
ATOM 1733 N N . SER A 1 229 ? 25.33881 -28.06801 -29.11571 1.000 48.16288 225 SER A N 1
ATOM 1734 C CA . SER A 1 229 ? 24.15881 -27.26637 -29.35275 1.000 46.17672 225 SER A CA 1
ATOM 1735 C C . SER A 1 229 ? 23.47581 -26.99903 -28.02139 1.000 56.92740 225 SER A C 1
ATOM 1736 O O . SER A 1 229 ? 23.66534 -27.73644 -27.05002 1.000 54.33654 225 SER A O 1
ATOM 1739 N N . HIS A 1 230 ? 22.75132 -25.88210 -27.97102 1.000 52.46544 226 HIS A N 1
ATOM 1740 C CA . HIS A 1 230 ? 21.90759 -25.50495 -26.84825 1.000 43.12916 226 HIS A CA 1
ATOM 1741 C C . HIS A 1 230 ? 20.63473 -24.90847 -27.41858 1.000 47.40678 226 HIS A C 1
ATOM 1742 O O . HIS A 1 230 ? 20.68207 -24.14797 -28.39095 1.000 61.67335 226 HIS A O 1
ATOM 1749 N N . HIS A 1 231 ? 19.49958 -25.29019 -26.84308 1.000 55.19676 227 HIS A N 1
ATOM 1750 C CA . HIS A 1 231 ? 18.19124 -24.92168 -27.36761 1.000 43.79389 227 HIS A CA 1
ATOM 1751 C C . HIS A 1 231 ? 17.26486 -24.60827 -26.19890 1.000 49.15095 227 HIS A C 1
ATOM 1752 O O . HIS A 1 231 ? 17.00410 -25.47965 -25.36391 1.000 54.28369 227 HIS A O 1
ATOM 1759 N N . TYR A 1 232 ? 16.77427 -23.36628 -26.14099 1.000 44.34943 228 TYR A N 1
ATOM 1760 C CA . TYR A 1 232 ? 15.86021 -22.91955 -25.09125 1.000 49.10565 228 TYR A CA 1
ATOM 1761 C C . TYR A 1 232 ? 14.43463 -23.26034 -25.51274 1.000 45.00832 228 TYR A C 1
ATOM 1762 O O . TYR A 1 232 ? 13.93303 -22.73686 -26.50863 1.000 47.83829 228 TYR A O 1
ATOM 1771 N N . LEU A 1 233 ? 13.79045 -24.15734 -24.77137 1.000 56.66072 229 LEU A N 1
ATOM 1772 C CA . LEU A 1 233 ? 12.41417 -24.51831 -25.06627 1.000 47.24688 229 LEU A CA 1
ATOM 1773 C C . LEU A 1 233 ? 11.47458 -23.45866 -24.53321 1.000 49.25297 229 LEU A C 1
ATOM 1774 O O . LEU A 1 233 ? 11.70283 -22.89567 -23.46134 1.000 65.36864 229 LEU A O 1
ATOM 1779 N N . HIS A 1 234 ? 10.41041 -23.19916 -25.29018 1.000 60.58235 230 HIS A N 1
ATOM 1780 C CA . HIS A 1 234 ? 9.34950 -22.28874 -24.89184 1.000 62.35622 230 HIS A CA 1
ATOM 1781 C C . HIS A 1 234 ? 8.03327 -22.83341 -25.41977 1.000 66.09431 230 HIS A C 1
ATOM 1782 O O . HIS A 1 234 ? 7.96523 -23.31547 -26.55565 1.000 64.53564 230 HIS A O 1
ATOM 1789 N N . GLY A 1 235 ? 6.98869 -22.72999 -24.60224 1.000 55.16102 231 GLY A N 1
ATOM 1790 C CA . GLY A 1 235 ? 5.65843 -23.15583 -24.99205 1.000 45.54723 231 GLY A CA 1
ATOM 1791 C C . GLY A 1 235 ? 5.34297 -24.62897 -24.84627 1.000 53.84031 231 GLY A C 1
ATOM 1792 O O . GLY A 1 235 ? 4.27837 -25.06275 -25.30175 1.000 62.36063 231 GLY A O 1
ATOM 1793 N N . VAL A 1 236 ? 6.22830 -25.42416 -24.25232 1.000 53.44431 232 VAL A N 1
ATOM 1794 C CA . VAL A 1 236 ? 6.00626 -26.85701 -24.11609 1.000 50.97329 232 VAL A CA 1
ATOM 1795 C C . VAL A 1 236 ? 6.22970 -27.26737 -22.67092 1.000 62.48002 232 VAL A C 1
ATOM 1796 O O . VAL A 1 236 ? 7.15002 -26.77660 -22.00923 1.000 57.00087 232 VAL A O 1
ATOM 1800 N N . ALA A 1 237 ? 5.38896 -28.17512 -22.18659 1.000 65.91861 233 ALA A N 1
ATOM 1801 C CA . ALA A 1 237 ? 5.58233 -28.76947 -20.87288 1.000 49.67589 233 ALA A CA 1
ATOM 1802 C C . ALA A 1 237 ? 6.60912 -29.88930 -20.96148 1.000 57.59873 233 ALA A C 1
ATOM 1803 O O . ALA A 1 237 ? 6.65830 -30.62069 -21.95630 1.000 57.86614 233 ALA A O 1
ATOM 1805 N N . THR A 1 238 ? 7.44752 -30.00428 -19.92176 1.000 65.94916 234 THR A N 1
ATOM 1806 C CA . THR A 1 238 ? 8.50471 -31.01517 -19.86774 1.000 47.74571 234 THR A CA 1
ATOM 1807 C C . THR A 1 238 ? 8.47794 -31.92333 -18.64532 1.000 57.07507 234 THR A C 1
ATOM 1808 O O . THR A 1 238 ? 9.05572 -33.01578 -18.72263 1.000 70.10698 234 THR A O 1
ATOM 1812 N N . THR A 1 239 ? 7.79642 -31.55825 -17.55151 1.000 65.14403 235 THR A N 1
ATOM 1813 C CA . THR A 1 239 ? 8.09857 -32.13963 -16.23882 1.000 69.90521 235 THR A CA 1
ATOM 1814 C C . THR A 1 239 ? 7.42700 -33.47593 -15.95304 1.000 77.89789 235 THR A C 1
ATOM 1815 O O . THR A 1 239 ? 8.09304 -34.43326 -15.53185 1.000 89.86366 235 THR A O 1
ATOM 1819 N N . ASP A 1 240 ? 6.11130 -33.55395 -16.08622 1.000 56.13125 236 ASP A N 1
ATOM 1820 C CA . ASP A 1 240 ? 5.42909 -34.80629 -15.72080 1.000 70.51856 236 ASP A CA 1
ATOM 1821 C C . ASP A 1 240 ? 4.96555 -35.57116 -16.93991 1.000 66.74946 236 ASP A C 1
ATOM 1822 O O . ASP A 1 240 ? 3.79898 -35.95262 -17.05946 1.000 76.05734 236 ASP A O 1
ATOM 1827 N N . VAL A 1 241 ? 5.87833 -35.81438 -17.86033 1.000 59.93856 237 VAL A N 1
ATOM 1828 C CA . VAL A 1 241 ? 5.56784 -36.58981 -19.04558 1.000 56.66896 237 VAL A CA 1
ATOM 1829 C C . VAL A 1 241 ? 5.79559 -38.06504 -18.72754 1.000 51.43796 237 VAL A C 1
ATOM 1830 O O . VAL A 1 241 ? 6.91249 -38.48216 -18.40300 1.000 53.67468 237 VAL A O 1
ATOM 1834 N N . GLN A 1 242 ? 4.72356 -38.84779 -18.81572 1.000 54.83668 238 GLN A N 1
ATOM 1835 C CA . GLN A 1 242 ? 4.69907 -40.26060 -18.46388 1.000 54.45128 238 GLN A CA 1
ATOM 1836 C C . GLN A 1 242 ? 4.64137 -41.06150 -19.75140 1.000 59.65999 238 GLN A C 1
ATOM 1837 O O . GLN A 1 242 ? 3.77775 -40.80572 -20.59291 1.000 67.44807 238 GLN A O 1
ATOM 1843 N N . TYR A 1 243 ? 5.54351 -42.01873 -19.91231 1.000 49.62116 239 TYR A N 1
ATOM 1844 C CA . TYR A 1 243 ? 5.51400 -42.90722 -21.06902 1.000 60.23210 239 TYR A CA 1
ATOM 1845 C C . TYR A 1 243 ? 4.79129 -44.18851 -20.66431 1.000 67.37302 239 TYR A C 1
ATOM 1846 O O . TYR A 1 243 ? 5.32396 -44.99584 -19.89575 1.000 78.73413 239 TYR A O 1
ATOM 1855 N N . LEU A 1 244 ? 3.57586 -44.35830 -21.17920 1.000 55.63175 240 LEU A N 1
ATOM 1856 C CA . LEU A 1 244 ? 2.62825 -45.36979 -20.71688 1.000 67.23866 240 LEU A CA 1
ATOM 1857 C C . LEU A 1 244 ? 3.02150 -46.82150 -21.01763 1.000 79.36666 240 LEU A C 1
ATOM 1858 O O . LEU A 1 244 ? 3.98022 -47.09660 -21.74195 1.000 72.82399 240 LEU A O 1
ATOM 1864 N N . MET B 1 5 ? 23.26910 15.68270 -37.85616 1.000 103.61387 1 MET B N 1
ATOM 1865 C CA . MET B 1 5 ? 21.93152 15.21629 -37.49938 1.000 115.52592 1 MET B CA 1
ATOM 1866 C C . MET B 1 5 ? 21.97620 13.92324 -36.68275 1.000 126.97768 1 MET B C 1
ATOM 1867 O O . MET B 1 5 ? 22.47804 12.89745 -37.14980 1.000 134.46424 1 MET B O 1
ATOM 1872 N N . GLY B 1 6 ? 21.48245 13.98188 -35.44464 1.000 119.24522 2 GLY B N 1
ATOM 1873 C CA . GLY B 1 6 ? 21.44472 12.79881 -34.60195 1.000 108.01251 2 GLY B CA 1
ATOM 1874 C C . GLY B 1 6 ? 20.19884 11.96589 -34.84949 1.000 108.83800 2 GLY B C 1
ATOM 1875 O O . GLY B 1 6 ? 19.60958 11.40932 -33.91871 1.000 100.22753 2 GLY B O 1
ATOM 1876 N N . ARG B 1 7 ? 19.81344 11.84531 -36.11842 1.000 111.11552 3 ARG B N 1
ATOM 1877 C CA . ARG B 1 7 ? 18.58937 11.15562 -36.50405 1.000 86.61963 3 ARG B CA 1
ATOM 1878 C C . ARG B 1 7 ? 18.90349 9.68829 -36.77951 1.000 83.77346 3 ARG B C 1
ATOM 1879 O O . ARG B 1 7 ? 19.70907 9.37747 -37.66384 1.000 109.09851 3 ARG B O 1
ATOM 1887 N N . THR B 1 8 ? 18.26885 8.78514 -36.02408 1.000 86.41051 4 THR B N 1
ATOM 1888 C CA . THR B 1 8 ? 18.45149 7.34407 -36.19516 1.000 92.55618 4 THR B CA 1
ATOM 1889 C C . THR B 1 8 ? 17.40021 6.71670 -37.09313 1.000 81.26915 4 THR B C 1
ATOM 1890 O O . THR B 1 8 ? 16.98479 5.57472 -36.84939 1.000 73.95080 4 THR B O 1
ATOM 1894 N N . VAL B 1 9 ? 16.93346 7.43970 -38.10314 1.000 79.75571 5 VAL B N 1
ATOM 1895 C CA . VAL B 1 9 ? 15.92039 6.93024 -39.01638 1.000 68.28772 5 VAL B CA 1
ATOM 1896 C C . VAL B 1 9 ? 16.19172 7.55959 -40.37910 1.000 81.77874 5 VAL B C 1
ATOM 1897 O O . VAL B 1 9 ? 16.64740 8.70472 -40.46939 1.000 87.10222 5 VAL B O 1
ATOM 1901 N N . LEU B 1 10 ? 15.97033 6.79016 -41.44427 1.000 75.51613 6 LEU B N 1
ATOM 1902 C CA . LEU B 1 10 ? 16.35544 7.25973 -42.77186 1.000 68.83410 6 LEU B CA 1
ATOM 1903 C C . LEU B 1 10 ? 15.33831 8.24456 -43.33682 1.000 72.37778 6 LEU B C 1
ATOM 1904 O O . LEU B 1 10 ? 15.71526 9.28955 -43.87813 1.000 77.71416 6 LEU B O 1
ATOM 1909 N N . ASN B 1 11 ? 14.04965 7.91655 -43.24523 1.000 79.41684 7 ASN B N 1
ATOM 1910 C CA . ASN B 1 11 ? 13.02095 8.76921 -43.82700 1.000 91.58775 7 ASN B CA 1
ATOM 1911 C C . ASN B 1 11 ? 12.98034 10.13154 -43.14364 1.000 92.50375 7 ASN B C 1
ATOM 1912 O O . ASN B 1 11 ? 13.17666 10.25155 -41.93166 1.000 76.28831 7 ASN B O 1
ATOM 1917 N N . GLU B 1 12 ? 12.70659 11.16493 -43.94176 1.000 102.60383 8 GLU B N 1
ATOM 1918 C CA . GLU B 1 12 ? 12.82994 12.53751 -43.46964 1.000 95.43619 8 GLU B CA 1
ATOM 1919 C C . GLU B 1 12 ? 11.66722 12.96343 -42.57968 1.000 98.91183 8 GLU B C 1
ATOM 1920 O O . GLU B 1 12 ? 11.86168 13.78188 -41.67571 1.000 88.99990 8 GLU B O 1
ATOM 1926 N N . SER B 1 13 ? 10.46220 12.46004 -42.83656 1.000 103.43266 9 SER B N 1
ATOM 1927 C CA . SER B 1 13 ? 9.27123 12.78697 -42.05921 1.000 101.07202 9 SER B CA 1
ATOM 1928 C C . SER B 1 13 ? 8.86459 11.59525 -41.19471 1.000 99.81066 9 SER B C 1
ATOM 1929 O O . SER B 1 13 ? 8.78410 10.46507 -41.68927 1.000 102.18276 9 SER B O 1
ATOM 1932 N N . ASN B 1 14 ? 8.59509 11.85275 -39.91378 1.000 89.56020 10 ASN B N 1
ATOM 1933 C CA . ASN B 1 14 ? 8.23195 10.79743 -38.97007 1.000 83.53852 10 ASN B CA 1
ATOM 1934 C C . ASN B 1 14 ? 6.90044 10.14331 -39.34386 1.000 91.02085 10 ASN B C 1
ATOM 1935 O O . ASN B 1 14 ? 6.02280 10.76669 -39.94933 1.000 82.60518 10 ASN B O 1
ATOM 1940 N N . LYS B 1 15 ? 6.75840 8.86405 -38.97937 1.000 81.54694 11 LYS B N 1
ATOM 1941 C CA . LYS B 1 15 ? 5.52021 8.11792 -39.18431 1.000 77.99528 11 LYS B CA 1
ATOM 1942 C C . LYS B 1 15 ? 5.17673 7.34257 -37.91575 1.000 76.53653 11 LYS B C 1
ATOM 1943 O O . LYS B 1 15 ? 6.05861 6.99401 -37.12691 1.000 64.49843 11 LYS B O 1
ATOM 1949 N N . GLY B 1 16 ? 3.87813 7.11000 -37.70625 1.000 74.66598 12 GLY B N 1
ATOM 1950 C CA . GLY B 1 16 ? 3.40936 6.37880 -36.53883 1.000 67.15335 12 GLY B CA 1
ATOM 1951 C C . GLY B 1 16 ? 3.20020 7.26247 -35.32051 1.000 81.75750 12 GLY B C 1
ATOM 1952 O O . GLY B 1 16 ? 3.30361 8.49155 -35.37193 1.000 91.27527 12 GLY B O 1
ATOM 1953 N N . LEU B 1 17 ? 2.88901 6.60962 -34.19676 1.000 72.04528 13 LEU B N 1
ATOM 1954 C CA . LEU B 1 17 ? 2.69997 7.29034 -32.91380 1.000 64.03641 13 LEU B CA 1
ATOM 1955 C C . LEU B 1 17 ? 4.03543 7.83299 -32.42336 1.000 74.48602 13 LEU B C 1
ATOM 1956 O O . LEU B 1 17 ? 4.82498 7.11838 -31.80207 1.000 77.90372 13 LEU B O 1
ATOM 1961 N N . VAL B 1 18 ? 4.28286 9.10187 -32.65529 1.000 77.12966 14 VAL B N 1
ATOM 1962 C CA . VAL B 1 18 ? 5.49411 9.74761 -32.17380 1.000 80.50246 14 VAL B CA 1
ATOM 1963 C C . VAL B 1 18 ? 5.17861 10.43600 -30.85247 1.000 87.20180 14 VAL B C 1
ATOM 1964 O O . VAL B 1 18 ? 4.06683 10.94581 -30.65283 1.000 81.04837 14 VAL B O 1
ATOM 1968 N N . GLU B 1 19 ? 6.12981 10.38638 -29.92097 1.000 84.20338 15 GLU B N 1
ATOM 1969 C CA . GLU B 1 19 ? 5.99955 11.04098 -28.62839 1.000 84.60489 15 GLU B CA 1
ATOM 1970 C C . GLU B 1 19 ? 7.33563 11.65820 -28.24718 1.000 92.51318 15 GLU B C 1
ATOM 1971 O O . GLU B 1 19 ? 8.39239 11.23805 -28.72275 1.000 96.31989 15 GLU B O 1
ATOM 1977 N N . ASN B 1 20 ? 7.28267 12.66346 -27.37891 1.000 96.45581 16 ASN B N 1
ATOM 1978 C CA . ASN B 1 20 ? 8.50617 13.28759 -26.89832 1.000 101.52358 16 ASN B CA 1
ATOM 1979 C C . ASN B 1 20 ? 9.14857 12.35450 -2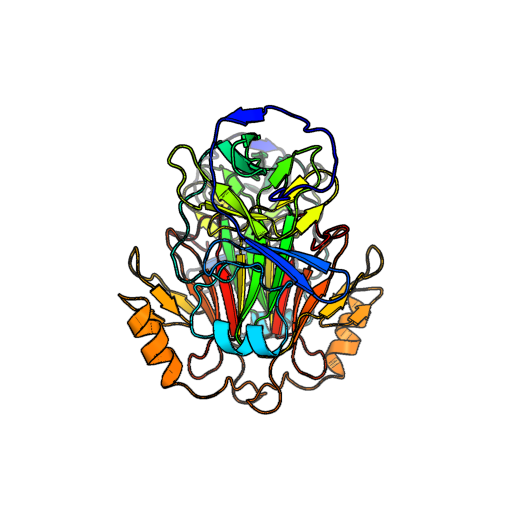5.88244 1.000 107.15277 16 ASN B C 1
ATOM 1980 O O . ASN B 1 20 ? 8.54265 12.03237 -24.85617 1.000 119.98770 16 ASN B O 1
ATOM 1985 N N . PHE B 1 21 ? 10.37291 11.92388 -26.17307 1.000 105.94369 17 PHE B N 1
ATOM 1986 C CA . PHE B 1 21 ? 11.01803 10.83893 -25.44638 1.000 92.82397 17 PHE B CA 1
ATOM 1987 C C . PHE B 1 21 ? 12.49008 10.78278 -25.81431 1.000 104.80045 17 PHE B C 1
ATOM 1988 O O . PHE B 1 21 ? 12.85807 10.22473 -26.85674 1.000 103.28223 17 PHE B O 1
ATOM 1996 N N . SER B 1 22 ? 13.33846 11.33733 -24.96211 1.000 100.75677 18 SER B N 1
ATOM 1997 C CA . SER B 1 22 ? 14.75249 11.42688 -25.27847 1.000 112.25241 18 SER B CA 1
ATOM 1998 C C . SER B 1 22 ? 15.45089 10.11911 -24.93812 1.000 100.67799 18 SER B C 1
ATOM 1999 O O . SER B 1 22 ? 15.36219 9.63383 -23.80766 1.000 98.81466 18 SER B O 1
ATOM 2002 N N . ILE B 1 23 ? 16.14889 9.55457 -25.92289 1.000 89.83437 19 ILE B N 1
ATOM 2003 C CA . ILE B 1 23 ? 16.87906 8.30706 -25.75915 1.000 80.07946 19 ILE B CA 1
ATOM 2004 C C . ILE B 1 23 ? 18.25585 8.53152 -26.36478 1.000 93.04683 19 ILE B C 1
ATOM 2005 O O . ILE B 1 23 ? 18.36663 8.86843 -27.54830 1.000 93.13527 19 ILE B O 1
ATOM 2010 N N . PRO B 1 24 ? 19.33378 8.34568 -25.61492 1.000 87.50107 20 PRO B N 1
ATOM 2011 C CA . PRO B 1 24 ? 20.66303 8.63049 -26.16051 1.000 92.39255 20 PRO B CA 1
ATOM 2012 C C . PRO B 1 24 ? 21.06113 7.62079 -27.22325 1.000 92.17340 20 PRO B C 1
ATOM 2013 O O . PRO B 1 24 ? 20.64072 6.46334 -27.19804 1.000 87.27965 20 PRO B O 1
ATOM 2017 N N . ALA B 1 25 ? 21.86194 8.08089 -28.18275 1.000 90.91710 21 ALA B N 1
ATOM 2018 C CA . ALA B 1 25 ? 22.41211 7.17987 -29.18551 1.000 77.83800 21 ALA B CA 1
ATOM 2019 C C . ALA B 1 25 ? 23.62365 7.82940 -29.83425 1.000 94.50981 21 ALA B C 1
ATOM 2020 O O . ALA B 1 25 ? 23.77854 9.05378 -29.82281 1.000 105.95291 21 ALA B O 1
ATOM 2022 N N . GLU B 1 26 ? 24.47761 6.98293 -30.40891 1.000 91.14855 22 GLU B N 1
ATOM 2023 C CA . GLU B 1 26 ? 25.67553 7.40948 -31.11709 1.000 88.51018 22 GLU B CA 1
ATOM 2024 C C . GLU B 1 26 ? 25.63182 6.83372 -32.52248 1.000 81.08090 22 GLU B C 1
ATOM 2025 O O . GLU B 1 26 ? 25.20560 5.69273 -32.71516 1.000 89.76537 22 GLU B O 1
ATOM 2031 N N . LEU B 1 27 ? 26.08399 7.61213 -33.49729 1.000 81.30111 23 LEU B N 1
ATOM 2032 C CA . LEU B 1 27 ? 26.03383 7.21663 -34.89582 1.000 86.53488 23 LEU B CA 1
ATOM 2033 C C . LEU B 1 27 ? 27.43613 6.98520 -35.44188 1.000 88.16552 23 LEU B C 1
ATOM 2034 O O . LEU B 1 27 ? 28.39126 7.66460 -35.05608 1.000 95.86902 23 LEU B O 1
ATOM 2039 N N . HIS B 1 28 ? 27.54974 6.00999 -36.34200 1.000 85.57909 24 HIS B N 1
ATOM 2040 C CA . HIS B 1 28 ? 28.82275 5.64193 -36.93957 1.000 96.54307 24 HIS B CA 1
ATOM 2041 C C . HIS B 1 28 ? 28.66155 5.48531 -38.44271 1.000 103.10441 24 HIS B C 1
ATOM 2042 O O . HIS B 1 28 ? 27.59124 5.11301 -38.92961 1.000 99.76549 24 HIS B O 1
ATOM 2049 N N . GLU B 1 29 ? 29.74101 5.75385 -39.17552 1.000 98.28069 25 GLU B N 1
ATOM 2050 C CA . GLU B 1 29 ? 29.78344 5.45796 -40.60158 1.000 107.88549 25 GLU B CA 1
ATOM 2051 C C . GLU B 1 29 ? 31.12886 4.82498 -40.90983 1.000 115.13447 25 GLU B C 1
ATOM 2052 O O . GLU B 1 29 ? 32.17904 5.41715 -40.64261 1.000 125.36757 25 GLU B O 1
ATOM 2058 N N . ARG B 1 30 ? 31.08557 3.60473 -41.43380 1.000 103.03637 26 ARG B N 1
ATOM 2059 C CA . ARG B 1 30 ? 32.26608 2.88370 -41.88332 1.000 107.41699 26 ARG B CA 1
ATOM 2060 C C . ARG B 1 30 ? 32.00385 2.40420 -43.30095 1.000 122.04464 26 ARG B C 1
ATOM 2061 O O . ARG B 1 30 ? 31.03690 1.67042 -43.53306 1.000 128.03582 26 ARG B O 1
ATOM 2069 N N . ASP B 1 31 ? 32.87015 2.79494 -44.23879 1.000 125.78235 27 ASP B N 1
ATOM 2070 C CA . ASP B 1 31 ? 32.62874 2.57626 -45.67386 1.000 138.70960 27 ASP B CA 1
ATOM 2071 C C . ASP B 1 31 ? 31.26059 3.18553 -45.97919 1.000 123.28567 27 ASP B C 1
ATOM 2072 O O . ASP B 1 31 ? 31.00481 4.33432 -45.59285 1.000 108.07675 27 ASP B O 1
ATOM 2077 N N . GLY B 1 32 ? 30.35347 2.46220 -46.62159 1.000 119.93489 28 GLY B N 1
ATOM 2078 C CA . GLY B 1 32 ? 29.01102 2.94592 -46.83877 1.000 121.01054 28 GLY B CA 1
ATOM 2079 C C . GLY B 1 32 ? 27.98562 2.48958 -45.82426 1.000 109.97227 28 GLY B C 1
ATOM 2080 O O . GLY B 1 32 ? 26.79644 2.77908 -46.00490 1.000 94.34919 28 GLY B O 1
ATOM 2081 N N . LYS B 1 33 ? 28.39779 1.82242 -44.74628 1.000 111.84717 29 LYS B N 1
ATOM 2082 C CA . LYS B 1 33 ? 27.45238 1.39343 -43.72535 1.000 103.14654 29 LYS B CA 1
ATOM 2083 C C . LYS B 1 33 ? 27.30563 2.48600 -42.68575 1.000 103.10485 29 LYS B C 1
ATOM 2084 O O . LYS B 1 33 ? 28.29387 3.08414 -42.25263 1.000 106.38768 29 LYS B O 1
ATOM 2090 N N . ARG B 1 34 ? 26.07043 2.72558 -42.27025 1.000 85.87302 30 ARG B N 1
ATOM 2091 C CA . ARG B 1 34 ? 25.79231 3.68006 -41.21302 1.000 96.99191 30 ARG B CA 1
ATOM 2092 C C . ARG B 1 34 ? 24.93225 2.97795 -40.17222 1.000 95.07128 30 ARG B C 1
ATOM 2093 O O . ARG B 1 34 ? 23.89457 2.39707 -40.50746 1.000 100.64840 30 ARG B O 1
ATOM 2101 N N . PHE B 1 35 ? 25.37154 3.00822 -38.91770 1.000 75.97456 31 PHE B N 1
ATOM 2102 C CA . PHE B 1 35 ? 24.66000 2.29516 -37.86998 1.000 75.31762 31 PHE B CA 1
ATOM 2103 C C . PHE B 1 35 ? 24.76850 3.07780 -36.57375 1.000 76.23383 31 PHE B C 1
ATOM 2104 O O . PHE B 1 35 ? 25.56306 4.01310 -36.45126 1.000 86.19099 31 PHE B O 1
ATOM 2112 N N . ALA B 1 36 ? 23.96800 2.66597 -35.59439 1.000 68.88554 32 ALA B N 1
ATOM 2113 C CA . ALA B 1 36 ? 23.88834 3.33259 -34.30358 1.000 73.04943 32 ALA B CA 1
ATOM 2114 C C . ALA B 1 36 ? 24.35854 2.40354 -33.19209 1.000 72.66086 32 ALA B C 1
ATOM 2115 O O . ALA B 1 36 ? 24.39689 1.17967 -33.34669 1.000 78.46447 32 ALA B O 1
ATOM 2117 N N . SER B 1 37 ? 24.71896 3.00230 -32.06065 1.000 72.42078 33 SER B N 1
ATOM 2118 C CA . SER B 1 37 ? 25.13774 2.24786 -30.88852 1.000 72.58119 33 SER B CA 1
ATOM 2119 C C . SER B 1 37 ? 24.48780 2.84056 -29.64854 1.000 78.51645 33 SER B C 1
ATOM 2120 O O . SER B 1 37 ? 24.01860 3.98070 -29.64693 1.000 88.93888 33 SER B O 1
ATOM 2123 N N . PHE B 1 38 ? 24.46201 2.04404 -28.58825 1.000 78.10482 34 PHE B N 1
ATOM 2124 C CA . PHE B 1 38 ? 23.93658 2.45356 -27.28731 1.000 80.97086 34 PHE B CA 1
ATOM 2125 C C . PHE B 1 38 ? 25.04893 2.23411 -26.26064 1.000 84.89841 34 PHE B C 1
ATOM 2126 O O . PHE B 1 38 ? 25.04856 1.25242 -25.52087 1.000 74.64536 34 PHE B O 1
ATOM 2134 N N . GLY B 1 39 ? 25.96485 3.19077 -26.18798 1.000 82.09934 35 GLY B N 1
ATOM 2135 C CA . GLY B 1 39 ? 27.18036 2.98736 -25.41410 1.000 79.08667 35 GLY B CA 1
ATOM 2136 C C . GLY B 1 39 ? 28.04418 1.90490 -26.03002 1.000 90.25187 35 GLY B C 1
ATOM 2137 O O . GLY B 1 39 ? 28.55681 2.05324 -27.14364 1.000 100.17523 35 GLY B O 1
ATOM 2138 N N . THR B 1 40 ? 28.22754 0.79843 -25.30150 1.000 79.46220 36 THR B N 1
ATOM 2139 C CA . THR B 1 40 ? 28.96221 -0.34227 -25.83592 1.000 79.85901 36 THR B CA 1
ATOM 2140 C C . THR B 1 40 ? 28.12831 -1.18457 -26.79632 1.000 89.12245 36 THR B C 1
ATOM 2141 O O . THR B 1 40 ? 28.69853 -1.91876 -27.61449 1.000 86.17447 36 THR B O 1
ATOM 2145 N N . THR B 1 41 ? 26.80119 -1.10715 -26.70156 1.000 83.78119 37 THR B N 1
ATOM 2146 C CA . THR B 1 41 ? 25.90373 -2.05811 -27.35046 1.000 75.36938 37 THR B CA 1
ATOM 2147 C C . THR B 1 41 ? 25.79483 -1.79467 -28.85051 1.000 73.69481 37 THR B C 1
ATOM 2148 O O . THR B 1 41 ? 25.36617 -0.71393 -29.26993 1.000 81.59125 37 THR B O 1
ATOM 2152 N N . VAL B 1 42 ? 26.15208 -2.79634 -29.65109 1.000 71.62229 38 VAL B N 1
ATOM 2153 C CA . VAL B 1 42 ? 26.04866 -2.74135 -31.11164 1.000 66.15967 38 VAL B CA 1
ATOM 2154 C C . VAL B 1 42 ? 25.51277 -4.06667 -31.62535 1.000 66.71918 38 VAL B C 1
ATOM 2155 O O . VAL B 1 42 ? 25.61898 -5.10647 -30.95953 1.000 61.11881 38 VAL B O 1
ATOM 2159 N N . PRO B 1 43 ? 24.91849 -4.05536 -32.81540 1.000 60.60289 39 PRO B N 1
ATOM 2160 C CA . PRO B 1 43 ? 24.59180 -5.32036 -33.48393 1.000 56.87590 39 PRO B CA 1
ATOM 2161 C C . PRO B 1 43 ? 25.85407 -6.02205 -33.96377 1.000 60.20646 39 PRO B C 1
ATOM 2162 O O . PRO B 1 43 ? 26.80330 -5.38335 -34.42811 1.000 64.75318 39 PRO B O 1
ATOM 2166 N N . ILE B 1 44 ? 25.84688 -7.35275 -33.87179 1.000 59.22764 40 ILE B N 1
ATOM 2167 C CA . ILE B 1 44 ? 27.03556 -8.13040 -34.22504 1.000 63.93011 40 ILE B CA 1
ATOM 2168 C C . ILE B 1 44 ? 27.38744 -7.94949 -35.69808 1.000 61.19076 40 ILE B C 1
ATOM 2169 O O . ILE B 1 44 ? 28.56784 -7.90849 -36.06722 1.000 64.59457 40 ILE B O 1
ATOM 2174 N N . HIS B 1 45 ? 26.37712 -7.85008 -36.56625 1.000 60.40148 41 HIS B N 1
ATOM 2175 C CA . HIS B 1 45 ? 26.66364 -7.75624 -37.99246 1.000 58.69037 41 HIS B CA 1
ATOM 2176 C C . HIS B 1 45 ? 27.20776 -6.39069 -38.39702 1.000 70.74908 41 HIS B C 1
ATOM 2177 O O . HIS B 1 45 ? 27.65876 -6.23840 -39.53832 1.000 80.25928 41 HIS B O 1
ATOM 2184 N N . CYS B 1 46 ? 27.19530 -5.40671 -37.49510 1.000 62.70002 42 CYS B N 1
ATOM 2185 C CA . CYS B 1 46 ? 27.71522 -4.07410 -37.77560 1.000 73.48864 42 CYS B CA 1
ATOM 2186 C C . CYS B 1 46 ? 29.17089 -3.89459 -37.36349 1.000 80.31871 42 CYS B C 1
ATOM 2187 O O . CYS B 1 46 ? 29.68096 -2.77055 -37.42005 1.000 83.27036 42 CYS B O 1
ATOM 2190 N N . CYS B 1 47 ? 29.85584 -4.96318 -36.97394 1.000 68.18225 43 CYS B N 1
ATOM 2191 C CA . CYS B 1 47 ? 31.19969 -4.86581 -36.42723 1.000 75.82392 43 CYS B CA 1
ATOM 2192 C C . CYS B 1 47 ? 32.20282 -5.43903 -37.41056 1.000 76.18983 43 CYS B C 1
ATOM 2193 O O . CYS B 1 47 ? 31.90323 -6.39602 -38.12958 1.000 76.72937 43 CYS B O 1
ATOM 2196 N N . THR B 1 48 ? 33.37974 -4.82493 -37.45514 1.000 83.10284 44 THR B N 1
ATOM 2197 C CA . THR B 1 48 ? 34.49228 -5.38032 -38.19427 1.000 79.85567 44 THR B CA 1
ATOM 2198 C C . THR B 1 48 ? 34.98374 -6.64911 -37.50678 1.000 78.16848 44 THR B C 1
ATOM 2199 O O . THR B 1 48 ? 34.75558 -6.84346 -36.31154 1.000 78.37524 44 THR B O 1
ATOM 2203 N N . PRO B 1 49 ? 35.66118 -7.52979 -38.24182 1.000 76.80024 45 PRO B N 1
ATOM 2204 C CA . PRO B 1 49 ? 36.23329 -8.72259 -37.60031 1.000 82.71416 45 PRO B CA 1
ATOM 2205 C C . PRO B 1 49 ? 37.12215 -8.39888 -36.41359 1.000 80.77337 45 PRO B C 1
ATOM 2206 O O . PRO B 1 49 ? 37.17470 -9.18176 -35.45669 1.000 78.95389 45 PRO B O 1
ATOM 2210 N N . GLU B 1 50 ? 37.81391 -7.25924 -36.43785 1.000 91.10733 46 GLU B N 1
ATOM 2211 C CA . GLU B 1 50 ? 38.60067 -6.84858 -35.27963 1.000 92.86450 46 GLU B CA 1
ATOM 2212 C C . GLU B 1 50 ? 37.68958 -6.53861 -34.09474 1.000 84.91885 46 GLU B C 1
ATOM 2213 O O . GLU B 1 50 ? 37.96800 -6.94155 -32.95895 1.000 88.87059 46 GLU B O 1
ATOM 2219 N N . GLN B 1 51 ? 36.59451 -5.80926 -34.34523 1.000 81.16841 47 GLN B N 1
ATOM 2220 C CA . GLN B 1 51 ? 35.64234 -5.48161 -33.28541 1.000 79.31608 47 GLN B CA 1
ATOM 2221 C C . GLN B 1 51 ? 34.92640 -6.72169 -32.77864 1.000 80.80599 47 GLN B C 1
ATOM 2222 O O . GLN B 1 51 ? 34.63830 -6.83417 -31.58206 1.000 82.40071 47 GLN B O 1
ATOM 2228 N N . VAL B 1 52 ? 34.61093 -7.65079 -33.67910 1.000 78.15309 48 VAL B N 1
ATOM 2229 C CA . VAL B 1 52 ? 33.92444 -8.87245 -33.27675 1.000 73.77932 48 VAL B CA 1
ATOM 2230 C C . VAL B 1 52 ? 34.79279 -9.66792 -32.31038 1.000 74.13045 48 VAL B C 1
ATOM 2231 O O . VAL B 1 52 ? 34.33009 -10.11627 -31.25702 1.000 68.55251 48 VAL B O 1
ATOM 2235 N N . ALA B 1 53 ? 36.07926 -9.81545 -32.63469 1.000 80.10193 49 ALA B N 1
ATOM 2236 C CA . ALA B 1 53 ? 36.95907 -10.63278 -31.80722 1.000 75.61085 49 ALA B CA 1
ATOM 2237 C C . ALA B 1 53 ? 37.16186 -10.03388 -30.42017 1.000 74.59242 49 ALA B C 1
ATOM 2238 O O . ALA B 1 53 ? 37.29894 -10.77757 -29.44236 1.000 75.33576 49 ALA B O 1
ATOM 2240 N N . GLU B 1 54 ? 37.17599 -8.70690 -30.30281 1.000 80.47220 50 GLU B N 1
ATOM 2241 C CA . GLU B 1 54 ? 37.41746 -8.10831 -28.99485 1.000 90.47178 50 GLU B CA 1
ATOM 2242 C C . GLU B 1 54 ? 36.17627 -8.17735 -28.10379 1.000 89.85828 50 GLU B C 1
ATOM 2243 O O . GLU B 1 54 ? 36.30317 -8.24201 -26.87680 1.000 97.66776 50 GLU B O 1
ATOM 2249 N N . PHE B 1 55 ? 34.97828 -8.18615 -28.69505 1.000 81.96873 51 PHE B N 1
ATOM 2250 C CA . PHE B 1 55 ? 33.72682 -8.16570 -27.94176 1.000 75.03704 51 PHE B CA 1
ATOM 2251 C C . PHE B 1 55 ? 33.20657 -9.55649 -27.58964 1.000 81.02175 51 PHE B C 1
ATOM 2252 O O . PHE B 1 55 ? 32.40028 -9.68336 -26.66294 1.000 78.39198 51 PHE B O 1
ATOM 2260 N N . ALA B 1 56 ? 33.62110 -10.59245 -28.32641 1.000 84.91809 52 ALA B N 1
ATOM 2261 C CA . ALA B 1 56 ? 33.10172 -11.94131 -28.10992 1.000 73.05851 52 ALA B CA 1
ATOM 2262 C C . ALA B 1 56 ? 33.23143 -12.39244 -26.65968 1.000 78.89171 52 ALA B C 1
ATOM 2263 O O . ALA B 1 56 ? 32.33304 -13.05333 -26.12266 1.000 82.51799 52 ALA B O 1
ATOM 2265 N N . ASN B 1 57 ? 34.33874 -12.04832 -26.00821 1.000 86.75210 53 ASN B N 1
ATOM 2266 C CA . ASN B 1 57 ? 34.60164 -12.55201 -24.66634 1.000 88.76926 53 ASN B CA 1
ATOM 2267 C C . ASN B 1 57 ? 33.95115 -11.73063 -23.56476 1.000 84.58037 53 ASN B C 1
ATOM 2268 O O . ASN B 1 57 ? 33.66139 -12.27553 -22.49459 1.000 94.76656 53 ASN B O 1
ATOM 2273 N N . LYS B 1 58 ? 33.71913 -10.43868 -23.78588 1.000 85.73314 54 LYS B N 1
ATOM 2274 C CA . LYS B 1 58 ? 33.20203 -9.56472 -22.74305 1.000 87.71143 54 LYS B CA 1
ATOM 2275 C C . LYS B 1 58 ? 31.69205 -9.33226 -22.84643 1.000 83.19120 54 LYS B C 1
ATOM 2276 O O . LYS B 1 58 ? 31.18288 -8.38254 -22.24126 1.000 84.96341 54 LYS B O 1
ATOM 2282 N N . THR B 1 59 ? 30.96335 -10.18198 -23.57531 1.000 71.68431 55 THR B N 1
ATOM 2283 C CA . THR B 1 59 ? 29.56544 -9.92092 -23.89615 1.000 76.37904 55 THR B CA 1
ATOM 2284 C C . THR B 1 59 ? 28.61627 -10.95878 -23.31851 1.000 79.60607 55 THR B C 1
ATOM 2285 O O . THR B 1 59 ? 28.95827 -12.13354 -23.14862 1.000 85.33585 55 THR B O 1
ATOM 2289 N N . HIS B 1 60 ? 27.40335 -10.49484 -23.04422 1.000 75.74038 56 HIS B N 1
ATOM 2290 C CA . HIS B 1 60 ? 26.24434 -11.35162 -22.87432 1.000 71.05905 56 HIS B CA 1
ATOM 2291 C C . HIS B 1 60 ? 25.76205 -11.80326 -24.24884 1.000 70.58417 56 HIS B C 1
ATOM 2292 O O . HIS B 1 60 ? 26.07519 -11.18646 -25.27438 1.000 79.92536 56 HIS B O 1
ATOM 2299 N N . HIS B 1 61 ? 25.01611 -12.89382 -24.27387 1.000 54.65798 57 HIS B N 1
ATOM 2300 C CA . HIS B 1 61 ? 24.70484 -13.57270 -25.52885 1.000 66.62432 57 HIS B CA 1
ATOM 2301 C C . HIS B 1 61 ? 23.24300 -13.39223 -25.92922 1.000 62.43848 57 HIS B C 1
ATOM 2302 O O . HIS B 1 61 ? 22.36210 -14.15616 -25.52405 1.000 70.49742 57 HIS B O 1
ATOM 2309 N N . TYR B 1 62 ? 23.01199 -12.38052 -26.75365 1.000 67.56739 58 TYR B N 1
ATOM 2310 C CA . TYR B 1 62 ? 21.74707 -12.13581 -27.42020 1.000 59.90976 58 TYR B CA 1
ATOM 2311 C C . TYR B 1 62 ? 22.00497 -12.20092 -28.91389 1.000 63.02676 58 TYR B C 1
ATOM 2312 O O . TYR B 1 62 ? 23.08858 -11.83412 -29.38187 1.000 71.43919 58 TYR B O 1
ATOM 2321 N N . CYS B 1 63 ? 21.01340 -12.64848 -29.66517 1.000 53.68753 59 CYS B N 1
ATOM 2322 C CA . CYS B 1 63 ? 21.24551 -12.89470 -31.07807 1.000 47.64025 59 CYS B CA 1
ATOM 2323 C C . CYS B 1 63 ? 21.50691 -11.58373 -31.80534 1.000 54.73349 59 CYS B C 1
ATOM 2324 O O . CYS B 1 63 ? 20.68249 -10.66453 -31.77220 1.000 59.13297 59 CYS B O 1
ATOM 2327 N N . ASP B 1 64 ? 22.66170 -11.50450 -32.45565 1.000 50.16911 60 ASP B N 1
ATOM 2328 C CA . ASP B 1 64 ? 23.08869 -10.34372 -33.22893 1.000 55.76823 60 ASP B CA 1
ATOM 2329 C C . ASP B 1 64 ? 23.16662 -9.07660 -32.38601 1.000 56.46269 60 ASP B C 1
ATOM 2330 O O . ASP B 1 64 ? 23.09982 -7.96794 -32.92191 1.000 57.11188 60 ASP B O 1
ATOM 2335 N N . VAL B 1 65 ? 23.31495 -9.20602 -31.06922 1.000 56.19333 61 VAL B N 1
ATOM 2336 C CA . VAL B 1 65 ? 23.50933 -8.05399 -30.19808 1.000 53.58383 61 VAL B CA 1
ATOM 2337 C C . VAL B 1 65 ? 24.72654 -8.29995 -29.31859 1.000 61.37997 61 VAL B C 1
ATOM 2338 O O . VAL B 1 65 ? 24.81413 -9.33002 -28.63937 1.000 63.73800 61 VAL B O 1
ATOM 2342 N N . PHE B 1 66 ? 25.66569 -7.35869 -29.34899 1.000 67.91237 62 PHE B N 1
ATOM 2343 C CA . PHE B 1 66 ? 26.76526 -7.28467 -28.40037 1.000 68.87131 62 PHE B CA 1
ATOM 2344 C C . PHE B 1 66 ? 26.36164 -6.30491 -27.31052 1.000 73.91257 62 PHE B C 1
ATOM 2345 O O . PHE B 1 66 ? 25.87458 -5.21155 -27.61614 1.000 76.17960 62 PHE B O 1
ATOM 2353 N N . THR B 1 67 ? 26.53775 -6.69823 -26.04997 1.000 68.84911 63 THR B N 1
ATOM 2354 C CA . THR B 1 67 ? 26.28277 -5.78055 -24.94660 1.000 82.59724 63 THR B CA 1
ATOM 2355 C C . THR B 1 67 ? 26.95563 -6.32723 -23.69519 1.000 82.13090 63 THR B C 1
ATOM 2356 O O . THR B 1 67 ? 26.97120 -7.54128 -23.47412 1.000 77.55041 63 THR B O 1
ATOM 2360 N N . GLU B 1 68 ? 27.51870 -5.42908 -22.88986 1.000 85.71267 64 GLU B N 1
ATOM 2361 C CA . GLU B 1 68 ? 28.18722 -5.81495 -21.65550 1.000 85.97012 64 GLU B CA 1
ATOM 2362 C C . GLU B 1 68 ? 27.22426 -5.94524 -20.48371 1.000 84.05842 64 GLU B C 1
ATOM 2363 O O . GLU B 1 68 ? 27.64679 -6.32179 -19.38495 1.000 80.71120 64 GLU B O 1
ATOM 2369 N N . GLN B 1 69 ? 25.93626 -5.70654 -20.71110 1.000 84.42349 65 GLN B N 1
ATOM 2370 C CA . GLN B 1 69 ? 24.93666 -5.64285 -19.65697 1.000 89.40870 65 GLN B CA 1
ATOM 2371 C C . GLN B 1 69 ? 23.71366 -6.46339 -20.04667 1.000 76.88430 65 GLN B C 1
ATOM 2372 O O . GLN B 1 69 ? 23.45910 -6.72303 -21.22555 1.000 78.84250 65 GLN B O 1
ATOM 2378 N N . VAL B 1 70 ? 22.95962 -6.87278 -19.02981 1.000 77.64543 66 VAL B N 1
ATOM 2379 C CA . VAL B 1 70 ? 21.72088 -7.61837 -19.22394 1.000 70.82340 66 VAL B CA 1
ATOM 2380 C C . VAL B 1 70 ? 20.63114 -6.65781 -19.68076 1.000 75.51514 66 VAL B C 1
ATOM 2381 O O . VAL B 1 70 ? 20.56033 -5.51114 -19.22242 1.000 83.06039 66 VAL B O 1
ATOM 2385 N N . LEU B 1 71 ? 19.79922 -7.11231 -20.61446 1.000 72.36799 67 LEU B N 1
ATOM 2386 C CA . LEU B 1 71 ? 18.72933 -6.30443 -21.17942 1.000 67.41128 67 LEU B CA 1
ATOM 2387 C C . LEU B 1 71 ? 17.45693 -6.48383 -20.37248 1.000 71.39464 67 LEU B C 1
ATOM 2388 O O . LEU B 1 71 ? 17.21677 -7.54358 -19.79009 1.000 65.88737 67 LEU B O 1
ATOM 2393 N N . ALA B 1 72 ? 16.64795 -5.42990 -20.32659 1.000 68.19062 68 ALA B N 1
ATOM 2394 C CA . ALA B 1 72 ? 15.41315 -5.49241 -19.56258 1.000 63.26559 68 ALA B CA 1
ATOM 2395 C C . ALA B 1 72 ? 14.38340 -6.38736 -20.25293 1.000 69.60766 68 ALA B C 1
ATOM 2396 O O . ALA B 1 72 ? 14.38279 -6.52391 -21.48412 1.000 67.57576 68 ALA B O 1
ATOM 2398 N N . PRO B 1 73 ? 13.46883 -6.97105 -19.48154 1.000 70.37347 69 PRO B N 1
ATOM 2399 C CA . PRO B 1 73 ? 12.42671 -7.81838 -20.06746 1.000 61.34440 69 PRO B CA 1
ATOM 2400 C C . PRO B 1 73 ? 11.51601 -6.98217 -20.95059 1.000 72.50807 69 PRO B C 1
ATOM 2401 O O . PRO B 1 73 ? 11.51137 -5.75114 -20.90505 1.000 89.88255 69 PRO B O 1
ATOM 2405 N N . LEU B 1 74 ? 10.72171 -7.67888 -21.75983 1.000 66.75322 70 LEU B N 1
ATOM 2406 C CA . LEU B 1 74 ? 10.09944 -7.03803 -22.91097 1.000 73.39482 70 LEU B CA 1
ATOM 2407 C C . LEU B 1 74 ? 8.76743 -6.34004 -22.60143 1.000 91.87082 70 LEU B C 1
ATOM 2408 O O . LEU B 1 74 ? 8.62594 -5.13348 -22.84956 1.000 94.20558 70 LEU B O 1
ATOM 2413 N N . ASP B 1 75 ? 7.76700 -7.08299 -22.11132 1.000 65.56613 71 ASP B N 1
ATOM 2414 C CA . ASP B 1 75 ? 6.44371 -6.53633 -21.75968 1.000 88.80951 71 ASP B CA 1
ATOM 2415 C C . ASP B 1 75 ? 5.57032 -6.25003 -22.99451 1.000 78.02924 71 ASP B C 1
ATOM 2416 O O . ASP B 1 75 ? 5.66311 -6.98767 -23.97890 1.000 78.94110 71 ASP B O 1
ATOM 2421 N N . GLU B 1 76 ? 4.71148 -5.21792 -22.97404 1.000 79.44193 72 GLU B N 1
ATOM 2422 C CA . GLU B 1 76 ? 3.76927 -4.99429 -24.08258 1.000 73.53577 72 GLU B CA 1
ATOM 2423 C C . GLU B 1 76 ? 4.12607 -3.88947 -25.07085 1.000 65.62656 72 GLU B C 1
ATOM 2424 O O . GLU B 1 76 ? 3.66055 -3.94305 -26.21458 1.000 62.58382 72 GLU B O 1
ATOM 2430 N N . LEU B 1 77 ? 4.86580 -2.86097 -24.67878 1.000 64.30962 73 LEU B N 1
ATOM 2431 C CA . LEU B 1 77 ? 5.13728 -1.80209 -25.63739 1.000 66.50659 73 LEU B CA 1
ATOM 2432 C C . LEU B 1 77 ? 6.49942 -1.19545 -25.36168 1.000 67.48138 73 LEU B C 1
ATOM 2433 O O . LEU B 1 77 ? 6.93240 -1.09316 -24.21016 1.000 73.53585 73 LEU B O 1
ATOM 2438 N N . VAL B 1 78 ? 7.14451 -0.75382 -26.43854 1.000 54.98100 74 VAL B N 1
ATOM 2439 C CA . VAL B 1 78 ? 8.48394 -0.19786 -26.39584 1.000 64.98238 74 VAL B CA 1
ATOM 2440 C C . VAL B 1 78 ? 8.50130 1.08782 -27.20472 1.000 70.46662 74 VAL B C 1
ATOM 2441 O O . VAL B 1 78 ? 7.55183 1.42318 -27.91249 1.000 56.47477 74 VAL B O 1
ATOM 2445 N N . TYR B 1 79 ? 9.58946 1.82971 -27.03787 1.000 75.55095 75 TYR B N 1
ATOM 2446 C CA . TYR B 1 79 ? 9.82575 3.08271 -27.72815 1.000 61.54828 75 TYR B CA 1
ATOM 2447 C C . TYR B 1 79 ? 11.11587 2.94921 -28.52419 1.000 72.94509 75 TYR B C 1
AT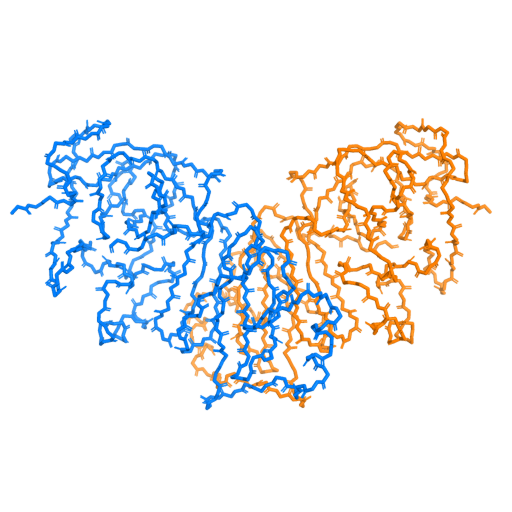OM 2448 O O . TYR B 1 79 ? 12.12688 2.47617 -27.99319 1.000 80.98146 75 TYR B O 1
ATOM 2457 N N . VAL B 1 80 ? 11.07854 3.34627 -29.79533 1.000 62.34780 76 VAL B N 1
ATOM 2458 C CA . VAL B 1 80 ? 12.23023 3.26701 -30.68516 1.000 61.10348 76 VAL B CA 1
ATOM 2459 C C . VAL B 1 80 ? 12.67689 4.68267 -31.01390 1.000 66.29081 76 VAL B C 1
ATOM 2460 O O . VAL B 1 80 ? 11.86815 5.50896 -31.44731 1.000 71.29092 76 VAL B O 1
ATOM 2464 N N . ARG B 1 81 ? 13.97062 4.94507 -30.85185 1.000 60.39149 77 ARG B N 1
ATOM 2465 C CA . ARG B 1 81 ? 14.48094 6.30335 -30.95196 1.000 68.10072 77 ARG B CA 1
ATOM 2466 C C . ARG B 1 81 ? 14.42062 6.80581 -32.39237 1.000 80.24084 77 ARG B C 1
ATOM 2467 O O . ARG B 1 81 ? 14.91217 6.14176 -33.31302 1.000 78.38480 77 ARG B O 1
ATOM 2475 N N . ILE B 1 82 ? 13.78430 7.96146 -32.58262 1.000 73.79129 78 ILE B N 1
ATOM 2476 C CA . ILE B 1 82 ? 13.77061 8.67021 -33.86629 1.000 75.39107 78 ILE B CA 1
ATOM 2477 C C . ILE B 1 82 ? 14.75588 9.83596 -33.88487 1.000 80.23153 78 ILE B C 1
ATOM 2478 O O . ILE B 1 82 ? 15.64362 9.89465 -34.73607 1.000 83.01693 78 ILE B O 1
ATOM 2483 N N . ASP B 1 83 ? 14.62350 10.76692 -32.93083 1.000 88.95004 79 ASP B N 1
ATOM 2484 C CA . ASP B 1 83 ? 15.49502 11.92767 -32.75882 1.000 95.56391 79 ASP B CA 1
ATOM 2485 C C . ASP B 1 83 ? 16.04654 11.92872 -31.34404 1.000 105.56552 79 ASP B C 1
ATOM 2486 O O . ASP B 1 83 ? 15.76032 11.04391 -30.53318 1.000 106.83083 79 ASP B O 1
ATOM 2491 N N . GLU B 1 84 ? 16.86480 12.94406 -31.05883 1.000 101.01927 80 GLU B N 1
ATOM 2492 C CA . GLU B 1 84 ? 17.32728 13.15605 -29.69487 1.000 101.00369 80 GLU B CA 1
ATOM 2493 C C . GLU B 1 84 ? 16.14893 13.40686 -28.76339 1.000 108.33667 80 GLU B C 1
ATOM 2494 O O . GLU B 1 84 ? 16.19566 13.03642 -27.58502 1.000 110.62005 80 GLU B O 1
ATOM 2500 N N . ASN B 1 85 ? 15.08666 14.03127 -29.27763 1.000 109.25533 81 ASN B N 1
ATOM 2501 C CA . ASN B 1 85 ? 13.94747 14.45470 -28.47828 1.000 113.53360 81 ASN B CA 1
ATOM 2502 C C . ASN B 1 85 ? 12.67993 13.64360 -28.71472 1.000 99.31760 81 ASN B C 1
ATOM 2503 O O . ASN B 1 85 ? 11.71893 13.80490 -27.95744 1.000 97.23509 81 ASN B O 1
ATOM 2508 N N . THR B 1 86 ? 12.63206 12.79697 -29.73900 1.000 88.97212 82 THR B N 1
ATOM 2509 C CA . THR B 1 86 ? 11.40688 12.08413 -30.07281 1.000 95.67192 82 THR B CA 1
ATOM 2510 C C . THR B 1 86 ? 11.68964 10.59694 -30.24636 1.000 98.94949 82 THR B C 1
ATOM 2511 O O . THR B 1 86 ? 12.83575 10.17876 -30.42645 1.000 99.96358 82 THR B O 1
ATOM 2515 N N . ALA B 1 87 ? 10.62138 9.80087 -30.14348 1.000 91.06761 83 ALA B N 1
ATOM 2516 C CA . ALA B 1 87 ? 10.68915 8.35090 -30.29008 1.000 88.44937 83 ALA B CA 1
ATOM 2517 C C . ALA B 1 87 ? 9.32928 7.81975 -30.73015 1.000 79.23115 83 ALA B C 1
ATOM 2518 O O . ALA B 1 87 ? 8.30132 8.47804 -30.54885 1.000 81.81081 83 ALA B O 1
ATOM 2520 N N . GLU B 1 88 ? 9.32194 6.60056 -31.28331 1.000 75.03801 84 GLU B N 1
ATOM 2521 C CA . GLU B 1 88 ? 8.08746 5.99106 -31.76860 1.000 63.79009 84 GLU B CA 1
ATOM 2522 C C . GLU B 1 88 ? 7.59781 4.91557 -30.81089 1.000 79.33757 84 GLU B C 1
ATOM 2523 O O . GLU B 1 88 ? 8.36486 4.05233 -30.37390 1.000 79.48581 84 GLU B O 1
ATOM 2529 N N . LYS B 1 89 ? 6.29675 4.94458 -30.54880 1.000 81.24391 85 LYS B N 1
ATOM 2530 C CA . LYS B 1 89 ? 5.61811 4.03012 -29.64264 1.000 71.15884 85 LYS B CA 1
ATOM 2531 C C . LYS B 1 89 ? 5.00082 2.89708 -30.45542 1.000 68.45643 85 LYS B C 1
ATOM 2532 O O . LYS B 1 89 ? 4.16912 3.14707 -31.33340 1.000 80.38686 85 LYS B O 1
ATOM 2538 N N . VAL B 1 90 ? 5.39263 1.65506 -30.15802 1.000 62.61158 86 VAL B N 1
ATOM 2539 C CA . VAL B 1 90 ? 4.97029 0.50716 -30.95123 1.000 64.27738 86 VAL B CA 1
ATOM 2540 C C . VAL B 1 90 ? 4.62028 -0.66942 -30.05086 1.000 67.50860 86 VAL B C 1
ATOM 2541 O O . VAL B 1 90 ? 5.25726 -0.90823 -29.02052 1.000 64.42828 86 VAL B O 1
ATOM 2545 N N . PHE B 1 91 ? 3.60845 -1.42387 -30.46971 1.000 68.36475 87 PHE B N 1
ATOM 2546 C CA . PHE B 1 91 ? 3.23118 -2.66197 -29.80293 1.000 59.47605 87 PHE B CA 1
ATOM 2547 C C . PHE B 1 91 ? 4.19095 -3.77634 -30.18364 1.000 62.92159 87 PHE B C 1
ATOM 2548 O O . PHE B 1 91 ? 4.69559 -3.83363 -31.30968 1.000 72.07584 87 PHE B O 1
ATOM 2556 N N . ILE B 1 92 ? 4.44290 -4.66737 -29.23658 1.000 63.95243 88 ILE B N 1
ATOM 2557 C CA . ILE B 1 92 ? 5.27976 -5.83261 -29.49113 1.000 65.71606 88 ILE B CA 1
ATOM 2558 C C . ILE B 1 92 ? 4.38995 -7.00675 -29.85600 1.000 69.87138 88 ILE B C 1
ATOM 2559 O O . ILE B 1 92 ? 3.43446 -7.32928 -29.13846 1.000 65.41936 88 ILE B O 1
ATOM 2564 N N . ASN B 1 93 ? 4.70858 -7.64466 -30.97885 1.000 57.76058 89 ASN B N 1
ATOM 2565 C CA . ASN B 1 93 ? 3.87962 -8.68728 -31.56433 1.000 57.25595 89 ASN B CA 1
ATOM 2566 C C . ASN B 1 93 ? 4.60770 -10.01522 -31.42637 1.000 54.56660 89 ASN B C 1
ATOM 2567 O O . ASN B 1 93 ? 5.56738 -10.28142 -32.15776 1.000 60.60712 89 ASN B O 1
ATOM 2572 N N . ARG B 1 94 ? 4.10779 -10.86332 -30.53065 1.000 55.49558 90 ARG B N 1
ATOM 2573 C CA . ARG B 1 94 ? 4.68099 -12.17553 -30.26632 1.000 54.35076 90 ARG B CA 1
ATOM 2574 C C . ARG B 1 94 ? 4.11064 -13.24692 -31.17138 1.000 53.27677 90 ARG B C 1
ATOM 2575 O O . ARG B 1 94 ? 4.48353 -14.41444 -31.03918 1.000 55.18147 90 ARG B O 1
ATOM 2583 N N . SER B 1 95 ? 3.21392 -12.87679 -32.07384 1.000 54.49256 91 SER B N 1
ATOM 2584 C CA . SER B 1 95 ? 2.63249 -13.81019 -33.01931 1.000 57.79483 91 SER B CA 1
ATOM 2585 C C . SER B 1 95 ? 3.25223 -13.70693 -34.41111 1.000 62.78036 91 SER B C 1
ATOM 2586 O O . SER B 1 95 ? 3.19059 -14.67128 -35.18593 1.000 56.10743 91 SER B O 1
ATOM 2589 N N . LYS B 1 96 ? 3.85935 -12.57583 -34.74087 1.000 63.84405 92 LYS B N 1
ATOM 2590 C CA . LYS B 1 96 ? 4.60024 -12.42318 -35.98301 1.000 58.78774 92 LYS B CA 1
ATOM 2591 C C . LYS B 1 96 ? 6.08455 -12.44406 -35.64461 1.000 66.06020 92 LYS B C 1
ATOM 2592 O O . LYS B 1 96 ? 6.62057 -11.46993 -35.10463 1.000 55.02849 92 LYS B O 1
ATOM 2598 N N . ARG B 1 97 ? 6.74673 -13.55019 -35.97264 1.000 71.67182 93 ARG B N 1
ATOM 2599 C CA . ARG B 1 97 ? 8.11051 -13.79441 -35.53827 1.000 52.22505 93 ARG B CA 1
ATOM 2600 C C . ARG B 1 97 ? 9.06970 -13.83943 -36.72373 1.000 58.80527 93 ARG B C 1
ATOM 2601 O O . ARG B 1 97 ? 8.69858 -14.20016 -37.84520 1.000 57.97124 93 ARG B O 1
ATOM 2609 N N . ILE B 1 98 ? 10.31742 -13.46667 -36.45176 1.000 61.99332 94 ILE B N 1
ATOM 2610 C CA . ILE B 1 98 ? 11.38245 -13.42282 -37.44213 1.000 50.56536 94 ILE B CA 1
ATOM 2611 C C . ILE B 1 98 ? 12.56791 -14.19652 -36.88708 1.000 52.56643 94 ILE B C 1
ATOM 2612 O O . ILE B 1 98 ? 12.88823 -14.07989 -35.69920 1.000 50.94658 94 ILE B O 1
ATOM 2617 N N . LEU B 1 99 ? 13.22179 -14.98378 -37.73824 1.000 51.39144 95 LEU B N 1
ATOM 2618 C CA . LEU B 1 99 ? 14.38738 -15.74303 -37.31468 1.000 50.67236 95 LEU B CA 1
ATOM 2619 C C . LEU B 1 99 ? 15.65395 -14.91642 -37.49456 1.000 49.27875 95 LEU B C 1
ATOM 2620 O O . LEU B 1 99 ? 15.93654 -14.42994 -38.59151 1.000 54.42204 95 LEU B O 1
ATOM 2625 N N . LEU B 1 100 ? 16.42330 -14.78609 -36.42175 1.000 46.79961 96 LEU B N 1
ATOM 2626 C CA . LEU B 1 100 ? 17.71374 -14.12040 -36.44353 1.000 51.63888 96 LEU B CA 1
ATOM 2627 C C . LEU B 1 100 ? 18.82597 -15.15990 -36.36306 1.000 61.47993 96 LEU B C 1
ATOM 2628 O O . LEU B 1 100 ? 18.63741 -16.24581 -35.80821 1.000 54.96909 96 LEU B O 1
ATOM 2633 N N . VAL B 1 101 ? 19.98240 -14.83573 -36.94621 1.000 48.93196 97 VAL B N 1
ATOM 2634 C CA . VAL B 1 101 ? 21.19281 -15.62982 -36.76370 1.000 44.70180 97 VAL B CA 1
ATOM 2635 C C . VAL B 1 101 ? 22.37121 -14.68141 -36.61462 1.000 53.32213 97 VAL B C 1
ATOM 2636 O O . VAL B 1 101 ? 22.34764 -13.54430 -37.09972 1.000 52.23121 97 VAL B O 1
ATOM 2640 N N . SER B 1 102 ? 23.40740 -15.15648 -35.92824 1.000 44.65918 98 SER B N 1
ATOM 2641 C CA . SER B 1 102 ? 24.62520 -14.37407 -35.77864 1.000 55.08581 98 SER B CA 1
ATOM 2642 C C . SER B 1 102 ? 25.77526 -15.29644 -35.41207 1.000 56.82288 98 SER B C 1
ATOM 2643 O O . SER B 1 102 ? 25.57430 -16.45688 -35.04270 1.000 50.78692 98 SER B O 1
ATOM 2646 N N . SER B 1 103 ? 26.99036 -14.77131 -35.55330 1.000 54.09295 99 SER B N 1
ATOM 2647 C CA . SER B 1 103 ? 28.18324 -15.48540 -35.11848 1.000 43.04595 99 SER B CA 1
ATOM 2648 C C . SER B 1 103 ? 29.22055 -14.47418 -34.65570 1.000 52.32597 99 SER B C 1
ATOM 2649 O O . SER B 1 103 ? 29.39012 -13.42178 -35.27733 1.000 66.16162 99 SER B O 1
ATOM 2652 N N . ASP B 1 104 ? 29.89409 -14.78415 -33.54611 1.000 54.87600 100 ASP B N 1
ATOM 2653 C CA . ASP B 1 104 ? 30.96257 -13.93881 -33.02214 1.000 45.87191 100 ASP B CA 1
ATOM 2654 C C . ASP B 1 104 ? 32.28270 -14.68833 -32.93495 1.000 56.39156 100 ASP B C 1
ATOM 2655 O O . ASP B 1 104 ? 33.19648 -14.24726 -32.23282 1.000 69.92117 100 ASP B O 1
ATOM 2660 N N . GLY B 1 105 ? 32.39264 -15.82605 -33.60824 1.000 53.90717 101 GLY B N 1
ATOM 2661 C CA . GLY B 1 105 ? 33.57589 -16.63978 -33.51490 1.000 50.62210 101 GLY B CA 1
ATOM 2662 C C . GLY B 1 105 ? 33.56563 -17.63031 -32.37810 1.000 59.63169 101 GLY B C 1
ATOM 2663 O O . GLY B 1 105 ? 34.44627 -18.49947 -32.32333 1.000 64.12642 101 GLY B O 1
ATOM 2664 N N . VAL B 1 106 ? 32.60674 -17.52451 -31.45935 1.000 66.78024 102 VAL B N 1
ATOM 2665 C CA . VAL B 1 106 ? 32.48528 -18.44051 -30.33260 1.000 63.43233 102 VAL B CA 1
ATOM 2666 C C . VAL B 1 106 ? 31.13035 -19.13414 -30.31839 1.000 55.17257 102 VAL B C 1
ATOM 2667 O O . VAL B 1 106 ? 31.05070 -20.35992 -30.19408 1.000 63.58024 102 VAL B O 1
ATOM 2671 N N . LEU B 1 107 ? 30.05023 -18.36377 -30.42475 1.000 50.25416 103 LEU B N 1
ATOM 2672 C CA . LEU B 1 107 ? 28.69915 -18.90780 -30.43599 1.000 49.45703 103 LEU B CA 1
ATOM 2673 C C . LEU B 1 107 ? 27.97469 -18.48991 -31.70226 1.000 50.46670 103 LEU B C 1
ATOM 2674 O O . LEU B 1 107 ? 27.96097 -17.30691 -32.06082 1.000 53.16805 103 LEU B O 1
ATOM 2679 N N . ALA B 1 108 ? 27.35943 -19.46333 -32.36121 1.000 47.43982 104 ALA B N 1
ATOM 2680 C CA . ALA B 1 108 ? 26.48484 -19.21102 -33.49786 1.000 47.27975 104 ALA B CA 1
ATOM 2681 C C . ALA B 1 108 ? 25.06891 -19.18548 -32.93827 1.000 52.81930 104 ALA B C 1
ATOM 2682 O O . ALA B 1 108 ? 24.42965 -20.22305 -32.76693 1.000 52.62394 104 ALA B O 1
ATOM 2684 N N . GLN B 1 109 ? 24.58258 -17.98482 -32.63503 1.000 50.26367 105 GLN B N 1
ATOM 2685 C CA . GLN B 1 109 ? 23.29356 -17.82625 -31.97881 1.000 49.31516 105 GLN B CA 1
ATOM 2686 C C . GLN B 1 109 ? 22.16003 -17.82121 -32.99478 1.000 46.39035 105 GLN B C 1
ATOM 2687 O O . GLN B 1 109 ? 22.33942 -17.44709 -34.15539 1.000 56.04093 105 GLN B O 1
ATOM 2693 N N . TRP B 1 110 ? 20.98231 -18.23670 -32.54284 1.000 42.11665 106 TRP B N 1
ATOM 2694 C CA . TRP B 1 110 ? 19.76450 -18.09891 -33.32434 1.000 45.63508 106 TRP B CA 1
ATOM 2695 C C . TRP B 1 110 ? 18.61706 -17.74252 -32.39141 1.000 45.11731 106 TRP B C 1
ATOM 2696 O O . TRP B 1 110 ? 18.68564 -17.98384 -31.18297 1.000 55.38754 106 TRP B O 1
ATOM 2707 N N . ARG B 1 111 ? 17.59895 -17.08436 -32.94231 1.000 46.67936 107 ARG B N 1
ATOM 2708 C CA . ARG B 1 111 ? 16.46499 -16.66664 -32.13314 1.000 49.74097 107 ARG B CA 1
ATOM 2709 C C . ARG B 1 111 ? 15.23021 -16.50609 -33.00591 1.000 54.02870 107 ARG B C 1
ATOM 2710 O O . ARG B 1 111 ? 15.28467 -15.88387 -34.06950 1.000 44.15278 107 ARG B O 1
ATOM 2718 N N . SER B 1 112 ? 14.11272 -17.04491 -32.52430 1.000 52.62006 108 SER B N 1
ATOM 2719 C CA . SER B 1 112 ? 12.79482 -16.78353 -33.09353 1.000 46.32592 108 SER B CA 1
ATOM 2720 C C . SER B 1 112 ? 12.25638 -15.55625 -32.37204 1.000 43.51833 108 SER B C 1
ATOM 2721 O O . SER B 1 112 ? 11.70127 -15.66340 -31.27886 1.000 57.32073 108 SER B O 1
ATOM 2724 N N . ALA B 1 113 ? 12.41701 -14.38169 -32.98292 1.000 42.73514 109 ALA B N 1
ATOM 2725 C CA . ALA B 1 113 ? 12.24141 -13.11657 -32.28451 1.000 40.52552 109 ALA B CA 1
ATOM 2726 C C . ALA B 1 113 ? 10.84728 -12.53840 -32.49648 1.000 43.79579 109 ALA B C 1
ATOM 2727 O O . ALA B 1 113 ? 10.24159 -12.72005 -33.55623 1.000 50.25675 109 ALA B O 1
ATOM 2729 N N . PRO B 1 114 ? 10.31444 -11.82428 -31.50959 1.000 44.73919 110 PRO B N 1
ATOM 2730 C CA . PRO B 1 114 ? 9.08184 -11.05907 -31.72882 1.000 45.73625 110 PRO B CA 1
ATOM 2731 C C . PRO B 1 114 ? 9.37288 -9.81381 -32.55392 1.000 57.89924 110 PRO B C 1
ATOM 2732 O O . PRO B 1 114 ? 10.52409 -9.42053 -32.76221 1.000 62.79638 110 PRO B O 1
ATOM 2736 N N . THR B 1 115 ? 8.30082 -9.16700 -33.00720 1.000 48.79439 111 THR B N 1
ATOM 2737 C CA . THR B 1 115 ? 8.39953 -8.03683 -33.91729 1.000 46.43697 111 THR B CA 1
ATOM 2738 C C . THR B 1 115 ? 7.52933 -6.87863 -33.45049 1.000 62.53564 111 THR B C 1
ATOM 2739 O O . THR B 1 115 ? 6.65885 -7.02180 -32.58741 1.000 63.79618 111 THR B O 1
ATOM 2743 N N . PHE B 1 116 ? 7.78803 -5.71669 -34.04608 1.000 59.31014 112 PHE B N 1
ATOM 2744 C CA . PHE B 1 116 ? 6.89586 -4.56629 -34.01138 1.000 66.56718 112 PHE B CA 1
ATOM 2745 C C . PHE B 1 116 ? 6.81051 -4.01884 -35.42589 1.000 72.07772 112 PHE B C 1
ATOM 2746 O O . PHE B 1 116 ? 7.71334 -4.24405 -36.23865 1.000 65.32706 112 PHE B O 1
ATOM 2754 N N . GLU B 1 117 ? 5.70192 -3.33087 -35.72959 1.000 64.04927 113 GLU B N 1
ATOM 2755 C CA . GLU B 1 117 ? 5.42383 -2.84302 -37.08173 1.000 53.65110 113 GLU B CA 1
ATOM 2756 C C . GLU B 1 117 ? 5.62462 -1.33805 -37.11384 1.000 58.02708 113 GLU B C 1
ATOM 2757 O O . GLU B 1 117 ? 4.88863 -0.59077 -36.46185 1.000 78.77516 113 GLU B O 1
ATOM 2763 N N . SER B 1 118 ? 6.66049 -0.89294 -37.81499 1.000 51.83043 114 SER B N 1
ATOM 2764 C CA . SER B 1 118 ? 6.84951 0.52437 -38.07934 1.000 58.75181 114 SER B CA 1
ATOM 2765 C C . SER B 1 118 ? 7.00067 0.75117 -39.57577 1.000 62.94186 114 SER B C 1
ATOM 2766 O O . SER B 1 118 ? 7.58034 -0.07596 -40.28567 1.000 65.27417 114 SER B O 1
ATOM 2769 N N . SER B 1 119 ? 6.47499 1.87299 -40.05249 1.000 78.93573 115 SER B N 1
ATOM 2770 C CA . SER B 1 119 ? 6.72405 2.32653 -41.41337 1.000 61.68537 115 SER B CA 1
ATOM 2771 C C . SER B 1 119 ? 7.94242 3.23346 -41.49547 1.000 73.73820 115 SER B C 1
ATOM 2772 O O . SER B 1 119 ? 8.29892 3.68065 -42.59257 1.000 76.79661 115 SER B O 1
ATOM 2775 N N . ASN B 1 120 ? 8.59334 3.50228 -40.36723 1.000 73.39594 116 ASN B N 1
ATOM 2776 C CA . ASN B 1 120 ? 9.86053 4.21112 -40.35715 1.000 64.48621 116 ASN B CA 1
ATOM 2777 C C . ASN B 1 120 ? 10.96592 3.26747 -40.79295 1.000 64.89175 116 ASN B C 1
ATOM 2778 O O . ASN B 1 120 ? 10.81316 2.04535 -40.78092 1.000 69.06027 116 ASN B O 1
ATOM 2783 N N . ARG B 1 121 ? 12.09220 3.83972 -41.18186 1.000 65.69306 117 ARG B N 1
ATOM 2784 C CA . ARG B 1 121 ? 13.22640 3.03749 -41.62052 1.000 71.99615 117 ARG B CA 1
ATOM 2785 C C . ARG B 1 121 ? 14.36759 3.29334 -40.64526 1.000 69.81500 117 ARG B C 1
ATOM 2786 O O . ARG B 1 121 ? 15.18760 4.19155 -40.84342 1.000 70.66471 117 ARG B O 1
ATOM 2794 N N . PHE B 1 122 ? 14.43654 2.46300 -39.61218 1.000 68.19548 118 PHE B N 1
ATOM 2795 C CA . PHE B 1 122 ? 15.37060 2.67920 -38.52159 1.000 58.80291 118 PHE B CA 1
ATOM 2796 C C . PHE B 1 122 ? 16.75481 2.16334 -38.89304 1.000 65.66477 118 PHE B C 1
ATOM 2797 O O . PHE B 1 122 ? 16.90820 1.21283 -39.66985 1.000 55.60981 118 PHE B O 1
ATOM 2805 N N . LEU B 1 123 ? 17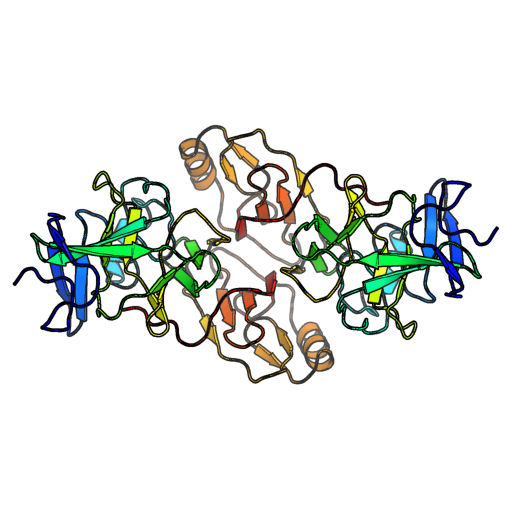.76827 2.80483 -38.33069 1.000 63.03896 119 LEU B N 1
ATOM 2806 C CA . LEU B 1 123 ? 19.13025 2.34354 -38.51971 1.000 60.93085 119 LEU B CA 1
ATOM 2807 C C . LEU B 1 123 ? 19.36279 1.08695 -37.69827 1.000 64.33545 119 LEU B C 1
ATOM 2808 O O . LEU B 1 123 ? 18.79223 0.91961 -36.61949 1.000 72.78811 119 LEU B O 1
ATOM 2813 N N . ALA B 1 124 ? 20.24173 0.21591 -38.18557 1.000 73.59237 120 ALA B N 1
ATOM 2814 C CA . ALA B 1 124 ? 20.70880 -0.87103 -37.33584 1.000 62.05914 120 ALA B CA 1
ATOM 2815 C C . ALA B 1 124 ? 21.40258 -0.27967 -36.11762 1.000 68.17699 120 ALA B C 1
ATOM 2816 O O . ALA B 1 124 ? 22.13484 0.70883 -36.21780 1.000 83.56247 120 ALA B O 1
ATOM 2818 N N . GLY B 1 125 ? 21.13577 -0.85865 -34.95418 1.000 59.49778 121 GLY B N 1
ATOM 2819 C CA . GLY B 1 125 ? 21.68643 -0.35903 -33.71760 1.000 61.44961 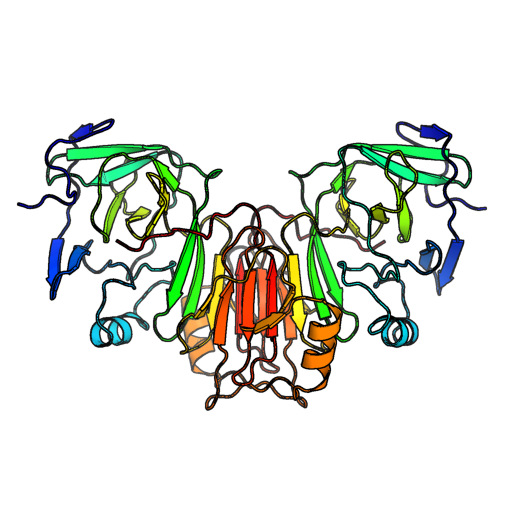121 GLY B CA 1
ATOM 2820 C C . GLY B 1 125 ? 20.79932 0.60432 -32.95968 1.000 71.15047 121 GLY B C 1
ATOM 2821 O O . GLY B 1 125 ? 21.14030 0.96840 -31.82576 1.000 63.10863 121 GLY B O 1
ATOM 2822 N N . THR B 1 126 ? 19.66830 1.00249 -33.53444 1.000 74.51166 122 THR B N 1
ATOM 2823 C CA . THR B 1 126 ? 18.79903 1.98114 -32.89726 1.000 67.63003 122 THR B CA 1
ATOM 2824 C C . THR B 1 126 ? 18.33353 1.46283 -31.54168 1.000 68.47680 122 THR B C 1
ATOM 2825 O O . THR B 1 126 ? 17.96880 0.28432 -31.42727 1.000 75.01566 122 THR B O 1
ATOM 2829 N N . PRO B 1 127 ? 18.37456 2.27939 -30.49222 1.000 73.11508 123 PRO B N 1
ATOM 2830 C CA . PRO B 1 127 ? 17.97961 1.78786 -29.16721 1.000 72.43060 123 PRO B CA 1
ATOM 2831 C C . PRO B 1 127 ? 16.48599 1.53021 -29.07773 1.000 63.69268 123 PRO B C 1
ATOM 2832 O O . PRO B 1 127 ? 15.67087 2.26582 -29.63908 1.000 71.29303 123 PRO B O 1
ATOM 2836 N N . ILE B 1 128 ? 16.13820 0.45793 -28.37711 1.000 57.99893 124 ILE B N 1
ATOM 2837 C CA . ILE B 1 128 ? 14.75642 0.11525 -28.06010 1.000 62.08288 124 ILE B CA 1
ATOM 2838 C C . ILE B 1 128 ? 14.62891 0.04398 -26.54390 1.000 70.25403 124 ILE B C 1
ATOM 2839 O O . ILE B 1 128 ? 15.36537 -0.70663 -25.88986 1.000 73.65201 124 ILE B O 1
ATOM 2844 N N . VAL B 1 129 ? 13.66941 0.79171 -25.99272 1.000 64.74812 125 V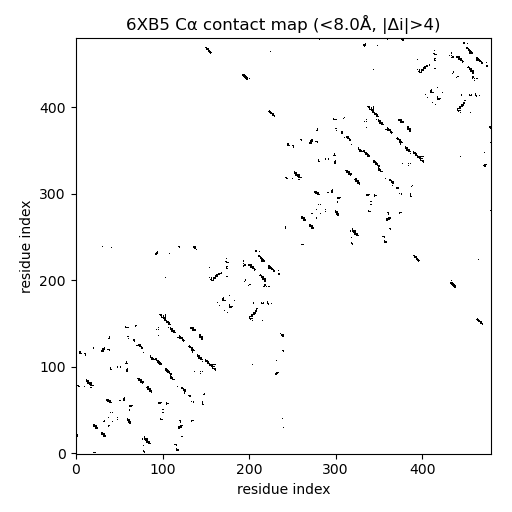AL B N 1
ATOM 2845 C CA . VAL B 1 129 ? 13.56068 0.99772 -24.55430 1.000 72.63607 125 VAL B CA 1
ATOM 2846 C C . VAL B 1 129 ? 12.11651 0.77345 -24.12490 1.000 72.69510 125 VAL B C 1
ATOM 2847 O O . VAL B 1 129 ? 11.19325 0.80838 -24.93984 1.000 79.25456 125 VAL B O 1
ATOM 2851 N N . ASN B 1 130 ? 11.92442 0.56633 -22.81790 1.000 69.98319 126 ASN B N 1
ATOM 2852 C CA . ASN B 1 130 ? 10.59555 0.37812 -22.24682 1.000 72.41782 126 ASN B CA 1
ATOM 2853 C C . ASN B 1 130 ? 10.04560 1.72440 -21.78272 1.000 77.36263 126 ASN B C 1
ATOM 2854 O O . ASN B 1 130 ? 10.57473 2.78287 -22.12865 1.000 86.31698 126 ASN B O 1
ATOM 2859 N N . LYS B 1 131 ? 8.97945 1.70837 -20.98129 1.000 79.23676 127 LYS B N 1
ATOM 2860 C CA . LYS B 1 131 ? 8.44036 2.97833 -20.50658 1.000 87.02550 127 LYS B CA 1
ATOM 2861 C C . LYS B 1 131 ? 9.46065 3.73015 -19.65711 1.000 83.72286 127 LYS B C 1
ATOM 2862 O O . LYS B 1 131 ? 9.56389 4.95613 -19.76075 1.000 89.79586 127 LYS B O 1
ATOM 2868 N N . ASP B 1 132 ? 10.27649 3.01706 -18.88244 1.000 84.58582 128 ASP B N 1
ATOM 2869 C CA . ASP B 1 132 ? 11.23781 3.64890 -17.98593 1.000 93.46559 128 ASP B CA 1
ATOM 2870 C C . ASP B 1 132 ? 12.54742 4.00109 -18.67601 1.000 90.93561 128 ASP B C 1
ATOM 2871 O O . ASP B 1 132 ? 13.47014 4.48322 -18.01039 1.000 95.86943 128 ASP B O 1
ATOM 2876 N N . GLY B 1 133 ? 12.65762 3.76645 -19.98059 1.000 77.54181 129 GLY B N 1
ATOM 2877 C CA . GLY B 1 133 ? 13.89023 4.04747 -20.68468 1.000 78.55119 129 GLY B CA 1
ATOM 2878 C C . GLY B 1 133 ? 14.97160 3.00872 -20.53485 1.000 72.94681 129 GLY B C 1
ATOM 2879 O O . GLY B 1 133 ? 16.09648 3.24498 -20.98774 1.000 74.08656 129 GLY B O 1
ATOM 2880 N N . ASP B 1 134 ? 14.67899 1.87989 -19.89314 1.000 88.07407 130 ASP B N 1
ATOM 2881 C CA . ASP B 1 134 ? 15.64224 0.78907 -19.81084 1.000 81.77496 130 ASP B CA 1
ATOM 2882 C C . ASP B 1 134 ? 15.80722 0.14441 -21.18137 1.000 74.85275 130 ASP B C 1
ATOM 2883 O O . ASP B 1 134 ? 14.82661 -0.10323 -21.88823 1.000 71.76480 130 ASP B O 1
ATOM 2888 N N . LEU B 1 135 ? 17.04758 -0.13980 -21.56015 1.000 73.00701 131 LEU B N 1
ATOM 2889 C CA . LEU B 1 135 ? 17.28404 -0.74993 -22.86360 1.000 74.22527 131 LEU B CA 1
ATOM 2890 C C . LEU B 1 135 ? 16.76472 -2.18578 -22.86086 1.000 68.40043 131 LEU B C 1
ATOM 2891 O O . LEU B 1 135 ? 17.20143 -3.00856 -22.04639 1.000 72.12272 131 LEU B O 1
ATOM 2896 N N . VAL B 1 136 ? 15.80070 -2.47554 -23.73605 1.000 56.04810 132 VAL B N 1
ATOM 2897 C CA . VAL B 1 136 ? 15.18866 -3.80269 -23.81120 1.000 59.43321 132 VAL B CA 1
ATOM 2898 C C . VAL B 1 136 ? 15.75909 -4.59101 -24.97940 1.000 65.63547 132 VAL B C 1
ATOM 2899 O O . VAL B 1 136 ? 15.77077 -5.82987 -24.94926 1.000 67.30916 132 VAL B O 1
ATOM 2903 N N . SER B 1 137 ? 16.17185 -3.89031 -26.03074 1.000 63.24686 133 SER B N 1
ATOM 2904 C CA . SER B 1 137 ? 16.82745 -4.51358 -27.18925 1.000 55.69134 133 SER B CA 1
ATOM 2905 C C . SER B 1 137 ? 17.29959 -3.41026 -28.12863 1.000 55.48440 133 SER B C 1
ATOM 2906 O O . SER B 1 137 ? 17.27917 -2.22050 -27.78845 1.000 71.68997 133 SER B O 1
ATOM 2909 N N . VAL B 1 138 ? 17.76363 -3.82374 -29.30173 1.000 50.33152 134 VAL B N 1
ATOM 2910 C CA . VAL B 1 138 ? 18.35317 -2.94678 -30.31145 1.000 52.17665 134 VAL B CA 1
ATOM 2911 C C . VAL B 1 138 ? 17.90361 -3.40821 -31.69703 1.000 54.34437 134 VAL B C 1
ATOM 2912 O O . VAL B 1 138 ? 17.77142 -4.61055 -31.95243 1.000 66.81079 134 VAL B O 1
ATOM 2916 N N . VAL B 1 139 ? 17.66974 -2.45176 -32.59526 1.000 53.11547 135 VAL B N 1
ATOM 2917 C CA . VAL B 1 139 ? 17.22935 -2.78660 -33.94666 1.000 53.78754 135 VAL B CA 1
ATOM 2918 C C . VAL B 1 139 ? 18.29990 -3.61271 -34.64929 1.000 49.74866 135 VAL B C 1
ATOM 2919 O O . VAL B 1 139 ? 19.48486 -3.26053 -34.63837 1.000 58.29130 135 VAL B O 1
ATOM 2923 N N . THR B 1 140 ? 17.89163 -4.73264 -35.24766 1.000 53.61581 136 THR B N 1
ATOM 2924 C CA . THR B 1 140 ? 18.85093 -5.62567 -35.89256 1.000 56.39247 136 THR B CA 1
ATOM 2925 C C . THR B 1 140 ? 18.45439 -5.91173 -37.33244 1.000 58.85365 136 THR B C 1
ATOM 2926 O O . THR B 1 140 ? 19.10993 -5.46184 -38.27612 1.000 60.59326 136 THR B O 1
ATOM 2930 N N . ALA B 1 141 ? 17.37800 -6.66248 -37.51221 1.000 59.04358 137 ALA B N 1
ATOM 2931 C CA . ALA B 1 141 ? 16.94300 -7.05411 -38.83772 1.000 49.47165 137 ALA B CA 1
ATOM 2932 C C . ALA B 1 141 ? 15.46736 -6.74457 -38.97903 1.000 59.47747 137 ALA B C 1
ATOM 2933 O O . ALA B 1 141 ? 14.76054 -6.46566 -38.00212 1.000 64.35447 137 ALA B O 1
ATOM 2935 N N . ARG B 1 142 ? 15.01985 -6.79141 -40.22320 1.000 57.40796 138 ARG B N 1
ATOM 2936 C CA . ARG B 1 142 ? 13.66815 -6.39833 -40.55464 1.000 61.46115 138 ARG B CA 1
ATOM 2937 C C . ARG B 1 142 ? 13.19720 -7.22385 -41.74182 1.000 59.03088 138 ARG B C 1
ATOM 2938 O O . ARG B 1 142 ? 13.98529 -7.56655 -42.62676 1.000 64.34009 138 ARG B O 1
ATOM 2946 N N . LYS B 1 143 ? 11.90909 -7.55301 -41.74635 1.000 50.41334 139 LYS B N 1
ATOM 2947 C CA . LYS B 1 143 ? 11.26415 -8.19130 -42.88912 1.000 56.23785 139 LYS B CA 1
ATOM 2948 C C . LYS B 1 143 ? 10.02066 -7.37202 -43.20127 1.000 61.88057 139 LYS B C 1
ATOM 2949 O O . LYS B 1 143 ? 9.06281 -7.37164 -42.41938 1.000 68.21590 139 LYS B O 1
ATOM 2955 N N . GLY B 1 144 ? 10.03453 -6.67232 -44.32740 1.000 51.03170 140 GLY B N 1
ATOM 2956 C CA . GLY B 1 144 ? 8.92101 -5.78862 -44.62571 1.000 51.36254 140 GLY B CA 1
ATOM 2957 C C . GLY B 1 144 ? 8.92889 -4.64130 -43.64436 1.000 64.57695 140 GLY B C 1
ATOM 2958 O O . GLY B 1 144 ? 9.94984 -3.97347 -43.45181 1.000 68.12676 140 GLY B O 1
ATOM 2959 N N . ASN B 1 145 ? 7.78444 -4.40047 -43.00987 1.000 70.92832 141 ASN B N 1
ATOM 2960 C CA . ASN B 1 145 ? 7.67935 -3.38087 -41.97414 1.000 61.48853 141 ASN B CA 1
ATOM 2961 C C . ASN B 1 145 ? 7.91001 -3.93617 -40.57339 1.000 64.20605 141 ASN B C 1
ATOM 2962 O O . ASN B 1 145 ? 7.80636 -3.18599 -39.59621 1.000 59.44500 141 ASN B O 1
ATOM 2967 N N . HIS B 1 146 ? 8.25006 -5.21593 -40.45060 1.000 61.68996 142 HIS B N 1
ATOM 2968 C CA . HIS B 1 146 ? 8.33294 -5.88552 -39.16096 1.000 56.71467 142 HIS B CA 1
ATOM 2969 C C . HIS B 1 146 ? 9.77818 -5.98507 -38.71095 1.000 53.57845 142 HIS B C 1
ATOM 2970 O O . HIS B 1 146 ? 10.58883 -6.65613 -39.35308 1.000 60.74691 142 HIS B O 1
ATOM 2977 N N . TYR B 1 147 ? 10.08736 -5.32634 -37.60197 1.000 53.45847 143 TYR B N 1
ATOM 2978 C CA . TYR B 1 147 ? 11.42860 -5.29989 -37.04868 1.000 52.24479 143 TYR B CA 1
ATOM 2979 C C . TYR B 1 147 ? 11.55372 -6.35081 -35.96301 1.000 52.18457 143 TYR B C 1
ATOM 2980 O O . TYR B 1 147 ? 10.64726 -6.51612 -35.14779 1.000 62.96515 143 TYR B O 1
ATOM 2989 N N . ALA B 1 148 ? 12.69356 -7.02578 -35.92443 1.000 51.00656 144 ALA B N 1
ATOM 2990 C CA . ALA B 1 148 ? 12.90686 -8.10638 -34.97299 1.000 47.98248 144 ALA B CA 1
ATOM 2991 C C . ALA B 1 148 ? 13.46586 -7.56570 -33.66637 1.000 55.56027 144 ALA B C 1
ATOM 2992 O O . ALA B 1 148 ? 14.46832 -6.84221 -33.65501 1.000 67.73195 144 ALA B O 1
ATOM 2994 N N . VAL B 1 149 ? 12.84463 -7.95366 -32.56421 1.000 62.21789 145 VAL B N 1
ATOM 2995 C CA . VAL B 1 149 ? 13.28412 -7.54439 -31.23725 1.000 58.49936 145 VAL B CA 1
ATOM 2996 C C . VAL B 1 149 ? 14.04848 -8.72077 -30.63963 1.000 48.21531 145 VAL B C 1
ATOM 2997 O O . VAL B 1 149 ? 13.45398 -9.67485 -30.13746 1.000 46.63672 145 VAL B O 1
ATOM 3001 N N . SER B 1 150 ? 15.37604 -8.66524 -30.69539 1.000 55.65413 146 SER B N 1
ATOM 3002 C CA . SER B 1 150 ? 16.18034 -9.76555 -30.18304 1.000 53.73746 146 SER B CA 1
ATOM 3003 C C . SER B 1 150 ? 16.20475 -9.68548 -28.66333 1.000 63.32315 146 SER B C 1
ATOM 3004 O O . SER B 1 150 ? 16.58322 -8.65732 -28.09344 1.000 57.84217 146 SER B O 1
ATOM 3007 N N . THR B 1 151 ? 15.78911 -10.76228 -28.00792 1.000 64.11285 147 THR B N 1
ATOM 3008 C CA . THR B 1 151 ? 15.66968 -10.76788 -26.56067 1.000 56.92328 147 THR B CA 1
ATOM 3009 C C . THR B 1 151 ? 15.85385 -12.20014 -26.07419 1.000 61.55345 147 THR B C 1
ATOM 3010 O O . THR B 1 151 ? 16.12785 -13.11240 -26.86073 1.000 70.98209 147 THR B O 1
ATOM 3014 N N . PHE B 1 152 ? 15.77535 -12.37981 -24.75209 1.000 67.15964 148 PHE B N 1
ATOM 3015 C CA . PHE B 1 152 ? 15.79796 -13.72332 -24.17782 1.000 61.70761 148 PHE B CA 1
ATOM 3016 C C . PHE B 1 152 ? 14.50639 -14.48484 -24.45948 1.000 64.42050 148 PHE B C 1
ATOM 3017 O O . PHE B 1 152 ? 14.51275 -15.71632 -24.55568 1.000 71.53188 148 PHE B O 1
ATOM 3025 N N . GLU B 1 153 ? 13.38143 -13.78325 -24.52055 1.000 62.41055 149 GLU B N 1
ATOM 3026 C CA . GLU B 1 153 ? 12.09778 -14.44794 -24.67887 1.000 60.59355 149 GLU B CA 1
ATOM 3027 C C . GLU B 1 153 ? 11.89908 -14.96335 -26.10251 1.000 62.02954 149 GLU B C 1
ATOM 3028 O O . GLU B 1 153 ? 12.36967 -14.37176 -27.07491 1.000 65.72211 149 GLU B O 1
ATOM 3034 N N . GLY B 1 154 ? 11.20316 -16.09215 -26.20987 1.000 65.47059 150 GLY B N 1
ATOM 3035 C CA . GLY B 1 154 ? 10.98886 -16.79135 -27.46211 1.000 63.08073 150 GLY B CA 1
ATOM 3036 C C . GLY B 1 154 ? 11.95553 -17.95717 -27.63848 1.000 64.79988 150 GLY B C 1
ATOM 3037 O O . GLY B 1 154 ? 12.91719 -18.13738 -26.88844 1.000 69.85266 150 GLY B O 1
ATOM 3038 N N . GLU B 1 155 ? 11.71825 -18.74656 -28.68180 1.000 56.69585 151 GLU B N 1
ATOM 3039 C CA . GLU B 1 155 ? 12.57276 -19.90059 -28.92739 1.000 55.15271 151 GLU B CA 1
ATOM 3040 C C . GLU B 1 155 ? 13.92007 -19.44403 -29.46198 1.000 53.46563 151 GLU B C 1
ATOM 3041 O O . GLU B 1 155 ? 14.00031 -18.53804 -30.29492 1.000 65.96984 151 GLU B O 1
ATOM 3047 N N . GLY B 1 156 ? 14.98311 -20.06020 -28.96773 1.000 41.94225 152 GLY B N 1
ATOM 3048 C CA . GLY B 1 156 ? 16.31112 -19.62614 -29.35618 1.000 53.98685 152 GLY B CA 1
ATOM 3049 C C . GLY B 1 156 ? 17.36392 -20.58025 -28.84692 1.000 49.03012 152 GLY B C 1
ATOM 3050 O O . GLY B 1 156 ? 17.08932 -21.48165 -28.05328 1.000 47.97774 152 GLY B O 1
ATOM 3051 N N . GLY B 1 157 ? 18.58655 -20.35638 -29.30358 1.000 44.24857 153 GLY B N 1
ATOM 3052 C CA . GLY B 1 157 ? 19.66245 -21.24600 -28.93114 1.000 50.22912 153 GLY B CA 1
ATOM 3053 C C . GLY B 1 157 ? 20.94730 -20.83113 -29.60228 1.000 46.52148 153 GLY B C 1
ATOM 3054 O O . GLY B 1 157 ? 21.01689 -19.79608 -30.26108 1.000 54.82442 153 GLY B O 1
ATOM 3055 N N . TYR B 1 158 ? 21.96941 -21.65736 -29.43322 1.000 42.96462 154 TYR B N 1
ATOM 3056 C CA . TYR B 1 158 ? 23.24691 -21.33212 -30.03479 1.000 48.89685 154 TYR B CA 1
ATOM 3057 C C . TYR B 1 158 ? 24.05938 -22.60046 -30.22010 1.000 48.68553 154 TYR B C 1
ATOM 3058 O O . TYR B 1 158 ? 23.90767 -23.56746 -29.47154 1.000 48.82284 154 TYR B O 1
ATOM 3067 N N . PHE B 1 159 ? 24.93609 -22.56621 -31.21936 1.000 50.62354 155 PHE B N 1
ATOM 3068 C CA . PHE B 1 159 ? 25.87569 -23.63790 -31.50426 1.000 45.43583 155 PHE B CA 1
ATOM 3069 C C . PHE B 1 159 ? 27.27772 -23.19725 -31.11519 1.000 56.27876 155 PHE B C 1
ATOM 3070 O O . PHE B 1 159 ? 27.72386 -22.10571 -31.49732 1.000 55.18289 155 PHE B O 1
ATOM 3078 N N . GLU B 1 160 ? 28.00458 -24.07273 -30.43104 1.000 47.55156 156 GLU B N 1
ATOM 3079 C CA . GLU B 1 160 ? 29.37737 -23.77176 -30.04552 1.000 49.62123 156 GLU B CA 1
ATOM 3080 C C . GLU B 1 160 ? 30.26999 -24.10496 -31.23102 1.000 51.42865 156 GLU B C 1
ATOM 3081 O O . GLU B 1 160 ? 30.46960 -25.27984 -31.55399 1.000 51.25262 156 GLU B O 1
ATOM 3087 N N . THR B 1 161 ? 30.75639 -23.06885 -31.91039 1.000 45.46721 157 THR B N 1
ATOM 3088 C CA . THR B 1 161 ? 31.65905 -23.23587 -33.04045 1.000 52.11489 157 THR B CA 1
ATOM 3089 C C . THR B 1 161 ? 32.23763 -21.88212 -33.41960 1.000 57.86147 157 THR B C 1
ATOM 3090 O O . THR B 1 161 ? 31.66496 -20.82826 -33.11957 1.000 61.42342 157 THR B O 1
ATOM 3094 N N . SER B 1 162 ? 33.38763 -21.93063 -34.08781 1.000 49.58916 158 SER B N 1
ATOM 3095 C CA . SER B 1 162 ? 33.99359 -20.74050 -34.66201 1.000 51.33628 158 SER B CA 1
ATOM 3096 C C . SER B 1 162 ? 33.43907 -20.42619 -36.04172 1.000 62.17356 158 SER B C 1
ATOM 3097 O O . SER B 1 162 ? 33.55497 -19.28428 -36.49903 1.000 57.13801 158 SER B O 1
ATOM 3100 N N . GLN B 1 163 ? 32.84907 -21.41768 -36.70104 1.000 55.46356 159 GLN B N 1
ATOM 3101 C CA . GLN B 1 163 ? 32.40678 -21.26572 -38.07335 1.000 57.39183 159 GLN B CA 1
ATOM 3102 C C . GLN B 1 163 ? 31.25314 -20.26675 -38.17086 1.000 56.28309 159 GLN B C 1
ATOM 3103 O O . GLN B 1 163 ? 30.47336 -20.11662 -37.22142 1.000 49.17218 159 GLN B O 1
ATOM 3109 N N . PRO B 1 164 ? 31.17445 -19.51071 -39.26121 1.000 53.42548 160 PRO B N 1
ATOM 3110 C CA . PRO B 1 164 ? 30.00768 -18.66577 -39.50582 1.000 51.39578 160 PRO B CA 1
ATOM 3111 C C . PRO B 1 164 ? 28.84841 -19.49543 -40.03765 1.000 51.50913 160 PRO B C 1
ATOM 3112 O O . PRO B 1 164 ? 28.97765 -20.68025 -40.34594 1.000 53.81861 160 PRO B O 1
ATOM 3116 N N . TRP B 1 165 ? 27.70504 -18.83467 -40.17352 1.000 52.98750 161 TRP B N 1
ATOM 3117 C CA . TRP B 1 165 ? 26.52114 -19.51529 -40.67118 1.000 42.82417 161 TRP B CA 1
ATOM 3118 C C . TRP B 1 165 ? 26.59957 -19.74008 -42.17666 1.000 57.28890 161 TRP B C 1
ATOM 3119 O O . TRP B 1 165 ? 27.22187 -18.97129 -42.91539 1.000 59.70358 161 TRP B O 1
ATOM 3130 N N . LYS B 1 166 ? 25.95369 -20.81270 -42.62669 1.000 58.18506 162 LYS B N 1
ATOM 3131 C CA . LYS B 1 166 ? 25.66292 -21.03870 -44.03722 1.000 48.64252 162 LYS B CA 1
ATOM 3132 C C . LYS B 1 166 ? 24.17277 -20.83326 -44.17835 1.000 52.12710 162 LYS B C 1
ATOM 3133 O O . LYS B 1 166 ? 23.38538 -21.53249 -43.53258 1.000 66.85165 162 LYS B O 1
ATOM 3139 N N . VAL B 1 167 ? 23.78324 -19.86614 -44.98664 1.000 42.02024 163 VAL B N 1
ATOM 3140 C CA . VAL B 1 167 ? 22.37884 -19.54715 -45.16178 1.000 45.28506 163 VAL B CA 1
ATOM 3141 C C . VAL B 1 167 ? 21.99706 -19.99727 -46.56178 1.000 55.91417 163 VAL B C 1
ATOM 3142 O O . VAL B 1 167 ? 22.50952 -19.46557 -47.55295 1.000 57.55184 163 VAL B O 1
ATOM 3146 N N . LEU B 1 168 ? 21.09145 -20.97186 -46.63717 1.000 52.93675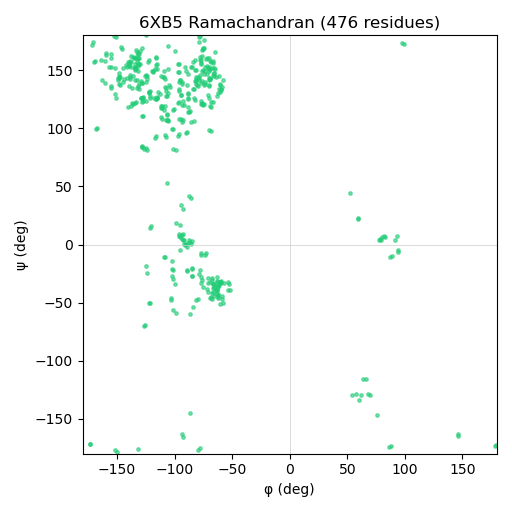 164 LEU B N 1
ATOM 3147 C CA . LEU B 1 168 ? 20.72113 -21.63153 -47.87591 1.000 52.01258 164 LEU B CA 1
ATOM 3148 C C . LEU B 1 168 ? 19.23016 -21.50352 -48.13360 1.000 56.05962 164 LEU B C 1
ATOM 3149 O O . LEU B 1 168 ? 18.44080 -21.25067 -47.22226 1.000 67.94122 164 LEU B O 1
ATOM 3154 N N . ASP B 1 169 ? 18.85777 -21.65987 -49.40244 1.000 61.42430 165 ASP B N 1
ATOM 3155 C CA . ASP B 1 169 ? 17.46154 -21.63609 -49.83103 1.000 57.29713 165 ASP B CA 1
ATOM 3156 C C . ASP B 1 169 ? 17.18066 -22.87889 -50.65673 1.000 65.48501 165 ASP B C 1
ATOM 3157 O O . ASP B 1 169 ? 17.24528 -22.84740 -51.89374 1.000 67.70513 165 ASP B O 1
ATOM 3162 N N . PRO B 1 170 ? 16.85984 -23.99452 -50.00328 1.000 71.23454 166 PRO B N 1
ATOM 3163 C CA . PRO B 1 170 ? 16.57208 -25.21387 -50.74773 1.000 71.67004 166 PRO B CA 1
ATOM 3164 C C . PRO B 1 170 ? 15.26446 -25.07190 -51.51251 1.000 70.48132 166 PRO B C 1
ATOM 3165 O O . PRO B 1 170 ? 14.35020 -24.36007 -51.07009 1.000 75.57636 166 PRO B O 1
ATOM 3169 N N . PRO B 1 171 ? 15.12708 -25.76183 -52.63833 1.000 76.56317 167 PRO B N 1
ATOM 3170 C CA . PRO B 1 171 ? 13.89066 -25.64956 -53.41769 1.000 74.48594 167 PRO B CA 1
ATOM 3171 C C . PRO B 1 171 ? 12.72012 -26.23389 -52.65542 1.000 73.49705 167 PRO B C 1
ATOM 3172 O O . PRO B 1 171 ? 12.87513 -27.07907 -51.77123 1.000 65.65814 167 PRO B O 1
ATOM 3176 N N . GLU B 1 172 ? 11.53264 -25.75296 -53.01205 1.000 74.70481 168 GLU B N 1
ATOM 3177 C CA . GLU B 1 172 ? 10.32491 -26.15879 -52.31240 1.000 75.49713 168 GLU B CA 1
ATOM 3178 C C . GLU B 1 172 ? 10.10768 -27.65710 -52.45489 1.000 67.44770 168 GLU B C 1
ATOM 3179 O O . GLU B 1 172 ? 10.21824 -28.21570 -53.54732 1.000 72.64057 168 GLU B O 1
ATOM 3185 N N . GLY B 1 173 ? 9.79567 -28.30540 -51.34095 1.000 81.03057 169 GLY B N 1
ATOM 3186 C CA . GLY B 1 173 ? 9.53653 -29.72505 -51.32967 1.000 76.57732 169 GLY B CA 1
ATOM 3187 C C . GLY B 1 173 ? 10.75793 -30.62207 -51.34839 1.000 76.50053 169 GLY B C 1
ATOM 3188 O O . GLY B 1 173 ? 10.59650 -31.84798 -51.34739 1.000 72.00085 169 GLY B O 1
ATOM 3189 N N . ALA B 1 174 ? 11.96706 -30.06932 -51.30267 1.000 71.74785 170 ALA B N 1
ATOM 3190 C CA . ALA B 1 174 ? 13.16429 -30.89809 -51.33214 1.000 76.17299 170 ALA B CA 1
ATOM 3191 C C . ALA B 1 174 ? 13.40344 -31.55013 -49.96967 1.000 77.18732 170 ALA B C 1
ATOM 3192 O O . ALA B 1 174 ? 12.91379 -31.08755 -48.93678 1.000 81.32735 170 ALA B O 1
ATOM 3194 N N . ALA B 1 175 ? 14.12221 -32.67251 -49.98288 1.000 84.19226 171 ALA B N 1
ATOM 3195 C CA . ALA B 1 175 ? 14.46296 -33.39567 -48.75406 1.000 78.19318 171 ALA B CA 1
ATOM 3196 C C . ALA B 1 175 ? 15.83169 -32.91960 -48.28010 1.000 80.16851 171 ALA B C 1
ATOM 3197 O O . ALA B 1 175 ? 16.86018 -33.27336 -48.85920 1.000 79.15790 171 ALA B O 1
ATOM 3199 N N . VAL B 1 176 ? 15.84124 -32.11024 -47.22555 1.000 80.38084 172 VAL B N 1
ATOM 3200 C CA . VAL B 1 176 ? 17.05392 -31.45550 -46.74119 1.000 70.06802 172 VAL B CA 1
ATOM 3201 C C . VAL B 1 176 ? 17.86376 -32.41757 -45.87819 1.000 65.59942 172 VAL B C 1
ATOM 3202 O O . VAL B 1 176 ? 17.30163 -33.21579 -45.11891 1.000 66.95547 172 VAL B O 1
ATOM 3206 N N . TYR B 1 177 ? 19.19197 -32.37143 -46.01741 1.000 57.93481 173 TYR B N 1
ATOM 3207 C CA . TYR B 1 177 ? 20.10740 -33.05966 -45.10541 1.000 56.87336 173 TYR B CA 1
ATOM 3208 C C . TYR B 1 177 ? 21.43310 -32.31048 -45.04928 1.000 62.87940 173 TYR B C 1
ATOM 3209 O O . TYR B 1 177 ? 22.03622 -32.04402 -46.09061 1.000 67.03458 173 TYR B O 1
ATOM 3218 N N . GLY B 1 178 ? 21.90547 -32.02190 -43.84317 1.000 54.58356 174 GLY B N 1
ATOM 3219 C CA . GLY B 1 178 ? 23.16409 -31.30403 -43.70828 1.000 62.64372 174 GLY B CA 1
ATOM 3220 C C . GLY B 1 178 ? 23.07153 -29.94724 -44.38612 1.000 62.85040 174 GLY B C 1
ATOM 3221 O O . GLY B 1 178 ? 22.09137 -29.21626 -44.21966 1.000 57.90404 174 GLY B O 1
ATOM 3222 N N . ASP B 1 179 ? 24.09803 -29.60310 -45.16789 1.000 72.08055 175 ASP B N 1
ATOM 3223 C CA . ASP B 1 179 ? 24.09497 -28.41319 -46.02245 1.000 56.92435 175 ASP B CA 1
ATOM 3224 C C . ASP B 1 179 ? 23.59573 -28.71996 -47.42648 1.000 62.81528 175 ASP B C 1
ATOM 3225 O O . ASP B 1 179 ? 23.58982 -27.83483 -48.29289 1.000 75.73536 175 ASP B O 1
ATOM 3230 N N . ARG B 1 180 ? 23.23026 -29.96462 -47.67154 1.000 64.58306 176 ARG B N 1
ATOM 3231 C CA . ARG B 1 180 ? 22.79308 -30.46679 -48.95997 1.000 70.55609 176 ARG B CA 1
ATOM 3232 C C . ARG B 1 180 ? 21.28064 -30.53366 -48.98657 1.000 76.53972 176 ARG B C 1
ATOM 3233 O O . ARG B 1 180 ? 20.61160 -30.44381 -47.95618 1.000 72.71247 176 ARG B O 1
ATOM 3241 N N . TRP B 1 181 ? 20.73885 -30.71450 -50.18430 1.000 75.08017 177 TRP B N 1
ATOM 3242 C CA . TRP B 1 181 ? 19.34496 -31.08975 -50.32981 1.000 70.54750 177 TRP B CA 1
ATOM 3243 C C . TRP B 1 181 ? 19.21091 -32.01090 -51.52928 1.000 74.41999 177 TRP B C 1
ATOM 3244 O O . TRP B 1 181 ? 20.01084 -31.95517 -52.46538 1.000 70.30360 177 TRP B O 1
ATOM 3255 N N . PHE B 1 182 ? 18.20400 -32.87684 -51.47660 1.000 88.29053 178 PHE B N 1
ATOM 3256 C CA . PHE B 1 182 ? 18.01381 -33.89519 -52.49279 1.000 100.34140 178 PHE B CA 1
ATOM 3257 C C . PHE B 1 182 ? 16.55183 -33.94857 -52.90140 1.000 98.27591 178 PHE B C 1
ATOM 3258 O O . PHE B 1 182 ? 15.66370 -33.64782 -52.09765 1.000 91.84229 178 PHE B O 1
ATOM 3266 N N . PRO B 1 183 ? 16.27522 -34.35207 -54.14442 1.000 110.63546 179 PRO B N 1
ATOM 3267 C CA . PRO B 1 183 ? 14.87522 -34.40534 -54.59186 1.000 122.48090 179 PRO B CA 1
ATOM 3268 C C . PRO B 1 183 ? 14.06554 -35.45347 -53.85758 1.000 107.30540 179 PRO B C 1
ATOM 3269 O O . PRO B 1 183 ? 12.92080 -35.19015 -53.46983 1.000 99.18253 179 PRO B O 1
ATOM 3273 N N . SER B 1 184 ? 14.63760 -36.62063 -53.60909 1.000 110.51581 180 SER B N 1
ATOM 3274 C CA . SER B 1 184 ? 13.89632 -37.69201 -52.97344 1.000 117.69410 180 SER B CA 1
ATOM 3275 C C . SER B 1 184 ? 14.50739 -38.00447 -51.61854 1.000 109.56978 180 SER B C 1
ATOM 3276 O O . SER B 1 184 ? 15.68435 -37.73077 -51.37135 1.000 116.80609 180 SER B O 1
ATOM 3279 N N . ARG B 1 185 ? 13.67964 -38.55931 -50.73266 1.000 101.96313 181 ARG B N 1
ATOM 3280 C CA . ARG B 1 185 ? 14.16823 -38.99848 -49.42948 1.000 104.72552 181 ARG B CA 1
ATOM 3281 C C . ARG B 1 185 ? 15.08802 -40.21004 -49.54599 1.000 117.92937 181 ARG B C 1
ATOM 3282 O O . ARG B 1 185 ? 16.00180 -40.37212 -48.72944 1.000 106.96003 181 ARG B O 1
ATOM 3290 N N . GLU B 1 186 ? 14.84604 -41.08825 -50.52607 1.000 127.73336 182 GLU B N 1
ATOM 3291 C CA . GLU B 1 186 ? 15.71495 -42.24997 -50.70012 1.000 121.31778 182 GLU B CA 1
ATOM 3292 C C . GLU B 1 186 ? 17.12955 -41.82445 -51.06082 1.000 120.07165 182 GLU B C 1
ATOM 3293 O O . GLU B 1 186 ? 18.10490 -42.39348 -50.55628 1.000 117.12290 182 GLU B O 1
ATOM 3299 N N . GLU B 1 187 ? 17.25926 -40.84120 -51.95781 1.000 113.00174 183 GLU B N 1
ATOM 3300 C CA . GLU B 1 187 ? 18.58091 -40.34004 -52.30881 1.000 120.31192 183 GLU B CA 1
ATOM 3301 C C . GLU B 1 187 ? 19.28056 -39.76672 -51.08212 1.000 110.16095 183 GLU B C 1
ATOM 3302 O O . GLU B 1 187 ? 20.50911 -39.85835 -50.96499 1.000 103.52266 183 GLU B O 1
ATOM 3308 N N . VAL B 1 188 ? 18.51518 -39.18884 -50.15303 1.000 107.85972 184 VAL B N 1
ATOM 3309 C CA . VAL B 1 188 ? 19.09338 -38.71731 -48.89693 1.000 103.86609 184 VAL B CA 1
ATOM 3310 C C . VAL B 1 188 ? 19.76492 -39.86791 -48.16594 1.000 98.34361 184 VAL B C 1
ATOM 3311 O O . VAL B 1 188 ? 20.89803 -39.74827 -47.68781 1.000 102.43313 184 VAL B O 1
ATOM 3315 N N . ARG B 1 189 ? 19.06758 -41.00008 -48.06374 1.000 108.24054 185 ARG B N 1
ATOM 3316 C CA . ARG B 1 189 ? 19.62968 -42.17047 -47.39614 1.000 100.29002 185 ARG B CA 1
ATOM 3317 C C . ARG B 1 189 ? 20.82239 -42.73314 -48.16409 1.000 108.51612 185 ARG B C 1
ATOM 3318 O O . ARG B 1 189 ? 21.78418 -43.21820 -47.55603 1.000 101.31365 185 ARG B O 1
ATOM 3326 N N . ALA B 1 190 ? 20.76478 -42.71228 -49.49902 1.000 112.39300 186 ALA B N 1
ATOM 3327 C CA . ALA B 1 190 ? 21.91359 -43.14049 -50.29048 1.000 109.63919 186 ALA B CA 1
ATOM 3328 C C . ALA B 1 190 ? 23.14113 -42.29994 -49.95011 1.000 111.66885 186 ALA B C 1
ATOM 3329 O O . ALA B 1 190 ? 24.21655 -42.83626 -49.66056 1.000 110.78591 186 ALA B O 1
ATOM 3331 N N . TYR B 1 191 ? 22.99234 -40.97102 -49.97317 1.000 115.26999 187 TYR B N 1
ATOM 3332 C CA . TYR B 1 191 ? 24.06200 -40.07876 -49.53065 1.000 104.43302 187 TYR B CA 1
ATOM 3333 C C . TYR B 1 191 ? 24.43226 -40.31618 -48.06870 1.000 98.10192 187 TYR B C 1
ATOM 3334 O O . TYR B 1 191 ? 25.59714 -40.15622 -47.69251 1.000 94.06865 187 TYR B O 1
ATOM 3343 N N . THR B 1 192 ? 23.46250 -40.70266 -47.23461 1.000 105.61041 188 THR B N 1
ATOM 3344 C CA . THR B 1 192 ? 23.75426 -41.01161 -45.83633 1.000 101.26448 188 THR B CA 1
ATOM 3345 C C . THR B 1 192 ? 24.70543 -42.19763 -45.71281 1.000 114.74193 188 THR B C 1
ATOM 3346 O O . THR B 1 192 ? 25.58779 -42.20813 -44.84441 1.000 106.44127 188 THR B O 1
ATOM 3350 N N . LEU B 1 193 ? 24.53419 -43.21382 -46.56578 1.000 119.63451 189 LEU B N 1
ATOM 3351 C CA . LEU B 1 193 ? 25.37682 -44.40436 -46.48541 1.000 113.18936 189 LEU B CA 1
ATOM 3352 C C . LEU B 1 193 ? 26.82800 -44.10071 -46.84668 1.000 114.95056 189 LEU B C 1
ATOM 3353 O O . LEU B 1 193 ? 27.74151 -44.69753 -46.26924 1.000 113.18893 189 LEU B O 1
ATOM 3358 N N . SER B 1 194 ? 27.05913 -43.17670 -47.78619 1.000 116.70034 190 SER B N 1
ATOM 3359 C CA . SER B 1 194 ? 28.39713 -42.87277 -48.27923 1.000 103.09106 190 SER B CA 1
ATOM 3360 C C . SER B 1 194 ? 29.22705 -42.01524 -47.32972 1.000 113.20156 190 SER B C 1
ATOM 3361 O O . SER B 1 194 ? 30.41413 -41.80621 -47.59683 1.000 120.45267 190 SER B O 1
ATOM 3364 N N . LEU B 1 195 ? 28.65418 -41.51169 -46.27660 1.000 119.17014 191 LEU B N 1
ATOM 3365 C CA . LEU B 1 195 ? 29.45697 -40.61801 -45.45793 1.000 106.60922 191 LEU B CA 1
ATOM 3366 C C . LEU B 1 195 ? 30.09028 -41.37431 -44.28880 1.000 101.62520 191 LEU B C 1
ATOM 3367 O O . LEU B 1 195 ? 29.57532 -42.41290 -43.86294 1.000 104.51464 191 LEU B O 1
ATOM 3372 N N . PRO B 1 196 ? 31.20043 -40.88145 -43.76036 1.000 95.14048 192 PRO B N 1
ATOM 3373 C CA . PRO B 1 196 ? 31.79985 -41.48241 -42.56596 1.000 90.22528 192 PRO B CA 1
ATOM 3374 C C . PRO B 1 196 ? 31.04602 -41.06421 -41.30779 1.000 94.50979 192 PRO B C 1
ATOM 3375 O O . PRO B 1 196 ? 30.07317 -40.31381 -41.34559 1.000 102.31324 192 PRO B O 1
ATOM 3379 N N . GLY B 1 197 ? 31.51390 -41.57857 -40.17887 1.000 103.58008 193 GLY B N 1
ATOM 3380 C CA . GLY B 1 197 ? 30.99364 -41.13743 -38.90354 1.000 93.48996 193 GLY B CA 1
ATOM 3381 C C . GLY B 1 197 ? 31.33604 -39.68790 -38.63284 1.000 91.27392 193 GLY B C 1
ATOM 3382 O O . GLY B 1 197 ? 32.38428 -39.18261 -39.03757 1.000 92.80904 193 GLY B O 1
ATOM 3383 N N . ALA B 1 198 ? 30.42653 -39.01627 -37.93355 1.000 78.54328 194 ALA B N 1
ATOM 3384 C CA . ALA B 1 198 ? 30.60593 -37.60313 -37.65990 1.000 73.02935 194 ALA B CA 1
ATOM 3385 C C . ALA B 1 198 ? 31.90616 -37.37312 -36.90507 1.000 83.17516 194 ALA B C 1
ATOM 3386 O O . ALA B 1 198 ? 32.21724 -38.08591 -35.95101 1.000 91.31288 194 ALA B O 1
ATOM 3388 N N . ALA B 1 199 ? 32.65472 -36.35261 -37.32475 1.000 93.77364 195 ALA B N 1
ATOM 3389 C CA . ALA B 1 199 ? 33.95252 -36.03334 -36.74422 1.000 73.58756 195 ALA B CA 1
ATOM 3390 C C . ALA B 1 199 ? 33.97587 -34.56991 -36.33824 1.000 85.01541 195 ALA B C 1
ATOM 3391 O O . ALA B 1 199 ? 33.74690 -33.68841 -37.17419 1.000 84.54458 195 ALA B O 1
ATOM 3393 N N . VAL B 1 200 ? 34.25764 -34.31285 -35.06282 1.000 88.58185 196 VAL B N 1
ATOM 3394 C CA . VAL B 1 200 ? 34.42999 -32.96130 -34.54630 1.000 78.46957 196 VAL B CA 1
ATOM 3395 C C . VAL B 1 200 ? 35.71119 -32.92870 -33.72676 1.000 76.47489 196 VAL B C 1
ATOM 3396 O O . VAL B 1 200 ? 35.98246 -33.84049 -32.93742 1.000 79.41387 196 VAL B O 1
ATOM 3400 N N . SER B 1 201 ? 36.49525 -31.87614 -33.91204 1.000 92.78008 197 SER B N 1
ATOM 3401 C CA . SER B 1 201 ? 37.72211 -31.68169 -33.15919 1.000 90.08956 197 SER B CA 1
ATOM 3402 C C . SER B 1 201 ? 37.99044 -30.18470 -33.07324 1.000 98.49595 197 SER B C 1
ATOM 3403 O O . SER B 1 201 ? 37.19757 -29.36283 -33.54309 1.000 97.99563 197 SER B O 1
ATOM 3406 N N . ALA B 1 202 ? 39.11991 -29.82588 -32.46348 1.000 98.90046 198 ALA B N 1
ATOM 3407 C CA . ALA B 1 202 ? 39.57239 -28.44382 -32.56746 1.000 105.22493 198 ALA B CA 1
ATOM 3408 C C . ALA B 1 202 ? 39.99994 -28.11005 -33.99616 1.000 109.84921 198 ALA B C 1
ATOM 3409 O O . ALA B 1 202 ? 39.89373 -26.95071 -34.42000 1.000 95.81906 198 ALA B O 1
ATOM 3411 N N . GLY B 1 203 ? 40.47253 -29.11013 -34.75090 1.000 97.01245 199 GLY B N 1
ATOM 3412 C CA . GLY B 1 203 ? 40.85530 -28.87230 -36.13472 1.000 80.88034 199 GLY B CA 1
ATOM 3413 C C . GLY B 1 203 ? 39.67989 -28.62319 -37.06727 1.000 99.57199 199 GLY B C 1
ATOM 3414 O O . GLY B 1 203 ? 39.76051 -27.77900 -37.96317 1.000 100.97176 199 GLY B O 1
ATOM 3415 N N . SER B 1 204 ? 38.58962 -29.37408 -36.90419 1.000 102.93163 200 SER B N 1
ATOM 3416 C CA . SER B 1 204 ? 37.43291 -29.28994 -37.79984 1.000 101.45410 200 SER B CA 1
ATOM 3417 C C . SER B 1 204 ? 36.15981 -29.09541 -36.98245 1.000 94.13880 200 SER B C 1
ATOM 3418 O O . SER B 1 204 ? 35.43988 -30.06010 -36.68331 1.000 87.16737 200 SER B O 1
ATOM 3421 N N . PRO B 1 205 ? 35.84574 -27.85457 -36.61609 1.000 94.42053 201 PRO B N 1
ATOM 3422 C CA . PRO B 1 205 ? 34.68008 -27.58931 -35.75826 1.000 86.40909 201 PRO B CA 1
ATOM 3423 C C . PRO B 1 205 ? 33.38624 -27.71782 -36.54363 1.000 70.64556 201 PRO B C 1
ATOM 3424 O O . PRO B 1 205 ? 33.41162 -27.79722 -37.78147 1.000 80.38390 201 PRO B O 1
ATOM 3428 N N . PRO B 1 206 ? 32.23643 -27.74221 -35.87077 1.000 60.37372 202 PRO B N 1
ATOM 3429 C CA . PRO B 1 206 ? 30.97288 -27.95587 -36.58373 1.000 56.77721 202 PRO B CA 1
ATOM 3430 C C . PRO B 1 206 ? 30.56408 -26.73647 -37.39475 1.000 55.93982 202 PRO B C 1
ATOM 3431 O O . PRO B 1 206 ? 30.97784 -25.60646 -37.13085 1.000 67.20647 202 PRO B O 1
ATOM 3435 N N . ALA B 1 207 ? 29.69328 -26.98505 -38.37623 1.000 57.71674 203 ALA B N 1
ATOM 3436 C CA . ALA B 1 207 ? 29.19869 -25.96332 -39.28901 1.000 55.04495 203 ALA B CA 1
ATOM 3437 C C . ALA B 1 207 ? 27.72007 -25.68651 -39.04379 1.000 56.78271 203 ALA B C 1
ATOM 3438 O O . ALA B 1 207 ? 26.88404 -26.58964 -39.21462 1.000 55.11417 203 ALA B O 1
ATOM 3440 N N . PRO B 1 208 ? 27.35279 -24.47204 -38.65281 1.000 49.97232 204 PRO B N 1
ATOM 3441 C CA . PRO B 1 208 ? 25.93249 -24.13173 -38.52522 1.000 46.88862 204 PRO B CA 1
ATOM 3442 C C . PRO B 1 208 ? 25.30579 -23.79268 -39.86941 1.000 57.87706 204 PRO B C 1
ATOM 3443 O O . PRO B 1 208 ? 25.90528 -23.10647 -40.70127 1.000 73.89761 204 PRO B O 1
ATOM 3447 N N . VAL B 1 209 ? 24.09671 -24.30828 -40.09590 1.000 46.73034 205 VAL B N 1
ATOM 3448 C CA . VAL B 1 209 ? 23.39900 -24.12004 -41.36090 1.000 48.24568 205 VAL B CA 1
ATOM 3449 C C . VAL B 1 209 ? 21.96219 -23.70871 -41.08929 1.000 54.41258 205 VAL B C 1
ATOM 3450 O O . VAL B 1 209 ? 21.27492 -24.32539 -40.26700 1.000 50.27902 205 VAL B O 1
ATOM 3454 N N . LEU B 1 210 ? 21.49968 -22.69582 -41.81017 1.000 55.32591 206 LEU B N 1
ATOM 3455 C CA . LEU B 1 210 ? 20.11020 -22.27806 -41.78808 1.000 45.84796 206 LEU B CA 1
ATOM 3456 C C . LEU B 1 210 ? 19.50712 -22.48528 -43.16897 1.000 56.63204 206 LEU B C 1
ATOM 3457 O O . LEU B 1 210 ? 20.02751 -21.95987 -44.16020 1.000 59.90563 206 LEU B O 1
ATOM 3462 N N . HIS B 1 211 ? 18.40025 -23.23110 -43.22464 1.000 45.67158 207 HIS B N 1
ATOM 3463 C CA . HIS B 1 211 ? 17.65274 -23.49283 -44.45066 1.000 45.42768 207 HIS B CA 1
ATOM 3464 C C . HIS B 1 211 ? 16.37390 -22.67614 -44.39819 1.000 47.48468 207 HIS B C 1
ATOM 3465 O O . HIS B 1 211 ? 15.46025 -23.00241 -43.63355 1.000 53.82174 207 HIS B O 1
ATOM 3472 N N . ARG B 1 212 ? 16.30958 -21.61309 -45.19385 1.000 45.08894 208 ARG B N 1
ATOM 3473 C CA . ARG B 1 212 ? 15.10768 -20.79818 -45.25345 1.000 48.46382 208 ARG B CA 1
ATOM 3474 C C . ARG B 1 212 ? 14.09172 -21.40027 -46.21587 1.000 55.38899 208 ARG B C 1
ATOM 3475 O O . ARG B 1 212 ? 14.43095 -22.13218 -47.14661 1.000 68.43601 208 ARG B O 1
ATOM 3483 N N . GLY B 1 213 ? 12.83597 -21.05014 -46.00651 1.000 52.96493 209 GLY B N 1
ATOM 3484 C CA . GLY B 1 213 ? 11.77552 -21.52308 -46.86491 1.000 47.34114 209 GLY B CA 1
ATOM 3485 C C . GLY B 1 213 ? 10.50384 -21.72733 -46.07304 1.000 56.51344 209 GLY B C 1
ATOM 3486 O O . GLY B 1 213 ? 10.37200 -21.25042 -44.94949 1.000 76.22261 209 GLY B O 1
ATOM 3487 N N . GLY B 1 214 ? 9.56982 -22.44849 -46.68352 1.000 65.27615 210 GLY B N 1
ATOM 3488 C CA . GLY B 1 214 ? 8.34425 -22.77405 -45.98160 1.000 63.42589 210 GLY B CA 1
ATOM 3489 C C . GLY B 1 214 ? 8.60609 -23.73530 -44.84544 1.000 84.86899 210 GLY B C 1
ATOM 3490 O O . GLY B 1 214 ? 8.13746 -23.53260 -43.71938 1.000 88.98883 210 GLY B O 1
ATOM 3491 N N . SER B 1 215 ? 9.40106 -24.76702 -45.10997 1.000 69.04910 211 SER B N 1
ATOM 3492 C CA . SER B 1 215 ? 9.84086 -25.67704 -44.06602 1.000 86.60067 211 SER B CA 1
ATOM 3493 C C . SER B 1 215 ? 11.24550 -25.24036 -43.66268 1.000 75.95109 211 SER B C 1
ATOM 3494 O O . SER B 1 215 ? 12.25124 -25.81640 -44.07622 1.000 70.87515 211 SER B O 1
ATOM 3497 N N . GLY B 1 216 ? 11.30356 -24.22219 -42.80654 1.000 68.46460 212 GLY B N 1
ATOM 3498 C CA . GLY B 1 216 ? 12.58578 -23.72596 -42.36071 1.000 63.69588 212 GLY B CA 1
ATOM 3499 C C . GLY B 1 216 ? 13.27981 -24.71517 -41.44727 1.000 53.91767 212 GLY B C 1
ATOM 3500 O O . GLY B 1 216 ? 12.64351 -25.49817 -40.74514 1.000 67.20243 212 GLY B O 1
ATOM 3501 N N . ARG B 1 217 ? 14.60992 -24.67745 -41.45764 1.000 50.49351 213 ARG B N 1
ATOM 3502 C CA . ARG B 1 217 ? 15.37355 -25.70323 -40.76893 1.000 53.97844 213 ARG B CA 1
ATOM 3503 C C . ARG B 1 217 ? 16.69377 -25.16929 -40.23547 1.000 48.86156 213 ARG B C 1
ATOM 3504 O O . ARG B 1 217 ? 17.36515 -24.37044 -40.88683 1.000 53.66443 213 ARG B O 1
ATOM 3512 N N . LEU B 1 218 ? 17.05747 -25.63871 -39.04692 1.000 57.99736 214 LEU B N 1
ATOM 3513 C CA . LEU B 1 218 ? 18.33143 -25.33903 -38.41558 1.000 45.61455 214 LEU B CA 1
ATOM 3514 C C . LEU B 1 218 ? 19.09967 -26.63773 -38.29893 1.000 45.79366 214 LEU B C 1
ATOM 3515 O O . LEU B 1 218 ? 18.58204 -27.61434 -37.74993 1.000 55.39569 214 LEU B O 1
ATOM 3520 N N . VAL B 1 219 ? 20.32354 -26.65048 -38.80267 1.000 41.53266 215 VAL B N 1
ATOM 3521 C CA . VAL B 1 219 ? 21.10939 -27.86988 -38.89684 1.000 47.32772 215 VAL B CA 1
ATOM 3522 C C . VAL B 1 219 ? 22.50178 -27.58053 -38.36549 1.000 51.51853 215 VAL B C 1
ATOM 3523 O O . VAL B 1 219 ? 23.02760 -26.47852 -38.55296 1.000 51.64214 215 VAL B O 1
ATOM 3527 N N . LEU B 1 220 ? 23.07547 -28.54922 -37.65536 1.000 51.63297 216 LEU B N 1
ATOM 3528 C CA . LEU B 1 220 ? 24.47841 -28.51794 -37.26924 1.000 51.38836 216 LEU B CA 1
ATOM 3529 C C . LEU B 1 220 ? 25.15794 -29.70538 -37.92129 1.000 54.51978 216 LEU B C 1
ATOM 3530 O O . LEU B 1 220 ? 24.68918 -30.83967 -37.78210 1.000 56.35188 216 LEU B O 1
ATOM 3535 N N . ALA B 1 221 ? 26.23864 -29.45228 -38.65183 1.000 57.37344 217 ALA B N 1
ATOM 3536 C CA . ALA B 1 221 ? 26.89412 -30.50673 -39.41336 1.000 63.44619 217 ALA B CA 1
ATOM 3537 C C . ALA B 1 221 ? 28.38714 -30.48050 -39.12000 1.000 64.30677 217 ALA B C 1
ATOM 3538 O O . ALA B 1 221 ? 28.92720 -29.46487 -38.67798 1.000 71.93063 217 ALA B O 1
ATOM 3540 N N . ASP B 1 222 ? 29.04812 -31.62694 -39.30952 1.000 62.47448 218 ASP B N 1
ATOM 3541 C CA . ASP B 1 222 ? 30.50103 -31.65048 -39.18835 1.000 64.67315 218 ASP B CA 1
ATOM 3542 C C . ASP B 1 222 ? 31.12163 -31.10731 -40.47412 1.000 74.08392 218 ASP B C 1
ATOM 3543 O O . ASP B 1 222 ? 30.42236 -30.72529 -41.41666 1.000 71.32275 218 ASP B O 1
ATOM 3548 N N . ALA B 1 223 ? 32.45443 -31.13408 -40.54387 1.000 79.94139 219 ALA B N 1
ATOM 3549 C CA . ALA B 1 223 ? 33.15646 -30.56971 -41.69739 1.000 70.96613 219 ALA B CA 1
ATOM 3550 C C . ALA B 1 223 ? 32.82391 -31.29242 -43.00095 1.000 83.69177 219 ALA B C 1
ATOM 3551 O O . ALA B 1 223 ? 32.90694 -30.69075 -44.07768 1.000 95.64715 219 ALA B O 1
ATOM 3553 N N . ARG B 1 224 ? 32.47003 -32.57407 -42.93469 1.000 79.89542 220 ARG B N 1
ATOM 3554 C CA . ARG B 1 224 ? 32.25374 -33.38965 -44.12453 1.000 82.96221 220 ARG B CA 1
ATOM 3555 C C . ARG B 1 224 ? 30.80239 -33.43075 -44.57635 1.000 83.05241 220 ARG B C 1
ATOM 3556 O O . ARG B 1 224 ? 30.48671 -34.15077 -45.52915 1.000 93.90368 220 ARG B O 1
ATOM 3564 N N . GLY B 1 225 ? 29.92173 -32.66679 -43.92993 1.000 87.95569 221 GLY B N 1
ATOM 3565 C CA . GLY B 1 225 ? 28.51782 -32.60279 -44.27577 1.000 81.18409 221 GLY B CA 1
ATOM 3566 C C . GLY B 1 225 ? 27.63853 -33.58867 -43.54612 1.000 86.50788 221 GLY B C 1
ATOM 3567 O O . GLY B 1 225 ? 26.43242 -33.62927 -43.81825 1.000 94.93068 221 GLY B O 1
ATOM 3568 N N . ARG B 1 226 ? 28.19551 -34.35412 -42.60839 1.000 85.94047 222 ARG B N 1
ATOM 3569 C CA . ARG B 1 226 ? 27.42484 -35.27942 -41.79159 1.000 67.99921 222 ARG B CA 1
ATOM 3570 C C . ARG B 1 226 ? 26.61899 -34.51183 -40.74985 1.000 76.00243 222 ARG B C 1
ATOM 3571 O O . ARG B 1 226 ? 27.13010 -33.59633 -40.09599 1.000 78.98029 222 ARG B O 1
ATOM 3579 N N . GLN B 1 227 ? 25.36872 -34.91847 -40.55751 1.000 68.35644 223 GLN B N 1
ATOM 3580 C CA . GLN B 1 227 ? 24.46048 -34.15051 -39.71713 1.000 68.64335 223 GLN B CA 1
ATOM 3581 C C . GLN B 1 227 ? 24.67214 -34.49241 -38.24864 1.000 67.11885 223 GLN B C 1
ATOM 3582 O O . GLN B 1 227 ? 24.77569 -35.66861 -37.88239 1.000 71.05766 223 GLN B O 1
ATOM 3588 N N . LEU B 1 228 ? 24.74155 -33.46293 -37.40748 1.000 47.35750 224 LEU B N 1
ATOM 3589 C CA . LEU B 1 228 ? 24.76196 -33.66514 -35.96420 1.000 51.95394 224 LEU B CA 1
ATOM 3590 C C . LEU B 1 228 ? 23.40951 -33.36644 -35.32634 1.000 60.48939 224 LEU B C 1
ATOM 3591 O O . LEU B 1 228 ? 22.89556 -34.16215 -34.53138 1.000 60.76942 224 LEU B O 1
ATOM 3596 N N . SER B 1 229 ? 22.81186 -32.23726 -35.67940 1.000 60.36787 225 SER B N 1
ATOM 3597 C CA . SER B 1 229 ? 21.47275 -31.88519 -35.25112 1.000 50.58824 225 SER B CA 1
ATOM 3598 C C . SER B 1 229 ? 20.65763 -31.41508 -36.44537 1.000 58.57522 225 SER B C 1
ATOM 3599 O O . SER B 1 229 ? 21.18417 -30.80358 -37.38410 1.000 49.04923 225 SER B O 1
ATOM 3602 N N . HIS B 1 230 ? 19.35306 -31.67328 -36.37105 1.000 60.43934 226 HIS B N 1
ATOM 3603 C CA . HIS B 1 230 ? 18.38642 -31.18564 -37.33847 1.000 52.85432 226 HIS B CA 1
ATOM 3604 C C . HIS B 1 230 ? 17.18425 -30.69838 -36.54859 1.000 50.57892 226 HIS B C 1
ATOM 3605 O O . HIS B 1 230 ? 16.73366 -31.37304 -35.62061 1.000 56.20724 226 HIS B O 1
ATOM 3612 N N . HIS B 1 231 ? 16.67788 -29.52182 -36.91513 1.000 57.04161 227 HIS B N 1
ATOM 3613 C CA . HIS B 1 231 ? 15.65671 -28.82112 -36.14497 1.000 47.67121 227 HIS B CA 1
ATOM 3614 C C . HIS B 1 231 ? 14.63653 -28.25654 -37.11966 1.000 53.32308 227 HIS B C 1
ATOM 3615 O O . HIS B 1 231 ? 14.99266 -27.45928 -37.99252 1.000 52.04445 227 HIS B O 1
ATOM 3622 N N . TYR B 1 232 ? 13.38161 -28.69140 -36.99487 1.000 49.33224 228 TYR B N 1
ATOM 3623 C CA . TYR B 1 232 ? 12.29798 -28.20756 -37.84989 1.000 46.05979 228 TYR B CA 1
ATOM 3624 C C . TYR B 1 232 ? 11.71247 -26.94959 -37.22124 1.000 48.44129 228 TYR B C 1
ATOM 3625 O O . TYR B 1 232 ? 11.15300 -26.99699 -36.12299 1.000 50.49830 228 TYR B O 1
ATOM 3634 N N . LEU B 1 233 ? 11.87575 -25.81745 -37.89760 1.000 57.03236 229 LEU B N 1
ATOM 3635 C CA . LEU B 1 233 ? 11.31132 -24.56527 -37.41877 1.000 47.36306 229 LEU B CA 1
ATOM 3636 C C . LEU B 1 233 ? 9.84199 -24.47773 -37.79046 1.000 59.73792 229 LEU B C 1
ATOM 3637 O O . LEU B 1 233 ? 9.43309 -24.92808 -38.86382 1.000 64.21007 229 LEU B O 1
ATOM 3642 N N . HIS B 1 234 ? 9.05102 -23.88921 -36.89638 1.000 61.63859 230 HIS B N 1
ATOM 3643 C CA . HIS B 1 234 ? 7.64481 -23.62515 -37.16150 1.000 57.90980 230 HIS B CA 1
ATOM 3644 C C . HIS B 1 234 ? 7.24987 -22.30943 -36.51293 1.000 49.95730 230 HIS B C 1
ATOM 3645 O O . HIS B 1 234 ? 7.74953 -21.96588 -35.43891 1.000 71.10209 230 HIS B O 1
ATOM 3652 N N . GLY B 1 235 ? 6.38873 -21.56149 -37.20593 1.000 56.45209 231 GLY B N 1
ATOM 3653 C CA . GLY B 1 235 ? 5.84247 -20.30763 -36.72210 1.000 45.01877 231 GLY B CA 1
ATOM 3654 C C . GLY B 1 235 ? 6.72588 -19.09469 -36.89370 1.000 52.61295 231 GLY B C 1
ATOM 3655 O O . GLY B 1 235 ? 6.36910 -18.01265 -36.41506 1.000 62.07750 231 GLY B O 1
ATOM 3656 N N . VAL B 1 236 ? 7.84592 -19.22756 -37.59465 1.000 56.16398 232 VAL B N 1
ATOM 3657 C CA . VAL B 1 236 ? 8.83804 -18.17357 -37.70533 1.000 43.60226 232 VAL B CA 1
ATOM 3658 C C . VAL B 1 236 ? 9.07541 -17.90182 -39.17484 1.000 53.85255 232 VAL B C 1
ATOM 3659 O O . VAL B 1 236 ? 9.12660 -18.83123 -39.98585 1.000 58.76247 232 VAL B O 1
ATOM 3663 N N . ALA B 1 237 ? 9.21884 -16.62980 -39.51862 1.000 49.11325 233 ALA B N 1
ATOM 3664 C CA . ALA B 1 237 ? 9.58031 -16.25830 -40.87306 1.000 46.66795 233 ALA B CA 1
ATOM 3665 C C . ALA B 1 237 ? 11.08842 -16.37191 -41.05605 1.000 49.94016 233 ALA B C 1
ATOM 3666 O O . ALA B 1 237 ? 11.86316 -16.05112 -40.15183 1.000 58.59685 233 ALA B O 1
ATOM 3668 N N . THR B 1 238 ? 11.50290 -16.85645 -42.22415 1.000 53.52312 234 THR B N 1
ATOM 3669 C CA . THR B 1 238 ? 12.91389 -17.03963 -42.51830 1.000 46.44689 234 THR B CA 1
ATOM 3670 C C . THR B 1 238 ? 13.35509 -16.32332 -43.77799 1.000 56.26600 234 THR B C 1
ATOM 3671 O O . THR B 1 238 ? 14.54697 -16.04978 -43.94085 1.000 57.76421 234 THR B O 1
ATOM 3675 N N . THR B 1 239 ? 12.44174 -16.05584 -44.69636 1.000 59.29913 235 THR B N 1
ATOM 3676 C CA . THR B 1 239 ? 12.82283 -15.50071 -45.97856 1.000 56.55090 235 THR B CA 1
ATOM 3677 C C . THR B 1 239 ? 12.78728 -13.98311 -45.91409 1.000 51.09262 235 THR B C 1
ATOM 3678 O O . THR B 1 239 ? 12.03776 -13.39275 -45.13820 1.000 63.89695 235 THR B O 1
ATOM 3682 N N . ASP B 1 240 ? 13.60334 -13.36037 -46.75267 1.000 72.84345 236 ASP B N 1
ATOM 3683 C CA . ASP B 1 240 ? 13.65900 -11.91118 -46.88812 1.000 70.03503 236 ASP B CA 1
ATOM 3684 C C . ASP B 1 240 ? 13.84381 -11.20922 -45.54449 1.000 61.93395 236 ASP B C 1
ATOM 3685 O O . ASP B 1 240 ? 13.19313 -10.20781 -45.24220 1.000 63.03637 236 ASP B O 1
ATOM 3690 N N . VAL B 1 241 ? 14.75268 -11.72960 -44.73072 1.000 62.89446 237 VAL B N 1
ATOM 3691 C CA . VAL B 1 241 ? 15.13691 -11.05570 -43.49477 1.000 55.31968 237 VAL B CA 1
ATOM 3692 C C . VAL B 1 241 ? 16.35676 -10.20019 -43.80316 1.000 53.56849 237 VAL B C 1
ATOM 3693 O O . VAL B 1 241 ? 17.40150 -10.71649 -44.21371 1.000 55.96625 237 VAL B O 1
ATOM 3697 N N . GLN B 1 242 ? 16.23036 -8.89698 -43.59967 1.000 58.02051 238 GLN B N 1
ATOM 3698 C CA . GLN B 1 242 ? 17.25129 -7.93389 -43.98910 1.000 56.75343 238 GLN B CA 1
ATOM 3699 C C . GLN B 1 242 ? 17.96644 -7.39537 -42.75658 1.000 63.66101 238 GLN B C 1
ATOM 3700 O O . GLN B 1 242 ? 17.31668 -6.89447 -41.83387 1.000 62.50778 238 GLN B O 1
ATOM 3706 N N . TYR B 1 243 ? 19.30427 -7.46801 -42.75794 1.000 55.37822 239 TYR B N 1
ATOM 3707 C CA . TYR B 1 243 ? 20.12866 -6.94974 -41.66355 1.000 58.92152 239 TYR B CA 1
ATOM 3708 C C . TYR B 1 243 ? 20.57397 -5.52338 -42.00663 1.000 66.51734 239 TYR B C 1
ATOM 3709 O O . TYR B 1 243 ? 21.41686 -5.31684 -42.88260 1.000 61.44689 239 TYR B O 1
ATOM 3718 N N . LEU B 1 244 ? 19.99889 -4.54692 -41.30889 1.000 58.06046 240 LEU B N 1
ATOM 3719 C CA . LEU B 1 244 ? 20.08144 -3.12948 -41.66255 1.000 63.53154 240 LEU B CA 1
ATOM 3720 C C . LEU B 1 244 ? 21.48087 -2.49370 -41.52547 1.000 73.16646 240 LEU B C 1
ATOM 3721 O O . LEU B 1 244 ? 21.73467 -1.35327 -41.93661 1.000 63.64983 240 LEU B O 1
#

InterPro domains:
  IPR006853 Poxin, virus [MF_04143] (61-263)

Foldseek 3Di:
DQFQFDDPDADAAKDFDAADWDWDADDNAIAIARVQKFFLVVDDLVRLQVQVVQADDWFRIGDNDAADADDQWKWWGGGRTMTHIWGKAPQAWAWTWWASQFKTKIFGFIWTFGPTGGGFFTFIGDPVNTGHATFWKAFDRITGGIHPPHDMDIDGGRAYEAEEEDDPCWDDAQQDTHRDPVVVVVVLVPDDPADDDPVWHWYWYWYADPFTKTFIGTPVRHTDDIDTDDSHHYDRIGTD/DQFQFDDPDADAAKDFDAADWDWDADDHAIAIARVLKFFLVPDDLVRLQVQVVQADDWFRIGDNDAADADPFWKWWDGHRTMTHIWTWAPQAWAWGWDASQFKTKIFGFIWTFDPIGGGFHTFIAHPVNTGRATFWKDADRITGGTHPDHDMDIDGGRAYEAEEEDDPCWDDAQQDTHRDVVVVVVVVVPDDPADDDPVWHWYWYWYADPFTWTFIGTNRRHTDDIDTDDSYHYPRIGTD

Secondary structure (DSSP, 8-state):
---SBSSSS--S-EEE-----EEEEETTEEEEEBTTBEEGGGS-HHHHHHHSSS---BTTEE-SSPPPP--SEEEEESSSSEEEEEE-EEEEEEEEEEE-SSEEEEEEEEEEE-SS-BPTT-EEE-TT--EEEEEEEEETTEEEE--SSSSEEEEE-SS--EEE-PPTT-EEETTEEESSHHHHHHHHHTS----B-SSS--EEEEE-SSS-EEEEE-TTS-EEEEEE--S-B-TT-EE-/----BSSSS--SSEEE-----EEEEETTEEEEEBTTBEEGGGS-HHHHHHHSTT---BTTEE-SSPPPP--SEEEEE-SSSEEEEEE-EEEEEEEEEEE-SSEEEEEEEEEEE-SS-BPTT-EEE-TT--EEEEEEEEETTEEEE--SSSSEEEEE-SS--EEE-PPTT-EEETTEEESSHHHHHHHHHTS----B-SSS--EEEEE-SSS-EEEEE-TTS-EEEEEE--SEE-TT-EE-

Organism: Trichoplusia ni (NCBI:txid7111)

Nearest PDB structures (foldseek):
  6xb5-assembly1_B  TM=1.002E+00  e=1.610E-44  Trichoplusia ni
  6xb6-assembly1_B  TM=9.766E-01  e=3.403E-33  Danaus plexippus
  6ea8-assembly1_A  TM=7.383E-01  e=4.665E-10  Vaccinia virus WR
  8c9k-assembly2_C  TM=7.551E-01  e=9.045E-10  Monkeypox virus
  6ea8-assembly5_I-4  TM=7.217E-01  e=8.082E-09  Vaccinia virus WR

Radius of gyration: 24.46 Å; Cα contacts (8 Å, |Δi|>4): 1268; chains: 2; bounding box: 60×74×45 Å

B-factor: mean 75.46, std 20.99, range [33.23, 157.63]

Sequence (480 aa):
MGRTVLNESNKGLVENFSIPAELHERDGKRFASFGTTVPIHCCTPEQVAEFANKTHHYCDVFTEQVLAPLDELVYVRIDENTAEKVFINRSKRILLVSSDGVLAQWRSAPTFESSNRFLAGTPIVNKDGDLVSVVTARKGNHYAVSTFEGEGGYFETSQPWKVLDPPEGAAVYGDRWFPSREEVRAYTLSLPGAAVSAGSPPAPVLHRGGSGRLVLADARGRQLSHHYLHGVATTDVQYLMGRTVLNESNKGLVENFSIPAELHERDGKRFASFGTTVPIHCCTPEQVAEFANKTHHYCDVFTEQVLAPLDELVYVRIDENTAEKVFINRSKRILLVSSDGVLAQWRSAPTFESSNRFLAGTPIVNKDGDLVSVVTARKGNHYAVSTFEGEGGYFETSQPWKVLDPPEGAAVYGDRWFPSREEVRAYTLSLPGAAVSAGSPPAPVLHRGGSGRLVLADARGRQLSHHYLHGVATTDVQYL

Solvent-accessible surface area: 20922 Å² total; per-residue (Å²): 189,26,45,0,3,116,33,169,76,56,98,56,123,58,61,138,42,82,5,95,25,72,59,81,123,83,131,76,138,78,17,0,2,34,55,65,0,21,0,9,62,7,18,31,108,138,89,25,76,98,20,12,108,120,3,44,54,2,0,2,1,0,0,95,76,101,16,19,103,19,62,124,54,0,24,0,9,0,30,95,92,28,0,7,68,8,151,16,62,85,107,114,44,3,3,0,17,10,29,4,39,79,15,0,5,6,10,6,0,0,0,1,111,3,64,0,72,5,5,0,0,0,0,0,1,9,151,103,33,73,6,0,0,0,0,0,0,32,63,50,52,38,0,0,0,0,6,112,54,7,24,0,1,32,7,29,11,63,72,91,35,97,62,36,81,22,72,177,73,17,21,12,10,0,32,120,104,25,105,48,92,126,66,23,87,64,36,38,158,89,34,72,43,14,59,6,53,92,74,36,33,4,20,0,0,9,0,66,30,85,64,5,28,1,0,0,2,8,76,173,4,38,2,2,7,0,10,53,12,83,67,27,32,6,63,99,21,101,81,53,195,22,43,0,3,111,30,168,74,60,93,54,121,53,57,136,36,86,4,93,22,73,60,74,128,75,141,78,106,70,12,0,3,40,56,66,0,18,0,9,50,1,18,27,109,134,87,25,73,112,16,8,109,86,1,32,49,2,0,1,0,1,0,83,88,98,12,20,117,4,110,118,52,0,5,0,4,0,36,101,102,24,0,6,74,10,150,17,64,96,106,94,38,1,4,0,16,9,29,4,41,68,17,0,5,5,11,3,0,0,0,1,114,2,62,0,70,4,8,0,0,0,0,0,0,24,140,117,30,72,13,0,0,0,0,0,0,31,51,54,48,32,0,1,0,0,6,109,47,9,21,0,1,33,5,30,8,60,73,90,32,91,61,39,82,22,74,183,76,19,25,13,11,0,31,118,96,19,112,50,99,137,78,20,89,61,45,38,160,86,31,66,39,16,31,7,52,91,73,38,36,5,14,0,0,7,0,67,29,90,63,4,34,1,0,0,1,3,68,144,7,43,2,0,8,0,8,52,8,97,68,30,26,8,54,119,22,96,74,45